Protein AF-0000000070924827 (afdb_homodimer)

InterPro domains:
  IPR000524 Transcription regulator HTH, GntR [PF00392] (10-70)
  IPR000524 Transcription regulator HTH, GntR [PR00035] (31-45)
  IPR000524 Transcription regulator HTH, GntR [PR00035] (45-61)
  IPR000524 Transcription regulator HTH, GntR [PS50949] (6-74)
  IPR000524 Transcription regulator HTH, GntR [SM00345] (12-71)
  IPR000524 Transcription regulator HTH, GntR [cd07377] (10-72)
  IPR011663 UbiC transcription regulator-associated [PF07702] (96-234)
  IPR011663 UbiC transcription regulator-associated [SM00866] (95-235)
  IPR028978 Chorismate pyruvate-lyase/UbiC transcription regulator-associated domain superfamily [G3DSA:3.40.1410.10] (79-240)
  IPR028978 Chorismate pyruvate-lyase/UbiC transcription regulator-associated domain superfamily [SSF64288] (61-239)
  IPR036388 Winged helix-like DNA-binding domain superfamily [G3DSA:1.10.10.10] (8-73)
  IPR036390 Winged helix DNA-binding domain superfamily [SSF46785] (6-79)
  IPR050679 Bacterial HTH-type transcriptional regulator [PTHR44846] (2-238)

Secondary structure (DSSP, 8-state):
-------HHHHHHHHHHHHHHHHTPPTTPBPPPHHHHHHHHT--HHHHHHHHHHHHHTTSEEEETTTEEEE-GGGG--SS-BTTS---HHHHHHHTT--PEEEEEEEEEEEPPHHHHHHHT--TT-EEEEEEEEEEETTEEEEEEEEEEEGGG---SSS----TTS-HHHHHHHTT--EEEEEEEEEEEPPPHHHHHHHT-TT--SEEEEEEEEEETTS-EEEEEEEEEETTT--EEEEE-/-------HHHHHHHHHHHHHHHHTPPTTPBPPPHHHHHHHHT--HHHHHHHHHHHHHTTSEEEETTTEEEE-GGGG--SS-BTTS---HHHHHHHTT--PEEEEEEEEEEEPPHHHHHHHT--TT-EEEEEEEEEEETTEEEEEEEEEEEGGG----SS----TTS-HHHHHHHTT----EEEEEEEEEPPPHHHHHHHT-TT--SEEEEEEEEE-TTS-EEEEEEEEEETTT--EEEEE-

Solvent-accessible surface area (backbone atoms only — not comparable to full-atom values): 25610 Å² total; per-residue (Å²): 132,79,69,78,75,67,50,74,44,56,52,49,34,51,51,50,51,50,48,51,60,71,64,68,67,48,43,61,34,73,53,78,50,70,69,57,49,24,62,74,66,70,48,55,64,71,56,48,48,53,24,50,49,50,36,36,75,61,33,27,30,44,79,41,89,96,75,46,44,23,34,27,55,30,61,70,49,79,71,91,59,40,64,43,50,58,68,50,69,67,57,51,43,42,74,73,72,44,76,65,46,59,43,67,76,46,69,48,78,39,61,26,51,66,70,54,9,60,67,40,70,45,59,76,54,38,58,22,30,40,40,31,36,38,32,23,40,97,85,40,75,41,34,46,36,40,39,36,29,51,38,80,74,63,67,62,85,64,92,63,75,78,71,76,59,54,58,65,55,60,55,28,43,78,68,76,49,30,62,60,31,25,36,34,37,40,32,12,34,64,69,57,64,70,56,18,63,75,70,70,42,75,81,58,56,30,14,31,33,39,42,33,38,25,21,20,77,81,40,49,44,53,37,37,35,39,36,35,32,22,14,94,77,42,69,35,33,46,48,23,74,131,80,70,77,75,67,51,74,44,55,52,48,34,52,50,50,51,51,48,50,60,71,65,68,68,49,44,61,33,74,52,79,50,71,68,59,48,24,63,72,70,71,49,55,63,70,56,49,48,54,23,50,48,51,36,37,75,59,34,28,32,44,78,41,90,95,77,46,43,22,36,26,56,29,59,70,50,77,72,90,56,40,64,42,51,58,67,50,68,69,56,50,43,42,74,74,72,43,75,64,47,58,44,67,76,46,72,48,76,39,61,25,51,65,70,53,10,61,65,40,70,44,57,77,54,37,60,22,30,39,39,32,36,38,31,24,42,96,84,40,75,40,33,44,35,39,38,36,30,51,37,81,74,64,67,62,80,68,91,64,75,78,71,76,59,53,60,65,55,60,56,28,43,79,68,76,50,32,62,60,32,25,35,33,35,38,30,13,33,65,68,56,66,70,56,17,63,75,69,69,40,76,79,58,56,29,15,30,33,40,42,32,40,25,22,21,74,80,39,49,45,53,36,38,35,41,37,34,31,21,14,95,79,45,70,33,31,45,49,23,74

Foldseek 3Di:
DPPPPPPPLNVLLVVVLVVVVVVVDDFFAADDALVVSCVVVVHDSVSNVSSVVVCVVLQQWDADVPPHIGGGPSSVVPQDAFPQDDDFPCVVCVSLPFDKFKDWPDKDWFQQDPVRCVLQVHDGGQIKMWTWMWIDGPPATFKTKIKIFRPVLQPPPDDDDDDPRDTPQVSSVVSLFHFDHKDKDWDKDDDDPVVCVVVVVVVLPIWIWIFMFTAGPVGGGGMTMIMTGRPVRDDGDGDDD/DPPPPPPPLNVLLVVVLVVVVVVVDDFFAADDALVVSCVVVVHDSVSNVSSVVVCVVLQQWDQDVPPHIGGGDSSVVPQPFAPQDDDFPCVVCVSLPFDKFKDWPDKDWFQQDPVRCVLQVHDGGQIKMWTWMWIDGPPATFKTKIKIFRPVLQPPPDDDDDDPRDTPQVSSVVSLFHFDHKDKDWDKDDDDPVVCVVVVVPVLPIWIWIFMFTAGPVGGGGMTMIMTGRPVRDDHDGDDD

Nearest PDB structures (foldseek):
  4zs8-assembly1_A  TM=5.712E-01  e=3.011E-17  Streptomyces coelicolor A3(2)
  4zsk-assembly1_B  TM=8.284E-01  e=3.895E-11  Streptomyces coelicolor A3(2)
  2ikk-assembly1_B  TM=7.827E-01  e=2.303E-09  Bacillus subtilis
  2ikk-assembly1_A  TM=8.302E-01  e=1.206E-08  Bacillus subtilis
  3hfi-assembly1_A-2  TM=8.350E-01  e=1.280E-08  Escherichia coli O6

pLDDT: mean 88.42, std 12.29, range [24.08, 98.75]

Structure (mmCIF, N/CA/C/O backbone):
data_AF-0000000070924827-model_v1
#
loop_
_entity.id
_entity.type
_entity.pdbx_description
1 polymer 'Transcriptional regulator, GntR family'
#
loop_
_atom_site.group_PDB
_atom_site.id
_atom_site.type_symbol
_atom_site.label_atom_id
_atom_site.label_alt_id
_atom_site.label_comp_id
_atom_site.label_asym_id
_atom_site.label_entity_id
_atom_site.label_seq_id
_atom_site.pdbx_PDB_ins_code
_atom_site.Cartn_x
_atom_site.Cartn_y
_atom_site.Cartn_z
_atom_site.occupancy
_atom_site.B_iso_or_equiv
_atom_site.auth_seq_id
_atom_site.auth_comp_id
_atom_site.auth_asym_id
_atom_site.auth_atom_id
_atom_site.pdbx_PDB_model_num
ATOM 1 N N . MET A 1 1 ? 0.654 30.641 -18.219 1 24.08 1 MET A N 1
ATOM 2 C CA . MET A 1 1 ? 0.94 30.125 -16.875 1 24.08 1 MET A CA 1
ATOM 3 C C . MET A 1 1 ? 1.917 28.953 -16.938 1 24.08 1 MET A C 1
ATOM 5 O O . MET A 1 1 ? 1.681 27.984 -17.656 1 24.08 1 MET A O 1
ATOM 9 N N . GLU A 1 2 ? 3.291 29.016 -16.703 1 28.52 2 GLU A N 1
ATOM 10 C CA . GLU A 1 2 ? 4.391 28.141 -17.062 1 28.52 2 GLU A CA 1
ATOM 11 C C . GLU A 1 2 ? 4.199 26.734 -16.469 1 28.52 2 GLU A C 1
ATOM 13 O O . GLU A 1 2 ? 3.686 26.594 -15.359 1 28.52 2 GLU A O 1
ATOM 18 N N . LYS A 1 3 ? 3.92 25.781 -17.219 1 36.97 3 LYS A N 1
ATOM 19 C CA . LYS A 1 3 ? 3.838 24.375 -16.797 1 36.97 3 LYS A CA 1
ATOM 20 C C . LYS A 1 3 ? 4.762 24.109 -15.609 1 36.97 3 LYS A C 1
ATOM 22 O O . LYS A 1 3 ? 5.934 24.484 -15.633 1 36.97 3 LYS A O 1
ATOM 27 N N . PRO A 1 4 ? 4.297 24.016 -14.453 1 41 4 PRO A N 1
ATOM 28 C CA . PRO A 1 4 ? 5.254 23.797 -13.367 1 41 4 PRO A CA 1
ATOM 29 C C . PRO A 1 4 ? 6.48 23.016 -13.805 1 41 4 PRO A C 1
ATOM 31 O O . PRO A 1 4 ? 6.371 22.094 -14.625 1 41 4 PRO A O 1
ATOM 34 N N . ARG A 1 5 ? 7.68 23.453 -13.922 1 43.12 5 ARG A N 1
ATOM 35 C CA . ARG A 1 5 ? 8.969 22.938 -14.352 1 43.12 5 ARG A CA 1
ATOM 36 C C . ARG A 1 5 ? 9.234 21.562 -13.742 1 43.12 5 ARG A C 1
ATOM 38 O O . ARG A 1 5 ? 9.383 21.438 -12.523 1 43.12 5 ARG A O 1
ATOM 45 N N . GLU A 1 6 ? 8.5 20.5 -14.094 1 52.28 6 GLU A N 1
ATOM 46 C CA . GLU A 1 6 ? 9.016 19.188 -13.688 1 52.28 6 GLU A CA 1
ATOM 47 C C . GLU A 1 6 ? 10.523 19.234 -13.477 1 52.28 6 GLU A C 1
ATOM 49 O O . GLU A 1 6 ? 11.258 19.75 -14.32 1 52.28 6 GLU A O 1
ATOM 54 N N . SER A 1 7 ? 10.883 19.094 -12.18 1 67.38 7 SER A N 1
ATOM 55 C CA . SER A 1 7 ? 12.312 19.141 -11.891 1 67.38 7 SER A CA 1
ATOM 56 C C . SER A 1 7 ? 13.109 18.297 -12.883 1 67.38 7 SER A C 1
ATOM 58 O O . SER A 1 7 ? 12.562 17.391 -13.516 1 67.38 7 SER A O 1
ATOM 60 N N . ASN A 1 8 ? 14.148 18.797 -13.391 1 81.19 8 ASN A N 1
ATOM 61 C CA . ASN A 1 8 ? 15.117 18.109 -14.234 1 81.19 8 ASN A CA 1
ATOM 62 C C . ASN A 1 8 ? 15.219 16.625 -13.859 1 81.19 8 ASN A C 1
ATOM 64 O O . ASN A 1 8 ? 15.32 15.766 -14.734 1 81.19 8 ASN A O 1
ATOM 68 N N . ILE A 1 9 ? 14.844 16.375 -12.641 1 86.88 9 ILE A N 1
ATOM 69 C CA . ILE A 1 9 ? 14.992 15.008 -12.141 1 86.88 9 ILE A CA 1
ATOM 70 C C . ILE A 1 9 ? 13.781 14.172 -12.555 1 86.88 9 ILE A C 1
ATOM 72 O O . ILE A 1 9 ? 13.93 13.023 -12.969 1 86.88 9 ILE A O 1
ATOM 76 N N . GLU A 1 10 ? 12.617 14.75 -12.508 1 83.81 10 GLU A N 1
ATOM 77 C CA . GLU A 1 10 ? 11.406 14.031 -12.883 1 83.81 10 GLU A CA 1
ATOM 78 C C . GLU A 1 10 ? 11.391 13.719 -14.375 1 83.81 10 GLU A C 1
ATOM 80 O O . GLU A 1 10 ? 10.945 12.648 -14.789 1 83.81 10 GLU A O 1
ATOM 85 N N . ARG A 1 11 ? 11.828 14.641 -15.047 1 86.44 11 ARG A N 1
ATOM 86 C CA . ARG A 1 11 ? 11.93 14.414 -16.484 1 86.44 11 ARG A CA 1
ATOM 87 C C . ARG A 1 11 ? 12.898 13.273 -16.781 1 86.44 11 ARG A C 1
ATOM 89 O O . ARG A 1 11 ? 12.617 12.422 -17.641 1 86.44 11 ARG A O 1
ATOM 96 N N . LEU A 1 12 ? 14.047 13.336 -16.125 1 91.19 12 LEU A N 1
ATOM 97 C CA . LEU A 1 12 ? 15.031 12.273 -16.328 1 91.19 12 LEU A CA 1
ATOM 98 C C . LEU A 1 12 ? 14.461 10.93 -15.883 1 91.19 12 LEU A C 1
ATOM 100 O O . LEU A 1 12 ? 14.695 9.914 -16.547 1 91.19 12 LEU A O 1
ATOM 104 N N . ARG A 1 13 ? 13.719 10.922 -14.797 1 88.75 13 ARG A N 1
ATOM 105 C CA . ARG A 1 13 ? 13.055 9.703 -14.344 1 88.75 13 ARG A CA 1
ATOM 106 C C . ARG A 1 13 ? 12.148 9.125 -15.422 1 88.75 13 ARG A C 1
ATOM 108 O O . ARG A 1 13 ? 12.188 7.926 -15.703 1 88.75 13 ARG A O 1
ATOM 115 N N . THR A 1 14 ? 11.398 9.969 -16.031 1 86.06 14 THR A N 1
ATOM 116 C CA . THR A 1 14 ? 10.484 9.539 -17.094 1 86.06 14 THR A CA 1
ATOM 117 C C . THR A 1 14 ? 11.266 8.992 -18.281 1 86.06 14 THR A C 1
ATOM 119 O O . THR A 1 14 ? 10.891 7.957 -18.859 1 86.06 14 THR A O 1
ATOM 122 N N . ALA A 1 15 ? 12.289 9.688 -18.594 1 89.88 15 ALA A N 1
ATOM 123 C CA . ALA A 1 15 ? 13.133 9.25 -19.703 1 89.88 15 ALA A CA 1
ATOM 124 C C . ALA A 1 15 ? 13.758 7.887 -19.422 1 89.88 15 ALA A C 1
ATOM 126 O O . ALA A 1 15 ? 13.852 7.039 -20.312 1 89.88 15 ALA A O 1
ATOM 127 N N . LEU A 1 16 ? 14.172 7.703 -18.25 1 91.5 16 LEU A N 1
ATOM 128 C CA . LEU A 1 16 ? 14.75 6.43 -17.844 1 91.5 16 LEU A CA 1
ATOM 129 C C . LEU A 1 16 ? 13.719 5.309 -17.938 1 91.5 16 LEU A C 1
ATOM 131 O O . LEU A 1 16 ? 14.039 4.207 -18.391 1 91.5 16 LEU A O 1
ATOM 135 N N . LEU A 1 17 ? 12.539 5.629 -17.547 1 87 17 LEU A N 1
ATOM 136 C CA . LEU A 1 17 ? 11.461 4.648 -17.656 1 87 17 LEU A CA 1
ATOM 137 C C . LEU A 1 17 ? 11.211 4.27 -19.109 1 87 17 LEU A C 1
ATOM 139 O O . LEU A 1 17 ? 10.984 3.098 -19.422 1 87 17 LEU A O 1
ATOM 143 N N . GLU A 1 18 ? 11.242 5.219 -19.938 1 87.38 18 GLU A N 1
ATOM 144 C CA . GLU A 1 18 ? 11.07 4.961 -21.359 1 87.38 18 GLU A CA 1
ATOM 145 C C . GLU A 1 18 ? 12.195 4.09 -21.906 1 87.38 18 GLU A C 1
ATOM 147 O O . GLU A 1 18 ? 11.953 3.174 -22.688 1 87.38 18 GLU A O 1
ATOM 152 N N . MET A 1 19 ? 13.344 4.395 -21.484 1 89.94 19 MET A N 1
ATOM 153 C CA . MET A 1 19 ? 14.484 3.578 -21.891 1 89.94 19 MET A CA 1
ATOM 154 C C . MET A 1 19 ? 14.297 2.127 -21.469 1 89.94 19 MET A C 1
ATOM 156 O O . MET A 1 19 ? 14.523 1.208 -22.25 1 89.94 19 MET A O 1
ATOM 160 N N . ILE A 1 20 ? 13.914 1.958 -20.266 1 87.56 20 ILE A N 1
ATOM 161 C CA . ILE A 1 20 ? 13.703 0.622 -19.719 1 87.56 20 ILE A CA 1
ATOM 162 C C . ILE A 1 20 ? 12.648 -0.116 -20.547 1 87.56 20 ILE A C 1
ATOM 164 O O . ILE A 1 20 ? 12.82 -1.296 -20.859 1 87.56 20 ILE A O 1
ATOM 168 N N . ARG A 1 21 ? 11.641 0.546 -20.906 1 83.12 21 ARG A N 1
ATOM 169 C CA . ARG A 1 21 ? 10.594 -0.055 -21.719 1 83.12 21 ARG A CA 1
ATOM 170 C C . ARG A 1 21 ? 11.125 -0.455 -23.094 1 83.12 21 ARG A C 1
ATOM 172 O O . ARG A 1 21 ? 10.781 -1.521 -23.609 1 83.12 21 ARG A O 1
ATOM 179 N N . GLU A 1 22 ? 11.969 0.406 -23.625 1 86.94 22 GLU A N 1
ATOM 180 C CA . GLU A 1 22 ? 12.539 0.171 -24.938 1 86.94 22 GLU A CA 1
ATOM 181 C C . GLU A 1 22 ? 13.5 -1.014 -24.922 1 86.94 22 GLU A C 1
ATOM 183 O O . GLU A 1 22 ? 13.625 -1.728 -25.922 1 86.94 22 GLU A O 1
ATOM 188 N N . LEU A 1 23 ? 14.141 -1.196 -23.828 1 89.06 23 LEU A N 1
ATOM 189 C CA . LEU A 1 23 ? 15.141 -2.248 -23.719 1 89.06 23 LEU A CA 1
ATOM 190 C C . LEU A 1 23 ? 14.484 -3.619 -23.609 1 89.06 23 LEU A C 1
ATOM 192 O O . LEU A 1 23 ? 15.148 -4.645 -23.766 1 89.06 23 LEU A O 1
ATOM 196 N N . ASN A 1 24 ? 13.164 -3.682 -23.375 1 82.56 24 ASN A N 1
ATOM 197 C CA . ASN A 1 24 ? 12.398 -4.922 -23.25 1 82.56 24 ASN A CA 1
ATOM 198 C C . ASN A 1 24 ? 13.055 -5.887 -22.266 1 82.56 24 ASN A C 1
ATOM 200 O O . ASN A 1 24 ? 13.273 -7.055 -22.578 1 82.56 24 ASN A O 1
ATOM 204 N N . LEU A 1 25 ? 13.438 -5.371 -21.125 1 84.56 25 LEU A N 1
ATOM 205 C CA . LEU A 1 25 ? 14.094 -6.152 -20.078 1 84.56 25 LEU A CA 1
ATOM 206 C C . LEU A 1 25 ? 13.078 -6.984 -19.312 1 84.56 25 LEU A C 1
ATOM 208 O O . LEU A 1 25 ? 11.914 -6.598 -19.188 1 84.56 25 LEU A O 1
ATOM 212 N N . SER A 1 26 ? 13.562 -8.109 -18.844 1 82.12 26 SER A N 1
ATOM 213 C CA . SER A 1 26 ? 12.773 -8.938 -17.922 1 82.12 26 SER A CA 1
ATOM 214 C C . SER A 1 26 ? 13.172 -8.688 -16.469 1 82.12 26 SER A C 1
ATOM 216 O O . SER A 1 26 ? 14.242 -8.141 -16.203 1 82.12 26 SER A O 1
ATOM 218 N N . LEU A 1 27 ? 12.219 -9.055 -15.656 1 83.62 27 LEU A N 1
ATOM 219 C CA . LEU A 1 27 ? 12.531 -8.945 -14.234 1 83.62 27 LEU A CA 1
ATOM 220 C C . LEU A 1 27 ? 13.883 -9.578 -13.922 1 83.62 27 LEU A C 1
ATOM 222 O O . LEU A 1 27 ? 14.172 -10.695 -14.367 1 83.62 27 LEU A O 1
ATOM 226 N N . GLY A 1 28 ? 14.688 -8.797 -13.266 1 84.81 28 GLY A N 1
ATOM 227 C CA . GLY A 1 28 ? 15.984 -9.32 -12.867 1 84.81 28 GLY A CA 1
ATOM 228 C C . GLY A 1 28 ? 17.094 -8.992 -13.852 1 84.81 28 GLY A C 1
ATOM 229 O O . GLY A 1 28 ? 18.266 -9.156 -13.547 1 84.81 28 GLY A O 1
ATOM 230 N N . ASP A 1 29 ? 16.734 -8.508 -14.984 1 88.5 29 ASP A N 1
ATOM 231 C CA . ASP A 1 29 ? 17.734 -8.148 -15.977 1 88.5 29 ASP A CA 1
ATOM 232 C C . ASP A 1 29 ? 18.531 -6.922 -15.531 1 88.5 29 ASP A C 1
ATOM 234 O O . ASP A 1 29 ? 17.984 -6.02 -14.891 1 88.5 29 ASP A O 1
ATOM 238 N N . ARG A 1 30 ? 19.766 -6.957 -15.945 1 93 30 ARG A N 1
ATOM 239 C CA . ARG A 1 30 ? 20.656 -5.852 -15.586 1 93 30 ARG A CA 1
ATOM 240 C C . ARG A 1 30 ? 20.406 -4.641 -16.484 1 93 30 ARG A C 1
ATOM 242 O O . ARG A 1 30 ? 20.219 -4.785 -17.688 1 93 30 ARG A O 1
ATOM 249 N N . LEU A 1 31 ? 20.422 -3.439 -15.875 1 93.75 31 LEU A N 1
ATOM 250 C CA . LEU A 1 31 ? 20.328 -2.184 -16.609 1 93.75 31 LEU A CA 1
ATOM 251 C C . LEU A 1 31 ? 21.719 -1.737 -17.094 1 93.75 31 LEU A C 1
ATOM 253 O O . LEU A 1 31 ? 22.734 -2.217 -16.609 1 93.75 31 LEU A O 1
ATOM 257 N N . PRO A 1 32 ? 21.688 -0.846 -18.078 1 93.81 32 PRO A N 1
ATOM 258 C CA . PRO A 1 32 ? 22.969 -0.231 -18.453 1 93.81 32 PRO A CA 1
ATOM 259 C C . PRO A 1 32 ? 23.656 0.434 -17.266 1 93.81 32 PRO A C 1
ATOM 261 O O . PRO A 1 32 ? 23.016 0.81 -16.297 1 93.81 32 PRO A O 1
ATOM 264 N N . THR A 1 33 ? 24.922 0.544 -17.359 1 93.25 33 THR A N 1
ATOM 265 C CA . THR A 1 33 ? 25.719 1.13 -16.281 1 93.25 33 THR A CA 1
ATOM 266 C C . THR A 1 33 ? 25.406 2.619 -16.141 1 93.25 33 THR A C 1
ATOM 268 O O . THR A 1 33 ? 24.828 3.23 -17.047 1 93.25 33 THR A O 1
ATOM 271 N N . GLU A 1 34 ? 25.766 3.113 -14.922 1 92.88 34 GLU A N 1
ATOM 272 C CA . GLU A 1 34 ? 25.594 4.543 -14.68 1 92.88 34 GLU A CA 1
ATOM 273 C C . GLU A 1 34 ? 26.328 5.371 -15.742 1 92.88 34 GLU A C 1
ATOM 275 O O . GLU A 1 34 ? 25.797 6.379 -16.219 1 92.88 34 GLU A O 1
ATOM 280 N N . LYS A 1 35 ? 27.547 4.938 -16.109 1 93.19 35 LYS A N 1
ATOM 281 C CA . LYS A 1 35 ? 28.312 5.637 -17.125 1 93.19 35 LYS A CA 1
ATOM 282 C C . LYS A 1 35 ? 27.578 5.664 -18.453 1 93.19 35 LYS A C 1
ATOM 284 O O . LYS A 1 35 ? 27.453 6.719 -19.078 1 93.19 35 LYS A O 1
ATOM 289 N N . GLU A 1 36 ? 27.094 4.566 -18.875 1 95.12 36 GLU A N 1
ATOM 290 C CA . GLU A 1 36 ? 26.391 4.453 -20.141 1 95.12 36 GLU A CA 1
ATOM 291 C C . GLU A 1 36 ? 25.125 5.32 -20.141 1 95.12 36 GLU A C 1
ATOM 293 O O . GLU A 1 36 ? 24.844 5.992 -21.141 1 95.12 36 GLU A O 1
ATOM 298 N N . MET A 1 37 ? 24.406 5.32 -19.062 1 95.12 37 MET A N 1
ATOM 299 C CA . MET A 1 37 ? 23.172 6.086 -18.984 1 95.12 37 MET A CA 1
ATOM 300 C C . MET A 1 37 ? 23.453 7.582 -18.953 1 95.12 37 MET A C 1
ATOM 302 O O . MET A 1 37 ? 22.75 8.367 -19.578 1 95.12 37 MET A O 1
ATOM 306 N N . ALA A 1 38 ? 24.469 7.945 -18.219 1 94.44 38 ALA A N 1
ATOM 307 C CA . ALA A 1 38 ? 24.844 9.359 -18.156 1 94.44 38 ALA A CA 1
ATOM 308 C C . ALA A 1 38 ? 25.203 9.883 -19.547 1 94.44 38 ALA A C 1
ATOM 310 O O . ALA A 1 38 ? 24.844 11 -19.906 1 94.44 38 ALA A O 1
ATOM 311 N N . GLU A 1 39 ? 25.922 9.117 -20.281 1 94.56 39 GLU A N 1
ATOM 312 C CA . GLU A 1 39 ? 26.312 9.492 -21.641 1 94.56 39 GLU A CA 1
ATOM 313 C C . GLU A 1 39 ? 25.094 9.578 -22.562 1 94.56 39 GLU A C 1
ATOM 315 O O . GLU A 1 39 ? 24.969 10.523 -23.328 1 94.56 39 GLU A O 1
ATOM 320 N N . ARG A 1 40 ? 24.234 8.68 -22.406 1 93.81 40 ARG A N 1
ATOM 321 C CA . ARG A 1 40 ? 23.047 8.617 -23.25 1 93.81 40 ARG A CA 1
ATOM 322 C C . ARG A 1 40 ? 22.156 9.836 -23.031 1 93.81 40 ARG A C 1
ATOM 324 O O . ARG A 1 40 ? 21.625 10.398 -23.984 1 93.81 40 ARG A O 1
ATOM 331 N N . PHE A 1 41 ? 22.016 10.195 -21.812 1 94.19 41 PHE A N 1
ATOM 332 C CA . PHE A 1 41 ? 21.047 11.25 -21.484 1 94.19 41 PHE A CA 1
ATOM 333 C C . PHE A 1 41 ? 21.75 12.594 -21.344 1 94.19 41 PHE A C 1
ATOM 335 O O . PHE A 1 41 ? 21.109 13.617 -21.109 1 94.19 41 PHE A O 1
ATOM 342 N N . GLN A 1 42 ? 23.047 12.594 -21.406 1 94.25 42 GLN A N 1
ATOM 343 C CA . GLN A 1 42 ? 23.844 13.805 -21.328 1 94.25 42 GLN A CA 1
ATOM 344 C C . GLN A 1 42 ? 23.562 14.562 -20.031 1 94.25 42 GLN A C 1
ATOM 346 O O . GLN A 1 42 ? 23.266 15.758 -20.062 1 94.25 42 GLN A O 1
ATOM 351 N N . VAL A 1 43 ? 23.641 13.828 -18.922 1 94 43 VAL A N 1
ATOM 352 C CA . VAL A 1 43 ? 23.438 14.414 -17.609 1 94 43 VAL A CA 1
ATOM 353 C C . VAL A 1 43 ? 24.594 14.016 -16.688 1 94 43 VAL A C 1
ATOM 355 O O . VAL A 1 43 ? 25.328 13.062 -16.984 1 94 43 VAL A O 1
ATOM 358 N N . SER A 1 44 ? 24.734 14.82 -15.609 1 92.31 44 SER A N 1
ATOM 359 C CA . SER A 1 44 ? 25.766 14.5 -14.625 1 92.31 44 SER A CA 1
ATOM 360 C C . SER A 1 44 ? 25.391 13.242 -13.836 1 92.31 44 SER A C 1
ATOM 362 O O . SER A 1 44 ? 24.219 12.875 -13.758 1 92.31 44 SER A O 1
ATOM 364 N N . ARG A 1 45 ? 26.406 12.562 -13.281 1 91 45 ARG A N 1
ATOM 365 C CA . ARG A 1 45 ? 26.188 11.344 -12.508 1 91 45 ARG A CA 1
ATOM 366 C C . ARG A 1 45 ? 25.344 11.625 -11.273 1 91 45 ARG A C 1
ATOM 368 O O . ARG A 1 45 ? 24.438 10.859 -10.945 1 91 45 ARG A O 1
ATOM 375 N N . PRO A 1 46 ? 25.609 12.742 -10.648 1 88.75 46 PRO A N 1
ATOM 376 C CA . PRO A 1 46 ? 24.766 13.023 -9.484 1 88.75 46 PRO A CA 1
ATOM 377 C C . PRO A 1 46 ? 23.281 13.195 -9.859 1 88.75 46 PRO A C 1
ATOM 379 O O . PRO A 1 46 ? 22.406 12.703 -9.148 1 88.75 46 PRO A O 1
ATOM 382 N N . THR A 1 47 ? 23.047 13.789 -10.922 1 90 47 THR A N 1
ATOM 383 C CA . THR A 1 47 ? 21.672 13.977 -11.398 1 90 47 THR A CA 1
ATOM 384 C C . THR A 1 47 ? 21.047 12.633 -11.766 1 90 47 THR A C 1
ATOM 386 O O . THR A 1 47 ? 19.906 12.359 -11.414 1 90 47 THR A O 1
ATOM 389 N N . LEU A 1 48 ? 21.812 11.852 -12.438 1 93.12 48 LEU A N 1
ATOM 390 C CA . LEU A 1 48 ? 21.344 10.523 -12.805 1 93.12 48 LEU A CA 1
ATOM 391 C C . LEU A 1 48 ? 21 9.703 -11.562 1 93.12 48 LEU A C 1
ATOM 393 O O . LEU A 1 48 ? 19.969 9.055 -11.516 1 93.12 48 LEU A O 1
ATOM 397 N N . ARG A 1 49 ? 21.844 9.797 -10.617 1 88.62 49 ARG A N 1
ATOM 398 C CA . ARG A 1 49 ? 21.672 9.008 -9.406 1 88.62 49 ARG A CA 1
ATOM 399 C C . ARG A 1 49 ? 20.391 9.414 -8.672 1 88.62 49 ARG A C 1
ATOM 401 O O . ARG A 1 49 ? 19.719 8.57 -8.094 1 88.62 49 ARG A O 1
ATOM 408 N N . GLU A 1 50 ? 20.094 10.617 -8.734 1 87.81 50 GLU A N 1
ATOM 409 C CA . GLU A 1 50 ? 18.859 11.078 -8.109 1 87.81 50 GLU A CA 1
ATOM 410 C C . GLU A 1 50 ? 17.641 10.484 -8.789 1 87.81 50 GLU A C 1
ATOM 412 O O . GLU A 1 50 ? 16.703 10.055 -8.125 1 87.81 50 GLU A O 1
ATOM 417 N N . ALA A 1 51 ? 17.703 10.477 -10.047 1 89.88 51 ALA A N 1
ATOM 418 C CA . ALA A 1 51 ? 16.594 9.898 -10.812 1 89.88 51 ALA A CA 1
ATOM 419 C C . ALA A 1 51 ? 16.5 8.391 -10.578 1 89.88 51 ALA A C 1
ATOM 421 O O . ALA A 1 51 ? 15.406 7.848 -10.438 1 89.88 51 ALA A O 1
ATOM 422 N N . LEU A 1 52 ? 17.688 7.805 -10.516 1 89.38 52 LEU A N 1
ATOM 423 C CA . LEU A 1 52 ? 17.734 6.363 -10.289 1 89.38 52 LEU A CA 1
ATOM 424 C C . LEU A 1 52 ? 17.219 6.02 -8.891 1 89.38 52 LEU A C 1
ATOM 426 O O . LEU A 1 52 ? 16.594 4.977 -8.695 1 89.38 52 LEU A O 1
ATOM 430 N N . LYS A 1 53 ? 17.469 6.859 -7.988 1 84.62 53 LYS A N 1
ATOM 431 C CA . LYS A 1 53 ? 16.984 6.656 -6.629 1 84.62 53 LYS A CA 1
ATOM 432 C C . LYS A 1 53 ? 15.461 6.68 -6.578 1 84.62 53 LYS A C 1
ATOM 434 O O . LYS A 1 53 ? 14.852 5.891 -5.855 1 84.62 53 LYS A O 1
ATOM 439 N N . LEU A 1 54 ? 14.875 7.52 -7.34 1 82.12 54 LEU A N 1
ATOM 440 C CA . LEU A 1 54 ? 13.422 7.566 -7.422 1 82.12 54 LEU A CA 1
ATOM 441 C C . LEU A 1 54 ? 12.867 6.25 -7.961 1 82.12 54 LEU A C 1
ATOM 443 O O . LEU A 1 54 ? 11.898 5.711 -7.418 1 82.12 54 LEU A O 1
ATOM 447 N N . LEU A 1 55 ? 13.523 5.758 -8.969 1 85.56 55 LEU A N 1
ATOM 448 C CA . LEU A 1 55 ? 13.086 4.504 -9.57 1 85.56 55 LEU A CA 1
ATOM 449 C C . LEU A 1 55 ? 13.25 3.348 -8.586 1 85.56 55 LEU A C 1
ATOM 451 O O . LEU A 1 55 ? 12.445 2.412 -8.578 1 85.56 55 LEU A O 1
ATOM 455 N N . GLU A 1 56 ? 14.281 3.443 -7.824 1 83.75 56 GLU A N 1
ATOM 456 C CA . GLU A 1 56 ? 14.484 2.43 -6.797 1 83.75 56 GLU A CA 1
ATOM 457 C C . GLU A 1 56 ? 13.391 2.49 -5.734 1 83.75 56 GLU A C 1
ATOM 459 O O . GLU A 1 56 ? 12.852 1.458 -5.332 1 83.75 56 GLU A O 1
ATOM 464 N N . GLN A 1 57 ? 13.062 3.689 -5.375 1 76.38 57 GLN A N 1
ATOM 465 C CA . GLN A 1 57 ? 12.016 3.896 -4.383 1 76.38 57 GLN A CA 1
ATOM 466 C C . GLN A 1 57 ? 10.672 3.389 -4.895 1 76.38 57 GLN A C 1
ATOM 468 O O . GLN A 1 57 ? 9.852 2.895 -4.113 1 76.38 57 GLN A O 1
ATOM 473 N N . GLU A 1 58 ? 10.539 3.463 -6.156 1 76.75 58 GLU A N 1
ATOM 474 C CA . GLU A 1 58 ? 9.312 3.012 -6.797 1 76.75 58 GLU A CA 1
ATOM 475 C C . GLU A 1 58 ? 9.359 1.515 -7.09 1 76.75 58 GLU A C 1
ATOM 477 O O . GLU A 1 58 ? 8.43 0.963 -7.68 1 76.75 58 GLU A O 1
ATOM 482 N N . ALA A 1 59 ? 10.477 0.896 -6.789 1 80.94 59 ALA A N 1
ATOM 483 C CA . ALA A 1 59 ? 10.703 -0.534 -6.98 1 80.94 59 ALA A CA 1
ATOM 484 C C . ALA A 1 59 ? 10.734 -0.889 -8.461 1 80.94 59 ALA A C 1
ATOM 486 O O . ALA A 1 59 ? 10.328 -1.983 -8.859 1 80.94 59 ALA A O 1
ATOM 487 N N . VAL A 1 60 ? 11.055 0.047 -9.18 1 84.94 60 VAL A N 1
ATOM 488 C CA . VAL A 1 60 ? 11.227 -0.203 -10.609 1 84.94 60 VAL A CA 1
ATOM 489 C C . VAL A 1 60 ? 12.562 -0.887 -10.859 1 84.94 60 VAL A C 1
ATOM 491 O O . VAL A 1 60 ? 12.68 -1.735 -11.75 1 84.94 60 VAL A O 1
ATOM 494 N N . ILE A 1 61 ? 13.539 -0.457 -10.031 1 87.69 61 ILE A N 1
ATOM 495 C CA . ILE A 1 61 ? 14.859 -1.075 -10.125 1 87.69 61 ILE A CA 1
ATOM 496 C C . ILE A 1 61 ? 15.359 -1.451 -8.734 1 87.69 61 ILE A C 1
ATOM 498 O O . ILE A 1 61 ? 14.875 -0.919 -7.73 1 87.69 61 ILE A O 1
ATOM 502 N N . ASP A 1 62 ? 16.219 -2.414 -8.719 1 85.69 62 ASP A N 1
ATOM 503 C CA . ASP A 1 62 ? 16.953 -2.803 -7.516 1 85.69 62 ASP A CA 1
ATOM 504 C C . ASP A 1 62 ? 18.453 -2.572 -7.684 1 85.69 62 ASP A C 1
ATOM 506 O O . ASP A 1 62 ? 19 -2.795 -8.758 1 85.69 62 ASP A O 1
ATOM 510 N N . VAL A 1 63 ? 19.047 -2.102 -6.582 1 83.5 63 VAL A N 1
ATOM 511 C CA . VAL A 1 63 ? 20.469 -1.846 -6.637 1 83.5 63 VAL A CA 1
ATOM 512 C C . VAL A 1 63 ? 21.219 -2.916 -5.84 1 83.5 63 VAL A C 1
ATOM 514 O O . VAL A 1 63 ? 20.891 -3.182 -4.684 1 83.5 63 VAL A O 1
ATOM 517 N N . HIS A 1 64 ? 22.141 -3.566 -6.465 1 75.88 64 HIS A N 1
ATOM 518 C CA . HIS A 1 64 ? 23.047 -4.508 -5.812 1 75.88 64 HIS A CA 1
ATOM 519 C C . HIS A 1 64 ? 24.469 -3.971 -5.785 1 75.88 64 HIS A C 1
ATOM 521 O O . HIS A 1 64 ? 25.094 -3.812 -6.836 1 75.88 64 HIS A O 1
ATOM 527 N N . GLN A 1 65 ? 24.922 -3.678 -4.582 1 70.69 65 GLN A N 1
ATOM 528 C CA . GLN A 1 65 ? 26.25 -3.084 -4.422 1 70.69 65 GLN A CA 1
ATOM 529 C C . GLN A 1 65 ? 27.312 -3.902 -5.145 1 70.69 65 GLN A C 1
ATOM 531 O O . GLN A 1 65 ? 27.406 -5.117 -4.949 1 70.69 65 GLN A O 1
ATOM 536 N N . GLY A 1 66 ? 27.984 -3.215 -5.891 1 72.94 66 GLY A N 1
ATOM 537 C CA . GLY A 1 66 ? 29.094 -3.834 -6.602 1 72.94 66 GLY A CA 1
ATOM 538 C C . GLY A 1 66 ? 28.656 -4.594 -7.84 1 72.94 66 GLY A C 1
ATOM 539 O O . GLY A 1 66 ? 29.484 -5.043 -8.625 1 72.94 66 GLY A O 1
ATOM 540 N N . LYS A 1 67 ? 27.375 -4.844 -8.055 1 79.75 67 LYS A N 1
ATOM 541 C CA . LYS A 1 67 ? 26.891 -5.629 -9.188 1 79.75 67 LYS A CA 1
ATOM 542 C C . LYS A 1 67 ? 26.156 -4.75 -10.195 1 79.75 67 LYS A C 1
ATOM 544 O O . LYS A 1 67 ? 26.328 -4.902 -11.406 1 79.75 67 LYS A O 1
ATOM 549 N N . GLY A 1 68 ? 25.406 -3.773 -9.664 1 89.12 68 GLY A N 1
ATOM 550 C CA . GLY A 1 68 ? 24.703 -2.883 -10.57 1 89.12 68 GLY A CA 1
ATOM 551 C C . GLY A 1 68 ? 23.234 -2.744 -10.25 1 89.12 68 GLY A C 1
ATOM 552 O O . GLY A 1 68 ? 22.828 -2.879 -9.086 1 89.12 68 GLY A O 1
ATOM 553 N N . ARG A 1 69 ? 22.516 -2.24 -11.273 1 91 69 ARG A N 1
ATOM 554 C CA . ARG A 1 69 ? 21.078 -2.025 -11.141 1 91 69 ARG A CA 1
ATOM 555 C C . ARG A 1 69 ? 20.297 -3.02 -11.992 1 91 69 ARG A C 1
ATOM 557 O O . ARG A 1 69 ? 20.688 -3.328 -13.125 1 91 69 ARG A O 1
ATOM 564 N N . PHE A 1 70 ? 19.219 -3.518 -11.461 1 90.25 70 PHE A N 1
ATOM 565 C CA . PHE A 1 70 ? 18.438 -4.562 -12.102 1 90.25 70 PHE A CA 1
ATOM 566 C C . PHE A 1 70 ? 16.953 -4.172 -12.164 1 90.25 70 PHE A C 1
ATOM 568 O O . PHE A 1 70 ? 16.469 -3.447 -11.297 1 90.25 70 PHE A O 1
ATOM 575 N N . LEU A 1 71 ? 16.297 -4.691 -13.234 1 89.19 71 LEU A N 1
ATOM 576 C CA . LEU A 1 71 ? 14.875 -4.418 -13.375 1 89.19 71 LEU A CA 1
ATOM 577 C C . LEU A 1 71 ? 14.078 -5.129 -12.281 1 89.19 71 LEU A C 1
ATOM 579 O O . LEU A 1 71 ? 14.312 -6.305 -12.008 1 89.19 71 LEU A O 1
ATOM 583 N N . ALA A 1 72 ? 13.234 -4.367 -11.688 1 85.31 72 ALA A N 1
ATOM 584 C CA . ALA A 1 72 ? 12.398 -4.898 -10.617 1 85.31 72 ALA A CA 1
ATOM 585 C C . ALA A 1 72 ? 10.922 -4.871 -11.008 1 85.31 72 ALA A C 1
ATOM 587 O O . ALA A 1 72 ? 10.57 -4.41 -12.094 1 85.31 72 ALA A O 1
ATOM 588 N N . ALA A 1 73 ? 10.117 -5.426 -10.188 1 80.94 73 ALA A N 1
ATOM 589 C CA . ALA A 1 73 ? 8.727 -5.719 -10.508 1 80.94 73 ALA A CA 1
ATOM 590 C C . ALA A 1 73 ? 7.938 -4.438 -10.758 1 80.94 73 ALA A C 1
ATOM 592 O O . ALA A 1 73 ? 6.969 -4.438 -11.523 1 80.94 73 ALA A O 1
ATOM 593 N N . GLY A 1 74 ? 8.305 -3.424 -10.156 1 81.38 74 GLY A N 1
ATOM 594 C CA . GLY A 1 74 ? 7.59 -2.166 -10.312 1 81.38 74 GLY A CA 1
ATOM 595 C C . GLY A 1 74 ? 7.559 -1.667 -11.742 1 81.38 74 GLY A C 1
ATOM 596 O O . GLY A 1 74 ? 6.715 -0.847 -12.102 1 81.38 74 GLY A O 1
ATOM 597 N N . ALA A 1 75 ? 8.461 -2.129 -12.484 1 77.94 75 ALA A N 1
ATOM 598 C CA . ALA A 1 75 ? 8.508 -1.733 -13.891 1 77.94 75 ALA A CA 1
ATOM 599 C C . ALA A 1 75 ? 7.273 -2.219 -14.633 1 77.94 75 ALA A C 1
ATOM 601 O O . ALA A 1 75 ? 6.93 -1.683 -15.695 1 77.94 75 ALA A O 1
ATOM 602 N N . SER A 1 76 ? 6.719 -3.189 -14.109 1 74.31 76 SER A N 1
ATOM 603 C CA . SER A 1 76 ? 5.543 -3.754 -14.758 1 74.31 76 SER A CA 1
ATOM 604 C C . SER A 1 76 ? 4.277 -3.004 -14.359 1 74.31 76 SER A C 1
ATOM 606 O O . SER A 1 76 ? 3.205 -3.236 -14.922 1 74.31 76 SER A O 1
ATOM 608 N N . LEU A 1 77 ? 4.41 -2.285 -13.305 1 65.94 77 LEU A N 1
ATOM 609 C CA . LEU A 1 77 ? 3.242 -1.517 -12.891 1 65.94 77 LEU A CA 1
ATOM 610 C C . LEU A 1 77 ? 2.953 -0.39 -13.875 1 65.94 77 LEU A C 1
ATOM 612 O O . LEU A 1 77 ? 3.879 0.246 -14.383 1 65.94 77 LEU A O 1
ATOM 616 N N . SER A 1 78 ? 1.921 -0.57 -14.773 1 52.19 78 SER A N 1
ATOM 617 C CA . SER A 1 78 ? 1.532 0.54 -15.633 1 52.19 78 SER A CA 1
ATOM 618 C C . SER A 1 78 ? 1.279 1.808 -14.828 1 52.19 78 SER A C 1
ATOM 620 O O . SER A 1 78 ? 1.35 2.916 -15.359 1 52.19 78 SER A O 1
ATOM 622 N N . ILE A 1 79 ? 0.642 1.607 -13.742 1 51.97 79 ILE A N 1
ATOM 623 C CA . ILE A 1 79 ? -0.078 2.75 -13.188 1 51.97 79 ILE A CA 1
ATOM 624 C C . ILE A 1 79 ? 0.89 3.648 -12.422 1 51.97 79 ILE A C 1
ATOM 626 O O . ILE A 1 79 ? 1.677 3.168 -11.602 1 51.97 79 ILE A O 1
ATOM 630 N N . ALA A 1 80 ? 0.982 4.914 -12.758 1 54.09 80 ALA A N 1
ATOM 631 C CA . ALA A 1 80 ? 1.662 6.184 -12.508 1 54.09 80 ALA A CA 1
ATOM 632 C C . ALA A 1 80 ? 1.688 6.508 -11.023 1 54.09 80 ALA A C 1
ATOM 634 O O . ALA A 1 80 ? 2.436 7.391 -10.586 1 54.09 80 ALA A O 1
ATOM 635 N N . ARG A 1 81 ? 0.95 5.816 -10.055 1 66.19 81 ARG A N 1
ATOM 636 C CA . ARG A 1 81 ? 1.128 6.449 -8.75 1 66.19 81 ARG A CA 1
ATOM 637 C C . ARG A 1 81 ? 0.886 5.453 -7.621 1 66.19 81 ARG A C 1
ATOM 639 O O . ARG A 1 81 ? -0.251 5.273 -7.18 1 66.19 81 ARG A O 1
ATOM 646 N N . PRO A 1 82 ? 1.878 4.859 -7.121 1 86.31 82 PRO A N 1
ATOM 647 C CA . PRO A 1 82 ? 1.848 3.879 -6.035 1 86.31 82 PRO A CA 1
ATOM 648 C C . PRO A 1 82 ? 1.281 4.453 -4.738 1 86.31 82 PRO A C 1
ATOM 650 O O . PRO A 1 82 ? 1.377 5.66 -4.496 1 86.31 82 PRO A O 1
ATOM 653 N N . ILE A 1 83 ? 0.605 3.623 -3.984 1 91.31 83 ILE A N 1
ATOM 654 C CA . ILE A 1 83 ? -0.002 3.998 -2.713 1 91.31 83 ILE A CA 1
ATOM 655 C C . ILE A 1 83 ? 1.063 4.57 -1.781 1 91.31 83 ILE A C 1
ATOM 657 O O . ILE A 1 83 ? 0.744 5.277 -0.823 1 91.31 83 ILE A O 1
ATOM 661 N N . THR A 1 84 ? 2.311 4.312 -2.062 1 88.88 84 THR A N 1
ATOM 662 C CA . THR A 1 84 ? 3.424 4.703 -1.203 1 88.88 84 THR A CA 1
ATOM 663 C C . THR A 1 84 ? 3.93 6.094 -1.569 1 88.88 84 THR A C 1
ATOM 665 O O . THR A 1 84 ? 4.852 6.613 -0.935 1 88.88 84 THR A O 1
ATOM 668 N N . LYS A 1 85 ? 3.35 6.703 -2.559 1 84.75 85 LYS A N 1
ATOM 669 C CA . LYS A 1 85 ? 3.703 8.07 -2.918 1 84.75 85 LYS A CA 1
ATOM 670 C C . LYS A 1 85 ? 2.932 9.078 -2.07 1 84.75 85 LYS A C 1
ATOM 672 O O . LYS A 1 85 ? 1.702 9.016 -1.986 1 84.75 85 LYS A O 1
ATOM 677 N N . PHE A 1 86 ? 3.719 9.961 -1.52 1 87.44 86 PHE A N 1
ATOM 678 C CA . PHE A 1 86 ? 3.051 11.039 -0.791 1 87.44 86 PHE A CA 1
ATOM 679 C C . PHE A 1 86 ? 2.549 12.109 -1.749 1 87.44 86 PHE A C 1
ATOM 681 O O . PHE A 1 86 ? 3.32 12.648 -2.547 1 87.44 86 PHE A O 1
ATOM 688 N N . GLU A 1 87 ? 1.331 12.344 -1.656 1 86.94 87 GLU A N 1
ATOM 689 C CA . GLU A 1 87 ? 0.715 13.438 -2.406 1 86.94 87 GLU A CA 1
ATOM 690 C C . GLU A 1 87 ? -0.532 13.961 -1.699 1 86.94 87 GLU A C 1
ATOM 692 O O . GLU A 1 87 ? -1.116 13.258 -0.866 1 86.94 87 GLU A O 1
ATOM 697 N N . SER A 1 88 ? -0.854 15.18 -1.995 1 90.38 88 SER A N 1
ATOM 698 C CA . SER A 1 88 ? -2.084 15.727 -1.43 1 90.38 88 SER A CA 1
ATOM 699 C C . SER A 1 88 ? -3.311 15 -1.979 1 90.38 88 SER A C 1
ATOM 701 O O . SER A 1 88 ? -3.252 14.391 -3.047 1 90.38 88 SER A O 1
ATOM 703 N N . VAL A 1 89 ? -4.398 15.086 -1.31 1 91.44 89 VAL A N 1
ATOM 704 C CA . VAL A 1 89 ? -5.645 14.492 -1.773 1 91.44 89 VAL A CA 1
ATOM 705 C C . VAL A 1 89 ? -6.043 15.109 -3.113 1 91.44 89 VAL A C 1
ATOM 707 O O . VAL A 1 89 ? -6.477 14.398 -4.023 1 91.44 89 VAL A O 1
ATOM 710 N N . SER A 1 90 ? -5.84 16.438 -3.174 1 89.62 90 SER A N 1
ATOM 711 C CA . SER A 1 90 ? -6.176 17.109 -4.422 1 89.62 90 SER A CA 1
ATOM 712 C C . SER A 1 90 ? -5.371 16.562 -5.59 1 89.62 90 SER A C 1
ATOM 714 O O . SER A 1 90 ? -5.922 16.297 -6.66 1 89.62 90 SER A O 1
ATOM 716 N N . GLN A 1 91 ? -4.098 16.391 -5.43 1 87.44 91 GLN A N 1
ATOM 717 C CA . GLN A 1 91 ? -3.234 15.828 -6.461 1 87.44 91 GLN A CA 1
ATOM 718 C C . GLN A 1 91 ? -3.639 14.391 -6.789 1 87.44 91 GLN A C 1
ATOM 720 O O . GLN A 1 91 ? -3.693 14.016 -7.961 1 87.44 91 GLN A O 1
ATOM 725 N N . MET A 1 92 ? -3.912 13.656 -5.781 1 89.56 92 MET A N 1
ATOM 726 C CA . MET A 1 92 ? -4.305 12.258 -5.945 1 89.56 92 MET A CA 1
ATOM 727 C C . MET A 1 92 ? -5.594 12.148 -6.75 1 89.56 92 MET A C 1
ATOM 729 O O . MET A 1 92 ? -5.68 11.352 -7.688 1 89.56 92 MET A O 1
ATOM 733 N N . VAL A 1 93 ? -6.602 12.961 -6.43 1 91.88 93 VAL A N 1
ATOM 734 C CA . VAL A 1 93 ? -7.887 12.961 -7.125 1 91.88 93 VAL A CA 1
ATOM 735 C C . VAL A 1 93 ? -7.68 13.328 -8.594 1 91.88 93 VAL A C 1
ATOM 737 O O . VAL A 1 93 ? -8.219 12.664 -9.484 1 91.88 93 VAL A O 1
ATOM 740 N N . ALA A 1 94 ? -6.875 14.336 -8.805 1 88.31 94 ALA A N 1
ATOM 741 C CA . ALA A 1 94 ? -6.578 14.773 -10.172 1 88.31 94 ALA A CA 1
ATOM 742 C C . ALA A 1 94 ? -5.871 13.664 -10.953 1 88.31 94 ALA A C 1
ATOM 744 O O . ALA A 1 94 ? -6.172 13.445 -12.125 1 88.31 94 ALA A O 1
ATOM 745 N N . SER A 1 95 ? -4.992 13 -10.305 1 85.31 95 SER A N 1
ATOM 746 C CA . SER A 1 95 ? -4.23 11.93 -10.953 1 85.31 95 SER A CA 1
ATOM 747 C C . SER A 1 95 ? -5.137 10.773 -11.344 1 85.31 95 SER A C 1
ATOM 749 O O . SER A 1 95 ? -4.812 10.008 -12.258 1 85.31 95 SER A O 1
ATOM 751 N N . HIS A 1 96 ? -6.242 10.641 -10.688 1 89.31 96 HIS A N 1
ATOM 752 C CA . HIS A 1 96 ? -7.215 9.602 -11.016 1 89.31 96 HIS A CA 1
ATOM 753 C C . HIS A 1 96 ? -8.195 10.086 -12.078 1 89.31 96 HIS A C 1
ATOM 755 O O . HIS A 1 96 ? -9.164 9.391 -12.391 1 89.31 96 HIS A O 1
ATOM 761 N N . GLY A 1 97 ? -7.996 11.352 -12.539 1 88.81 97 GLY A N 1
ATOM 762 C CA . GLY A 1 97 ? -8.75 11.852 -13.672 1 88.81 97 GLY A CA 1
ATOM 763 C C . GLY A 1 97 ? -9.984 12.641 -13.266 1 88.81 97 GLY A C 1
ATOM 764 O O . GLY A 1 97 ? -10.852 12.914 -14.102 1 88.81 97 GLY A O 1
ATOM 765 N N . TYR A 1 98 ? -10.055 12.977 -12.023 1 91.62 98 TYR A N 1
ATOM 766 C CA . TYR A 1 98 ? -11.234 13.695 -11.555 1 91.62 98 TYR A CA 1
ATOM 767 C C . TYR A 1 98 ? -10.938 15.172 -11.367 1 91.62 98 TYR A C 1
ATOM 769 O O . TYR A 1 98 ? -9.828 15.547 -10.984 1 91.62 98 TYR A O 1
ATOM 777 N N . LYS A 1 99 ? -11.914 16.016 -11.695 1 91.38 99 LYS A N 1
ATOM 778 C CA . LYS A 1 99 ? -11.977 17.406 -11.258 1 91.38 99 LYS A CA 1
ATOM 779 C C . LYS A 1 99 ? -12.961 17.562 -10.102 1 91.38 99 LYS A C 1
ATOM 781 O O . LYS A 1 99 ? -14.156 17.766 -10.32 1 91.38 99 LYS A O 1
ATOM 786 N N . ALA A 1 100 ? -12.422 17.531 -8.938 1 91.44 100 ALA A N 1
ATOM 787 C CA . ALA A 1 100 ? -13.312 17.422 -7.789 1 91.44 100 ALA A CA 1
ATOM 788 C C . ALA A 1 100 ? -13.602 18.812 -7.203 1 91.44 100 ALA A C 1
ATOM 790 O O . ALA A 1 100 ? -12.781 19.719 -7.309 1 91.44 100 ALA A O 1
ATOM 791 N N . GLN A 1 101 ? -14.766 18.922 -6.746 1 94.75 101 GLN A N 1
ATOM 792 C CA . GLN A 1 101 ? -15.18 20.047 -5.922 1 94.75 101 GLN A CA 1
ATOM 793 C C . GLN A 1 101 ? -15.148 19.688 -4.438 1 94.75 101 GLN A C 1
ATOM 795 O O . GLN A 1 101 ? -15.539 18.578 -4.059 1 94.75 101 GLN A O 1
ATOM 800 N N . THR A 1 102 ? -14.625 20.609 -3.68 1 95.94 102 THR A N 1
ATOM 801 C CA . THR A 1 102 ? -14.539 20.359 -2.246 1 95.94 102 THR A CA 1
ATOM 802 C C . THR A 1 102 ? -15.633 21.125 -1.497 1 95.94 102 THR A C 1
ATOM 804 O O . THR A 1 102 ? -15.812 22.328 -1.703 1 95.94 102 THR A O 1
ATOM 807 N N . ARG A 1 103 ? -16.375 20.5 -0.738 1 96.19 103 ARG A N 1
ATOM 808 C CA . ARG A 1 103 ? -17.297 21.094 0.228 1 96.19 103 ARG A CA 1
ATOM 809 C C . ARG A 1 103 ? -16.781 20.906 1.653 1 96.19 103 ARG A C 1
ATOM 811 O O . ARG A 1 103 ? -16.5 19.797 2.076 1 96.19 103 ARG A O 1
ATOM 818 N N . VAL A 1 104 ? -16.672 22 2.363 1 97.38 104 VAL A N 1
ATOM 819 C CA . VAL A 1 104 ? -16.328 21.938 3.781 1 97.38 104 VAL A CA 1
ATOM 820 C C . VAL A 1 104 ? -17.594 21.641 4.598 1 97.38 104 VAL A C 1
ATOM 822 O O . VAL A 1 104 ? -18.516 22.453 4.637 1 97.38 104 VAL A O 1
ATOM 825 N N . LEU A 1 105 ? -17.609 20.516 5.184 1 96.81 105 LEU A N 1
ATOM 826 C CA . LEU A 1 105 ? -18.766 20.109 5.957 1 96.81 105 LEU A CA 1
ATOM 827 C C . LEU A 1 105 ? -18.75 20.734 7.352 1 96.81 105 LEU A C 1
ATOM 829 O O . LEU A 1 105 ? -19.797 20.938 7.961 1 96.81 105 LEU A O 1
ATOM 833 N N . GLY A 1 106 ? -17.516 20.984 7.875 1 95 106 GLY A N 1
ATOM 834 C CA . GLY A 1 106 ? -17.344 21.641 9.156 1 95 106 GLY A CA 1
ATOM 835 C C . GLY A 1 106 ? -15.883 21.766 9.57 1 95 106 GLY A C 1
ATOM 836 O O . GLY A 1 106 ? -15.023 21.047 9.062 1 95 106 GLY A O 1
ATOM 837 N N . PHE A 1 107 ? -15.641 22.75 10.406 1 94.94 107 PHE A N 1
ATOM 838 C CA . PHE A 1 107 ? -14.328 22.891 11.023 1 94.94 107 PHE A CA 1
ATOM 839 C C . PHE A 1 107 ? -14.445 23.531 12.398 1 94.94 107 PHE A C 1
ATOM 841 O O . PHE A 1 107 ? -15.367 24.312 12.648 1 94.94 107 PHE A O 1
ATOM 848 N N . ALA A 1 108 ? -13.578 23.172 13.289 1 95.38 108 ALA A N 1
ATOM 849 C CA . ALA A 1 108 ? -13.57 23.734 14.641 1 95.38 108 ALA A CA 1
ATOM 850 C C . ALA A 1 108 ? -12.211 23.516 15.312 1 95.38 108 ALA A C 1
ATOM 852 O O . ALA A 1 108 ? -11.508 22.562 15.016 1 95.38 108 ALA A O 1
ATOM 853 N N . THR A 1 109 ? -11.875 24.453 16.141 1 95.19 109 THR A N 1
ATOM 854 C CA . THR A 1 109 ? -10.781 24.234 17.078 1 95.19 109 THR A CA 1
ATOM 855 C C . THR A 1 109 ? -11.297 23.656 18.391 1 95.19 109 THR A C 1
ATOM 857 O O . THR A 1 109 ? -12.203 24.234 19 1 95.19 109 THR A O 1
ATOM 860 N N . VAL A 1 110 ? -10.805 22.578 18.781 1 96.5 110 VAL A N 1
ATOM 861 C CA . VAL A 1 110 ? -11.281 21.922 19.984 1 96.5 110 VAL A CA 1
ATOM 862 C C . VAL A 1 110 ? -10.094 21.391 20.781 1 96.5 110 VAL A C 1
ATOM 864 O O . VAL A 1 110 ? -9 21.219 20.234 1 96.5 110 VAL A O 1
ATOM 867 N N . PRO A 1 111 ? -10.305 21.234 22.141 1 97.19 111 PRO A N 1
ATOM 868 C CA . PRO A 1 111 ? -9.281 20.469 22.859 1 97.19 111 PRO A CA 1
ATOM 869 C C . PRO A 1 111 ? -9.109 19.062 22.281 1 97.19 111 PRO A C 1
ATOM 871 O O . PRO A 1 111 ? -10.094 18.344 22.062 1 97.19 111 PRO A O 1
ATOM 874 N N . ALA A 1 112 ? -7.93 18.656 22.062 1 96.69 112 ALA A N 1
ATOM 875 C CA . ALA A 1 112 ? -7.664 17.359 21.438 1 96.69 112 ALA A CA 1
ATOM 876 C C . ALA A 1 112 ? -8.109 16.219 22.344 1 96.69 112 ALA A C 1
ATOM 878 O O . ALA A 1 112 ? -7.641 16.094 23.484 1 96.69 112 ALA A O 1
ATOM 879 N N . PRO A 1 113 ? -9.016 15.352 21.859 1 95.81 113 PRO A N 1
ATOM 880 C CA . PRO A 1 113 ? -9.273 14.109 22.594 1 95.81 113 PRO A CA 1
ATOM 881 C C . PRO A 1 113 ? -8.016 13.266 22.781 1 95.81 113 PRO A C 1
ATOM 883 O O . PRO A 1 113 ? -7.066 13.375 22 1 95.81 113 PRO A O 1
ATOM 886 N N . PRO A 1 114 ? -8.008 12.422 23.781 1 95.56 114 PRO A N 1
ATOM 887 C CA . PRO A 1 114 ? -6.801 11.656 24.094 1 95.56 114 PRO A CA 1
ATOM 888 C C . PRO A 1 114 ? -6.234 10.914 22.891 1 95.56 114 PRO A C 1
ATOM 890 O O . PRO A 1 114 ? -5.023 10.93 22.672 1 95.56 114 PRO A O 1
ATOM 893 N N . GLU A 1 115 ? -7.105 10.289 22.094 1 95.31 115 GLU A N 1
ATOM 894 C CA . GLU A 1 115 ? -6.637 9.523 20.938 1 95.31 115 GLU A CA 1
ATOM 895 C C . GLU A 1 115 ? -6 10.438 19.891 1 95.31 115 GLU A C 1
ATOM 897 O O . GLU A 1 115 ? -4.984 10.078 19.281 1 95.31 115 GLU A O 1
ATOM 902 N N . ILE A 1 116 ? -6.609 11.586 19.719 1 97.12 116 ILE A N 1
ATOM 903 C CA . ILE A 1 116 ? -6.098 12.539 18.734 1 97.12 116 ILE A CA 1
ATOM 904 C C . ILE A 1 116 ? -4.793 13.148 19.25 1 97.12 116 ILE A C 1
ATOM 906 O O . ILE A 1 116 ? -3.836 13.305 18.484 1 97.12 116 ILE A O 1
ATOM 910 N N . ALA A 1 117 ? -4.777 13.516 20.531 1 96.94 117 ALA A N 1
ATOM 911 C CA . ALA A 1 117 ? -3.559 14.039 21.141 1 96.94 117 ALA A CA 1
ATOM 912 C C . ALA A 1 117 ? -2.391 13.078 20.953 1 96.94 117 ALA A C 1
ATOM 914 O O . ALA A 1 117 ? -1.281 13.492 20.609 1 96.94 117 ALA A O 1
ATOM 915 N N . ALA A 1 118 ? -2.67 11.836 21.156 1 94.12 118 ALA A N 1
ATOM 916 C CA . ALA A 1 118 ? -1.645 10.812 20.984 1 94.12 118 ALA A CA 1
ATOM 917 C C . ALA A 1 118 ? -1.178 10.742 19.531 1 94.12 118 ALA A C 1
ATOM 919 O O . ALA A 1 118 ? 0.024 10.672 19.266 1 94.12 118 ALA A O 1
ATOM 920 N N . LYS A 1 119 ? -2.133 10.773 18.531 1 95.06 119 LYS A N 1
ATOM 921 C CA . LYS A 1 119 ? -1.814 10.672 17.109 1 95.06 119 LYS A CA 1
ATOM 922 C C . LYS A 1 119 ? -0.997 11.867 16.641 1 95.06 119 LYS A C 1
ATOM 924 O O . LYS A 1 119 ? -0.101 11.727 15.812 1 95.06 119 LYS A O 1
ATOM 929 N N . LEU A 1 120 ? -1.24 13.055 17.234 1 96.38 120 LEU A N 1
ATOM 930 C CA . LEU A 1 120 ? -0.584 14.281 16.797 1 96.38 120 LEU A CA 1
ATOM 931 C C . LEU A 1 120 ? 0.596 14.625 17.703 1 96.38 120 LEU A C 1
ATOM 933 O O . LEU A 1 120 ? 1.317 15.594 17.453 1 96.38 120 LEU A O 1
ATOM 937 N N . ASP A 1 121 ? 0.785 13.781 18.688 1 93.62 121 ASP A N 1
ATOM 938 C CA . ASP A 1 121 ? 1.831 14.016 19.688 1 93.62 121 ASP A CA 1
ATOM 939 C C . ASP A 1 121 ? 1.649 15.375 20.359 1 93.62 121 ASP A C 1
ATOM 941 O O . ASP A 1 121 ? 2.584 16.172 20.406 1 93.62 121 ASP A O 1
ATOM 945 N N . LEU A 1 122 ? 0.473 15.594 20.797 1 95.25 122 LEU A N 1
ATOM 946 C CA . LEU A 1 122 ? 0.115 16.797 21.547 1 95.25 122 LEU A CA 1
ATOM 947 C C . LEU A 1 122 ? -0.116 16.484 23.016 1 95.25 122 LEU A C 1
ATOM 949 O O . LEU A 1 122 ? -0.389 15.328 23.375 1 95.25 122 LEU A O 1
ATOM 953 N N . ALA A 1 123 ? 0.016 17.547 23.828 1 94.19 123 ALA A N 1
ATOM 954 C CA . ALA A 1 123 ? -0.453 17.406 25.203 1 94.19 123 ALA A CA 1
ATOM 955 C C . ALA A 1 123 ? -1.968 17.219 25.25 1 94.19 123 ALA A C 1
ATOM 957 O O . ALA A 1 123 ? -2.691 17.766 24.422 1 94.19 123 ALA A O 1
ATOM 958 N N . GLU A 1 124 ? -2.344 16.406 26.203 1 90.75 124 GLU A N 1
ATOM 959 C CA . GLU A 1 124 ? -3.787 16.266 26.375 1 90.75 124 GLU A CA 1
ATOM 960 C C . GLU A 1 124 ? -4.457 17.625 26.578 1 90.75 124 GLU A C 1
ATOM 962 O O . GLU A 1 124 ? -3.967 18.453 27.344 1 90.75 124 GLU A O 1
ATOM 967 N N . GLY A 1 125 ? -5.473 17.828 25.797 1 91.81 125 GLY A N 1
ATOM 968 C CA . GLY A 1 125 ? -6.238 19.047 25.938 1 91.81 125 GLY A CA 1
ATOM 969 C C . GLY A 1 125 ? -5.691 20.188 25.094 1 91.81 125 GLY A C 1
ATOM 970 O O . GLY A 1 125 ? -6.309 21.266 25.016 1 91.81 125 GLY A O 1
ATOM 971 N N . ALA A 1 126 ? -4.57 20.031 24.453 1 95.62 126 ALA A N 1
ATOM 972 C CA . ALA A 1 126 ? -4.035 21.047 23.578 1 95.62 126 ALA A CA 1
ATOM 973 C C . ALA A 1 126 ? -5.008 21.359 22.438 1 95.62 126 ALA A C 1
ATOM 975 O O . ALA A 1 126 ? -5.816 20.516 22.062 1 95.62 126 ALA A O 1
ATOM 976 N N . ALA A 1 127 ? -4.945 22.562 21.953 1 96.19 127 ALA A N 1
ATOM 977 C CA . ALA A 1 127 ? -5.867 22.984 20.906 1 96.19 127 ALA A CA 1
ATOM 978 C C . ALA A 1 127 ? -5.562 22.266 19.594 1 96.19 127 ALA A C 1
ATOM 980 O O . ALA A 1 127 ? -4.418 22.25 19.125 1 96.19 127 ALA A O 1
ATOM 981 N N . ALA A 1 128 ? -6.566 21.609 19.031 1 97.12 128 ALA A N 1
ATOM 982 C CA . ALA A 1 128 ? -6.48 20.953 17.734 1 97.12 128 ALA A CA 1
ATOM 983 C C . ALA A 1 128 ? -7.57 21.453 16.781 1 97.12 128 ALA A C 1
ATOM 985 O O . ALA A 1 128 ? -8.703 21.688 17.203 1 97.12 128 ALA A O 1
ATOM 986 N N . LEU A 1 129 ? -7.203 21.609 15.539 1 96.12 129 LEU A N 1
ATOM 987 C CA . LEU A 1 129 ? -8.141 21.953 14.484 1 96.12 129 LEU A CA 1
ATOM 988 C C . LEU A 1 129 ? -8.695 20.719 13.797 1 96.12 129 LEU A C 1
ATOM 990 O O . LEU A 1 129 ? -7.93 19.828 13.422 1 96.12 129 LEU A O 1
ATOM 994 N N . ARG A 1 130 ? -9.969 20.578 13.727 1 97.44 130 ARG A N 1
ATOM 995 C CA . ARG A 1 130 ? -10.641 19.516 13.008 1 97.44 130 ARG A CA 1
ATOM 996 C C . ARG A 1 130 ? -11.352 20.047 11.766 1 97.44 130 ARG A C 1
ATOM 998 O O . ARG A 1 130 ? -12.133 21 11.852 1 97.44 130 ARG A O 1
ATOM 1005 N N . ILE A 1 131 ? -11.07 19.5 10.625 1 96.88 131 ILE A N 1
ATOM 1006 C CA . ILE A 1 131 ? -11.703 19.891 9.367 1 96.88 131 ILE A CA 1
ATOM 1007 C C . ILE A 1 131 ? -12.367 18.672 8.727 1 96.88 131 ILE A C 1
ATOM 1009 O O . ILE A 1 131 ? -11.75 17.609 8.617 1 96.88 131 ILE A O 1
ATOM 1013 N N . GLU A 1 132 ? -13.57 18.766 8.438 1 97.62 132 GLU A N 1
ATOM 1014 C CA . GLU A 1 132 ? -14.352 17.734 7.754 1 97.62 132 GLU A CA 1
ATOM 1015 C C . GLU A 1 132 ? -14.758 18.188 6.352 1 97.62 132 GLU A C 1
ATOM 1017 O O . GLU A 1 132 ? -15.328 19.266 6.184 1 97.62 132 GLU A O 1
ATOM 1022 N N . ARG A 1 133 ? -14.445 17.375 5.34 1 97.75 133 ARG A N 1
ATOM 1023 C CA . ARG A 1 133 ? -14.664 17.781 3.957 1 97.75 133 ARG A CA 1
ATOM 1024 C C . ARG A 1 133 ? -15.211 16.625 3.121 1 97.75 133 ARG A C 1
ATOM 1026 O O . ARG A 1 133 ? -15 15.461 3.457 1 97.75 133 ARG A O 1
ATOM 1033 N N . LEU A 1 134 ? -15.922 16.969 2.094 1 97.69 134 LEU A N 1
ATOM 1034 C CA . LEU A 1 134 ? -16.391 16.047 1.069 1 97.69 134 LEU A CA 1
ATOM 1035 C C . LEU A 1 134 ? -15.969 16.5 -0.319 1 97.69 134 LEU A C 1
ATOM 1037 O O . LEU A 1 134 ? -16.203 17.656 -0.698 1 97.69 134 LEU A O 1
ATOM 1041 N N . ARG A 1 135 ? -15.234 15.711 -0.983 1 97.31 135 ARG A N 1
ATOM 1042 C CA . ARG A 1 135 ? -14.883 15.969 -2.377 1 97.31 135 ARG A CA 1
ATOM 1043 C C . ARG A 1 135 ? -15.797 15.203 -3.322 1 97.31 135 ARG A C 1
ATOM 1045 O O . ARG A 1 135 ? -16.078 14.023 -3.096 1 97.31 135 ARG A O 1
ATOM 1052 N N . SER A 1 136 ? -16.266 15.875 -4.316 1 97.12 136 SER A N 1
ATOM 1053 C CA . SER A 1 136 ? -17.172 15.273 -5.285 1 97.12 136 SER A CA 1
ATOM 1054 C C . SER A 1 136 ? -16.812 15.672 -6.711 1 97.12 136 SER A C 1
ATOM 1056 O O . SER A 1 136 ? -16.125 16.688 -6.918 1 97.12 136 SER A O 1
ATOM 1058 N N . SER A 1 137 ? -17.172 14.852 -7.605 1 95.94 137 SER A N 1
ATOM 1059 C CA . SER A 1 137 ? -17.047 15.141 -9.031 1 95.94 137 SER A CA 1
ATOM 1060 C C . SER A 1 137 ? -18.328 14.766 -9.781 1 95.94 137 SER A C 1
ATOM 1062 O O . SER A 1 137 ? -18.797 13.633 -9.664 1 95.94 137 SER A O 1
ATOM 1064 N N . GLY A 1 138 ? -18.938 15.719 -10.578 1 91.88 138 GLY A N 1
ATOM 1065 C CA . GLY A 1 138 ? -20.172 15.461 -11.297 1 91.88 138 GLY A CA 1
ATOM 1066 C C . GLY A 1 138 ? -21.297 14.992 -10.398 1 91.88 138 GLY A C 1
ATOM 1067 O O . GLY A 1 138 ? -22.047 14.078 -10.758 1 91.88 138 GLY A O 1
ATOM 1068 N N . GLY A 1 139 ? -21.234 15.453 -9.211 1 91.19 139 GLY A N 1
ATOM 1069 C CA . GLY A 1 139 ? -22.297 15.102 -8.266 1 91.19 139 GLY A CA 1
ATOM 1070 C C . GLY A 1 139 ? -22.016 13.805 -7.527 1 91.19 139 GLY A C 1
ATOM 1071 O O . GLY A 1 139 ? -22.719 13.461 -6.578 1 91.19 139 GLY A O 1
ATOM 1072 N N . GLN A 1 140 ? -21.062 13.109 -7.91 1 95.12 140 GLN A N 1
ATOM 1073 C CA . GLN A 1 140 ? -20.703 11.859 -7.242 1 95.12 140 GLN A CA 1
ATOM 1074 C C . GLN A 1 140 ? -19.734 12.094 -6.098 1 95.12 140 GLN A C 1
ATOM 1076 O O . GLN A 1 140 ? -18.641 12.633 -6.312 1 95.12 140 GLN A O 1
ATOM 1081 N N . PRO A 1 141 ? -20.156 11.734 -4.867 1 97.81 141 PRO A N 1
ATOM 1082 C CA . PRO A 1 141 ? -19.172 11.797 -3.779 1 97.81 141 PRO A CA 1
ATOM 1083 C C . PRO A 1 141 ? -17.984 10.875 -4 1 97.81 141 PRO A C 1
ATOM 1085 O O . PRO A 1 141 ? -18.172 9.711 -4.363 1 97.81 141 PRO A O 1
ATOM 1088 N N . LEU A 1 142 ? -16.781 11.398 -3.76 1 97.88 142 LEU A N 1
ATOM 1089 C CA . LEU A 1 142 ? -15.57 10.641 -4.051 1 97.88 142 LEU A CA 1
ATOM 1090 C C . LEU A 1 142 ? -14.789 10.344 -2.771 1 97.88 142 LEU A C 1
ATOM 1092 O O . LEU A 1 142 ? -14.336 9.219 -2.561 1 97.88 142 LEU A O 1
ATOM 1096 N N . ILE A 1 143 ? -14.625 11.352 -1.959 1 98.25 143 ILE A N 1
ATOM 1097 C CA . ILE A 1 143 ? -13.805 11.203 -0.762 1 98.25 143 ILE A CA 1
ATOM 1098 C C . ILE A 1 143 ? -14.445 11.961 0.398 1 98.25 143 ILE A C 1
ATOM 1100 O O . ILE A 1 143 ? -14.797 13.133 0.263 1 98.25 143 ILE A O 1
ATOM 1104 N N . TYR A 1 144 ? -14.688 11.336 1.478 1 98.19 144 TYR A N 1
ATOM 1105 C CA . TYR A 1 144 ? -15 11.961 2.76 1 98.19 144 TYR A CA 1
ATOM 1106 C C . TYR A 1 144 ? -13.781 11.992 3.664 1 98.19 144 TYR A C 1
ATOM 1108 O O . TYR A 1 144 ? -13.164 10.953 3.928 1 98.19 144 TYR A O 1
ATOM 1116 N N . SER A 1 145 ? -13.375 13.172 4.152 1 98.06 145 SER A N 1
ATOM 1117 C CA . SER A 1 145 ? -12.117 13.336 4.871 1 98.06 145 SER A CA 1
ATOM 1118 C C . SER A 1 145 ? -12.336 14.008 6.223 1 98.06 145 SER A C 1
ATOM 1120 O O . SER A 1 145 ? -13.141 14.93 6.34 1 98.06 145 SER A O 1
ATOM 1122 N N . ILE A 1 146 ? -11.648 13.516 7.16 1 97.94 146 ILE A N 1
ATOM 1123 C CA . ILE A 1 146 ? -11.453 14.203 8.438 1 97.94 146 ILE A CA 1
ATOM 1124 C C . ILE A 1 146 ? -9.969 14.461 8.664 1 97.94 146 ILE A C 1
ATOM 1126 O O . ILE A 1 146 ? -9.156 13.523 8.633 1 97.94 146 ILE A O 1
ATOM 1130 N N . ASP A 1 147 ? -9.625 15.703 8.883 1 97.81 147 ASP A N 1
ATOM 1131 C CA . ASP A 1 147 ? -8.242 16.078 9.156 1 97.81 147 ASP A CA 1
ATOM 1132 C C . ASP A 1 147 ? -8.117 16.75 10.516 1 97.81 147 ASP A C 1
ATOM 1134 O O . ASP A 1 147 ? -8.914 17.625 10.859 1 97.81 147 ASP A O 1
ATOM 1138 N N . TRP A 1 148 ? -7.168 16.344 11.211 1 97.75 148 TRP A N 1
ATOM 1139 C CA . TRP A 1 148 ? -6.773 16.984 12.469 1 97.75 148 TRP A CA 1
ATOM 1140 C C . TRP A 1 148 ? -5.391 17.609 12.352 1 97.75 148 TRP A C 1
ATOM 1142 O O . TRP A 1 148 ? -4.465 17 11.812 1 97.75 148 TRP A O 1
ATOM 1152 N N . LEU A 1 149 ? -5.266 18.812 12.828 1 97 149 LEU A N 1
ATOM 1153 C CA . LEU A 1 149 ? -3.994 19.531 12.875 1 97 149 LEU A CA 1
ATOM 1154 C C . LEU A 1 149 ? -3.773 20.172 14.234 1 97 149 LEU A C 1
ATOM 1156 O O . LEU A 1 149 ? -4.723 20.656 14.867 1 97 149 LEU A O 1
ATOM 1160 N N . PRO A 1 150 ? -2.48 20.25 14.641 1 96.25 150 PRO A N 1
ATOM 1161 C CA . PRO A 1 150 ? -2.238 21.172 15.758 1 96.25 150 PRO A CA 1
ATOM 1162 C C . PRO A 1 150 ? -2.637 22.609 15.438 1 96.25 150 PRO A C 1
ATOM 1164 O O . PRO A 1 150 ? -2.184 23.172 14.438 1 96.25 150 PRO A O 1
ATOM 1167 N N . ARG A 1 151 ? -3.418 23.125 16.281 1 93.5 151 ARG A N 1
ATOM 1168 C CA . ARG A 1 151 ? -3.912 24.484 16.016 1 93.5 151 ARG A CA 1
ATOM 1169 C C . ARG A 1 151 ? -2.758 25.469 15.859 1 93.5 151 ARG A C 1
ATOM 1171 O O . ARG A 1 151 ? -2.83 26.406 15.062 1 93.5 151 ARG A O 1
ATOM 1178 N N . ASP A 1 152 ? -1.731 25.281 16.578 1 89.56 152 ASP A N 1
ATOM 1179 C CA . ASP A 1 152 ? -0.613 26.219 16.641 1 89.56 152 ASP A CA 1
ATOM 1180 C C . ASP A 1 152 ? 0.155 26.25 15.328 1 89.56 152 ASP A C 1
ATOM 1182 O O . ASP A 1 152 ? 0.939 27.172 15.086 1 89.56 152 ASP A O 1
ATOM 1186 N N . LEU A 1 153 ? -0.044 25.25 14.523 1 88.69 153 LEU A N 1
ATOM 1187 C CA . LEU A 1 153 ? 0.636 25.234 13.234 1 88.69 153 LEU A CA 1
ATOM 1188 C C . LEU A 1 153 ? 0.041 26.266 12.289 1 88.69 153 LEU A C 1
ATOM 1190 O O . LEU A 1 153 ? 0.725 26.75 11.383 1 88.69 153 LEU A O 1
ATOM 1194 N N . ILE A 1 154 ? -1.189 26.438 12.492 1 84.19 154 ILE A N 1
ATOM 1195 C CA . ILE A 1 154 ? -1.886 27.359 11.594 1 84.19 154 ILE A CA 1
ATOM 1196 C C . ILE A 1 154 ? -1.848 28.781 12.172 1 84.19 154 ILE A C 1
ATOM 1198 O O . ILE A 1 154 ? -2.541 29.078 13.148 1 84.19 154 ILE A O 1
ATOM 1202 N N . VAL A 1 155 ? -0.584 29.5 11.906 1 71.94 155 VAL A N 1
ATOM 1203 C CA . VAL A 1 155 ? -0.465 30.859 12.391 1 71.94 155 VAL A CA 1
ATOM 1204 C C . VAL A 1 155 ? -1.165 31.828 11.43 1 71.94 155 VAL A C 1
ATOM 1206 O O . VAL A 1 155 ? -0.872 31.828 10.227 1 71.94 155 VAL A O 1
ATOM 1209 N N . THR A 1 156 ? -2.27 32 11.523 1 59.16 156 THR A N 1
ATOM 1210 C CA . THR A 1 156 ? -2.92 32.969 10.625 1 59.16 156 THR A CA 1
ATOM 1211 C C . THR A 1 156 ? -2.488 34.375 10.938 1 59.16 156 THR A C 1
ATOM 1213 O O . THR A 1 156 ? -2.449 34.781 12.102 1 59.16 156 THR A O 1
ATOM 1216 N N . ASP A 1 157 ? -1.337 34.656 10.18 1 50.44 157 ASP A N 1
ATOM 1217 C CA . ASP A 1 157 ? -1.06 36.094 10.156 1 50.44 157 ASP A CA 1
ATOM 1218 C C . ASP A 1 157 ? -2.305 36.875 9.766 1 50.44 157 ASP A C 1
ATOM 1220 O O . ASP A 1 157 ? -2.887 36.656 8.703 1 50.44 157 ASP A O 1
ATOM 1224 N N . GLY A 1 158 ? -3.094 37.469 10.586 1 53.25 158 GLY A N 1
ATOM 1225 C CA . GLY A 1 158 ? -4.242 38.344 10.484 1 53.25 158 GLY A CA 1
ATOM 1226 C C . GLY A 1 158 ? -5.566 37.625 10.453 1 53.25 158 GLY A C 1
ATOM 1227 O O . GLY A 1 158 ? -5.602 36.406 10.57 1 53.25 158 GLY A O 1
ATOM 1228 N N . GLU A 1 159 ? -6.766 38.375 10.336 1 54.19 159 GLU A N 1
ATOM 1229 C CA . GLU A 1 159 ? -8.203 38.188 10.477 1 54.19 159 GLU A CA 1
ATOM 1230 C C . GLU A 1 159 ? -8.703 37.094 9.508 1 54.19 159 GLU A C 1
ATOM 1232 O O . GLU A 1 159 ? -9.844 36.656 9.617 1 54.19 159 GLU A O 1
ATOM 1237 N N . THR A 1 160 ? -7.938 36.688 8.461 1 61.72 160 THR A N 1
ATOM 1238 C CA . THR A 1 160 ? -8.75 35.969 7.488 1 61.72 160 THR A CA 1
ATOM 1239 C C . THR A 1 160 ? -8.578 34.469 7.648 1 61.72 160 THR A C 1
ATOM 1241 O O . THR A 1 160 ? -7.449 33.969 7.672 1 61.72 160 THR A O 1
ATOM 1244 N N . ALA A 1 161 ? -9.562 33.906 8.133 1 70.62 161 ALA A N 1
ATOM 1245 C CA . ALA A 1 161 ? -9.688 32.469 8.242 1 70.62 161 ALA A CA 1
ATOM 1246 C C . ALA A 1 161 ? -9.25 31.766 6.953 1 70.62 161 ALA A C 1
ATOM 1248 O O . ALA A 1 161 ? -9.547 32.25 5.855 1 70.62 161 ALA A O 1
ATOM 1249 N N . PRO A 1 162 ? -8.359 30.812 7.027 1 81.12 162 PRO A N 1
ATOM 1250 C CA . PRO A 1 162 ? -7.961 30.078 5.82 1 81.12 162 PRO A CA 1
ATOM 1251 C C . PRO A 1 162 ? -9.148 29.484 5.07 1 81.12 162 PRO A C 1
ATOM 1253 O O . PRO A 1 162 ? -10.219 29.281 5.66 1 81.12 162 PRO A O 1
ATOM 1256 N N . ASP A 1 163 ? -8.992 29.438 3.748 1 85.88 163 ASP A N 1
ATOM 1257 C CA . ASP A 1 163 ? -9.953 28.688 2.943 1 85.88 163 ASP A CA 1
ATOM 1258 C C . ASP A 1 163 ? -9.758 27.188 3.115 1 85.88 163 ASP A C 1
ATOM 1260 O O . ASP A 1 163 ? -8.859 26.594 2.514 1 85.88 163 ASP A O 1
ATOM 1264 N N . TRP A 1 164 ? -10.625 26.594 3.848 1 90.12 164 TRP A N 1
ATOM 1265 C CA . TRP A 1 164 ? -10.484 25.188 4.191 1 90.12 164 TRP A CA 1
ATOM 1266 C C . TRP A 1 164 ? -10.938 24.297 3.033 1 90.12 164 TRP A C 1
ATOM 1268 O O . TRP A 1 164 ? -10.805 23.062 3.096 1 90.12 164 TRP A O 1
ATOM 1278 N N . SER A 1 165 ? -11.422 24.859 2 1 90.75 165 SER A N 1
ATOM 1279 C CA . SER A 1 165 ? -11.789 24.062 0.825 1 90.75 165 SER A CA 1
ATOM 1280 C C . SER A 1 165 ? -10.57 23.781 -0.043 1 90.75 165 SER A C 1
ATOM 1282 O O . SER A 1 165 ? -10.625 22.922 -0.929 1 90.75 165 SER A O 1
ATOM 1284 N N . GLY A 1 166 ? -9.508 24.453 0.23 1 89.62 166 GLY A N 1
ATOM 1285 C CA . GLY A 1 166 ? -8.281 24.234 -0.522 1 89.62 166 GLY A CA 1
ATOM 1286 C C . GLY A 1 166 ? -7.406 23.141 0.057 1 89.62 166 GLY A C 1
ATOM 1287 O O . GLY A 1 166 ? -7.82 22.422 0.968 1 89.62 166 GLY A O 1
ATOM 1288 N N . SER A 1 167 ? -6.246 23.016 -0.49 1 90.56 167 SER A N 1
ATOM 1289 C CA . SER A 1 167 ? -5.289 22 -0.071 1 90.56 167 SER A CA 1
ATOM 1290 C C . SER A 1 167 ? -4.664 22.344 1.275 1 90.56 167 SER A C 1
ATOM 1292 O O . SER A 1 167 ? -4 23.375 1.408 1 90.56 167 SER A O 1
ATOM 1294 N N . ILE A 1 168 ? -4.848 21.484 2.195 1 92.25 168 ILE A N 1
ATOM 1295 C CA . ILE A 1 168 ? -4.227 21.656 3.504 1 92.25 168 ILE A CA 1
ATOM 1296 C C . ILE A 1 168 ? -2.709 21.547 3.375 1 92.25 168 ILE A C 1
ATOM 1298 O O . ILE A 1 168 ? -1.969 22.312 4.008 1 92.25 168 ILE A O 1
ATOM 1302 N N . VAL A 1 169 ? -2.264 20.625 2.566 1 92.69 169 VAL A N 1
ATOM 1303 C CA . VAL A 1 169 ? -0.833 20.438 2.338 1 92.69 169 VAL A CA 1
ATOM 1304 C C . VAL A 1 169 ? -0.239 21.719 1.743 1 92.69 169 VAL A C 1
ATOM 1306 O O . VAL A 1 169 ? 0.833 22.172 2.158 1 92.69 169 VAL A O 1
ATOM 1309 N N . GLY A 1 170 ? -0.925 22.312 0.778 1 89.19 170 GLY A N 1
ATOM 1310 C CA . GLY A 1 170 ? -0.491 23.578 0.206 1 89.19 170 GLY A CA 1
ATOM 1311 C C . GLY A 1 170 ? -0.415 24.703 1.225 1 89.19 170 GLY A C 1
ATOM 1312 O O . GLY A 1 170 ? 0.514 25.5 1.195 1 89.19 170 GLY A O 1
ATOM 1313 N N . LEU A 1 171 ? -1.406 24.734 2.033 1 88.69 171 LEU A N 1
ATOM 1314 C CA . LEU A 1 171 ? -1.432 25.75 3.092 1 88.69 171 LEU A CA 1
ATOM 1315 C C . LEU A 1 171 ? -0.224 25.594 4.012 1 88.69 171 LEU A C 1
ATOM 1317 O O . LEU A 1 171 ? 0.44 26.578 4.336 1 88.69 171 LEU A O 1
ATOM 1321 N N . LEU A 1 172 ? 0.107 24.359 4.426 1 91.25 172 LEU A N 1
ATOM 1322 C CA . LEU A 1 172 ? 1.227 24.109 5.328 1 91.25 172 LEU A CA 1
ATOM 1323 C C . LEU A 1 172 ? 2.555 24.406 4.641 1 91.25 172 LEU A C 1
ATOM 1325 O O . LEU A 1 172 ? 3.516 24.828 5.289 1 91.25 172 LEU A O 1
ATOM 1329 N N . ALA A 1 173 ? 2.566 24.203 3.346 1 89.31 173 ALA A N 1
ATOM 1330 C CA . ALA A 1 173 ? 3.773 24.5 2.582 1 89.31 173 ALA A CA 1
ATOM 1331 C C . ALA A 1 173 ? 4.125 25.984 2.672 1 89.31 173 ALA A C 1
ATOM 1333 O O . ALA A 1 173 ? 5.297 26.344 2.793 1 89.31 173 ALA A O 1
ATOM 1334 N N . LYS A 1 174 ? 3.143 26.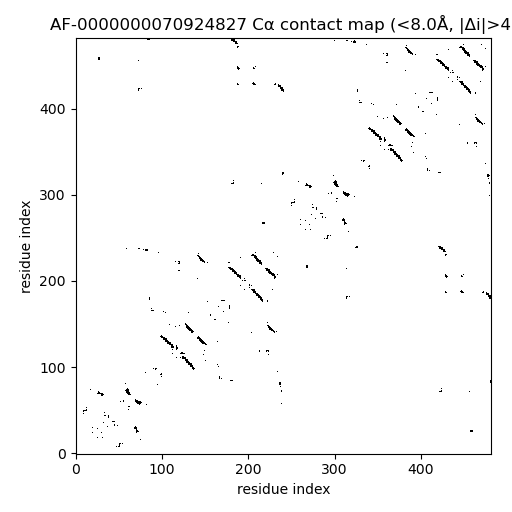812 2.631 1 87.06 174 LYS A N 1
ATOM 1335 C CA . LYS A 1 174 ? 3.354 28.25 2.742 1 87.06 174 LYS A CA 1
ATOM 1336 C C . LYS A 1 174 ? 3.939 28.609 4.102 1 87.06 174 LYS A C 1
ATOM 1338 O O . LYS A 1 174 ? 4.574 29.656 4.25 1 87.06 174 LYS A O 1
ATOM 1343 N N . LEU A 1 175 ? 3.725 27.734 5.047 1 86.19 175 LEU A N 1
ATOM 1344 C CA . LEU A 1 175 ? 4.207 27.984 6.402 1 86.19 175 LEU A CA 1
ATOM 1345 C C . LEU A 1 175 ? 5.484 27.188 6.672 1 86.19 175 LEU A C 1
ATOM 1347 O O . LEU A 1 175 ? 5.945 27.109 7.812 1 86.19 175 LEU A O 1
ATOM 1351 N N . ASP A 1 176 ? 6.066 26.531 5.688 1 87.69 176 ASP A N 1
ATOM 1352 C CA . ASP A 1 176 ? 7.27 25.719 5.77 1 87.69 176 ASP A CA 1
ATOM 1353 C C . ASP A 1 176 ? 7.082 24.562 6.758 1 87.69 176 ASP A C 1
ATOM 1355 O O . ASP A 1 176 ? 7.984 24.266 7.547 1 87.69 176 ASP A O 1
ATOM 1359 N N . ARG A 1 177 ? 5.906 24.062 6.758 1 88.31 177 ARG A N 1
ATOM 1360 C CA . ARG A 1 177 ? 5.555 22.938 7.621 1 88.31 177 ARG A CA 1
ATOM 1361 C C . ARG A 1 177 ? 4.906 21.812 6.824 1 88.31 177 ARG A C 1
ATOM 1363 O O . ARG A 1 177 ? 4.082 21.062 7.352 1 88.31 177 ARG A O 1
ATOM 1370 N N . ASN A 1 178 ? 5.207 21.766 5.566 1 90.5 178 ASN A N 1
ATOM 1371 C CA . ASN A 1 178 ? 4.59 20.766 4.699 1 90.5 178 ASN A CA 1
ATOM 1372 C C . ASN A 1 178 ? 5.031 19.344 5.074 1 90.5 178 ASN A C 1
ATOM 1374 O O . ASN A 1 178 ? 6.191 19.141 5.434 1 90.5 178 ASN A O 1
ATOM 1378 N N . PRO A 1 179 ? 4.055 18.469 5.031 1 92.94 179 PRO A N 1
ATOM 1379 C CA . PRO A 1 179 ? 4.449 17.078 5.262 1 92.94 179 PRO A CA 1
ATOM 1380 C C . PRO A 1 179 ? 5.387 16.547 4.184 1 92.94 179 PRO A C 1
ATOM 1382 O O . PRO A 1 179 ? 5.238 16.875 3.006 1 92.94 179 PRO A O 1
ATOM 1385 N N . VAL A 1 180 ? 6.328 15.688 4.586 1 84.19 180 VAL A N 1
ATOM 1386 C CA . VAL A 1 180 ? 7.281 15.102 3.645 1 84.19 180 VAL A CA 1
ATOM 1387 C C . VAL A 1 180 ? 7.137 13.586 3.633 1 84.19 180 VAL A C 1
ATOM 1389 O O . VAL A 1 180 ? 7.652 12.914 2.736 1 84.19 180 VAL A O 1
ATOM 1392 N N . ALA A 1 181 ? 6.504 13.055 4.598 1 87.62 181 ALA A N 1
ATOM 1393 C CA . ALA A 1 181 ? 6.27 11.625 4.719 1 87.62 181 ALA A CA 1
ATOM 1394 C C . ALA A 1 181 ? 5.02 11.336 5.551 1 87.62 181 ALA A C 1
ATOM 1396 O O . ALA A 1 181 ? 4.5 12.234 6.223 1 87.62 181 ALA A O 1
ATOM 1397 N N . SER A 1 182 ? 4.555 10.125 5.488 1 92.81 182 SER A N 1
ATOM 1398 C CA . SER A 1 182 ? 3.443 9.719 6.336 1 92.81 182 SER A CA 1
ATOM 1399 C C . SER A 1 182 ? 3.479 8.211 6.605 1 92.81 182 SER A C 1
ATOM 1401 O O . SER A 1 182 ? 4.141 7.465 5.883 1 92.81 182 SER A O 1
ATOM 1403 N N . THR A 1 183 ? 2.969 7.789 7.695 1 91.38 183 THR A N 1
ATOM 1404 C CA . THR A 1 183 ? 2.602 6.406 7.977 1 91.38 183 THR A CA 1
ATOM 1405 C C . THR A 1 183 ? 1.09 6.219 7.895 1 91.38 183 THR A C 1
ATOM 1407 O O . THR A 1 183 ? 0.328 7.066 8.367 1 91.38 183 THR A O 1
ATOM 1410 N N . ALA A 1 184 ? 0.762 5.137 7.27 1 93.94 184 ALA A N 1
ATOM 1411 C CA . ALA A 1 184 ? -0.667 4.988 7 1 93.94 184 ALA A CA 1
ATOM 1412 C C . ALA A 1 184 ? -1.108 3.537 7.164 1 93.94 184 ALA A C 1
ATOM 1414 O O . ALA A 1 184 ? -0.277 2.627 7.176 1 93.94 184 ALA A O 1
ATOM 1415 N N . ASN A 1 185 ? -2.379 3.426 7.441 1 93.94 185 ASN A N 1
ATOM 1416 C CA . ASN A 1 185 ? -3.104 2.16 7.406 1 93.94 185 ASN A CA 1
ATOM 1417 C C . ASN A 1 185 ? -4.266 2.205 6.418 1 93.94 185 ASN A C 1
ATOM 1419 O O . ASN A 1 185 ? -4.973 3.209 6.332 1 93.94 185 ASN A O 1
ATOM 1423 N N . VAL A 1 186 ? -4.402 1.072 5.691 1 95.94 186 VAL A N 1
ATOM 1424 C CA . VAL A 1 186 ? -5.492 1.016 4.727 1 95.94 186 VAL A CA 1
ATOM 1425 C C . VAL A 1 186 ? -6.414 -0.158 5.051 1 95.94 186 VAL A C 1
ATOM 1427 O O . VAL A 1 186 ? -5.945 -1.236 5.426 1 95.94 186 VAL A O 1
ATOM 1430 N N . MET A 1 187 ? -7.691 0.058 4.953 1 97.12 187 MET A N 1
ATOM 1431 C CA . MET A 1 187 ? -8.703 -0.971 5.168 1 97.12 187 MET A CA 1
ATOM 1432 C C . MET A 1 187 ? -9.961 -0.671 4.363 1 97.12 187 MET A C 1
ATOM 1434 O O . MET A 1 187 ? -10.141 0.446 3.875 1 97.12 187 MET A O 1
ATOM 1438 N N . ALA A 1 188 ? -10.758 -1.695 4.164 1 98.44 188 ALA A N 1
ATOM 1439 C CA . ALA A 1 188 ? -12.07 -1.51 3.551 1 98.44 188 ALA A CA 1
ATOM 1440 C C . ALA A 1 188 ? -13.148 -1.343 4.613 1 98.44 188 ALA A C 1
ATOM 1442 O O . ALA A 1 188 ? -13.195 -2.096 5.59 1 98.44 188 ALA A O 1
ATOM 1443 N N . THR A 1 189 ? -14.008 -0.366 4.461 1 98.19 189 THR A N 1
ATOM 1444 C CA . THR A 1 189 ? -15.07 -0.091 5.422 1 98.19 189 THR A CA 1
ATOM 1445 C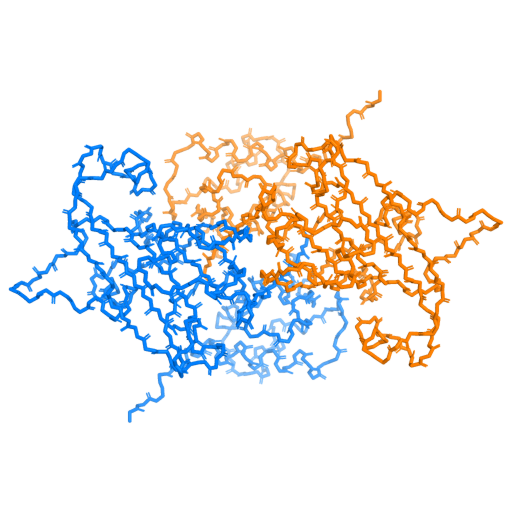 C . THR A 1 189 ? -16.234 0.644 4.754 1 98.19 189 THR A C 1
ATOM 1447 O O . THR A 1 189 ? -16.188 0.929 3.557 1 98.19 189 THR A O 1
ATOM 1450 N N . LEU A 1 190 ? -17.281 0.822 5.473 1 97.94 190 LEU A N 1
ATOM 1451 C CA . LEU A 1 190 ? -18.328 1.774 5.121 1 97.94 190 LEU A CA 1
ATOM 1452 C C . LEU A 1 190 ? -18.125 3.1 5.848 1 97.94 190 LEU A C 1
ATOM 1454 O O . LEU A 1 190 ? -17.375 3.172 6.82 1 97.94 190 LEU A O 1
ATOM 1458 N N . LEU A 1 191 ? -18.75 4.121 5.27 1 98 191 LEU A N 1
ATOM 1459 C CA . LEU A 1 191 ? -18.812 5.344 6.059 1 98 191 LEU A CA 1
ATOM 1460 C C . LEU A 1 191 ? -19.531 5.109 7.379 1 98 191 LEU A C 1
ATOM 1462 O O . LEU A 1 191 ? -20.469 4.309 7.445 1 98 191 LEU A O 1
ATOM 1466 N N . PRO A 1 192 ? -19.062 5.855 8.438 1 96 192 PRO A N 1
ATOM 1467 C CA . PRO A 1 192 ? -19.875 5.781 9.656 1 96 192 PRO A CA 1
ATOM 1468 C C . PRO A 1 192 ? -21.344 6.094 9.398 1 96 192 PRO A C 1
ATOM 1470 O O . PRO A 1 192 ? -21.656 7.051 8.68 1 96 192 PRO A O 1
ATOM 1473 N N . PRO A 1 193 ? -22.203 5.262 9.938 1 96.31 193 PRO A N 1
ATOM 1474 C CA . PRO A 1 193 ? -23.625 5.422 9.617 1 96.31 193 PRO A CA 1
ATOM 1475 C C . PRO A 1 193 ? -24.156 6.824 9.922 1 96.31 193 PRO A C 1
ATOM 1477 O O . PRO A 1 193 ? -24.953 7.367 9.164 1 96.31 193 PRO A O 1
ATOM 1480 N N . GLU A 1 194 ? -23.734 7.398 11.039 1 95.75 194 GLU A N 1
ATOM 1481 C CA . GLU A 1 194 ? -24.188 8.742 11.406 1 95.75 194 GLU A CA 1
ATOM 1482 C C . GLU A 1 194 ? -23.734 9.766 10.367 1 95.75 194 GLU A C 1
ATOM 1484 O O . GLU A 1 194 ? -24.484 10.695 10.047 1 95.75 194 GLU A O 1
ATOM 1489 N N . VAL A 1 195 ? -22.547 9.586 9.828 1 95.88 195 VAL A N 1
ATOM 1490 C CA . VAL A 1 195 ? -22 10.477 8.812 1 95.88 195 VAL A CA 1
ATOM 1491 C C . VAL A 1 195 ? -22.781 10.297 7.508 1 95.88 195 VAL A C 1
ATOM 1493 O O . VAL A 1 195 ? -23.172 11.281 6.875 1 95.88 195 VAL A O 1
ATOM 1496 N N . ALA A 1 196 ? -23 9.07 7.105 1 97.06 196 ALA A N 1
ATOM 1497 C CA . ALA A 1 196 ? -23.734 8.773 5.875 1 97.06 196 ALA A CA 1
ATOM 1498 C C . ALA A 1 196 ? -25.141 9.383 5.906 1 97.06 196 ALA A C 1
ATOM 1500 O O . ALA A 1 196 ? -25.578 9.984 4.926 1 97.06 196 ALA A O 1
ATOM 1501 N N . ALA A 1 197 ? -25.781 9.289 7.066 1 96.75 197 ALA A N 1
ATOM 1502 C CA . ALA A 1 197 ? -27.125 9.82 7.223 1 96.75 197 ALA A CA 1
ATOM 1503 C C . ALA A 1 197 ? -27.125 11.344 7.215 1 96.75 197 ALA A C 1
ATOM 1505 O O . ALA A 1 197 ? -27.922 11.977 6.523 1 96.75 197 ALA A O 1
ATOM 1506 N N . MET A 1 198 ? -26.203 11.938 7.938 1 95.88 198 MET A N 1
ATOM 1507 C CA . MET A 1 198 ? -26.141 13.383 8.125 1 95.88 198 MET A CA 1
ATOM 1508 C C . MET A 1 198 ? -25.859 14.086 6.801 1 95.88 198 MET A C 1
ATOM 1510 O O . MET A 1 198 ? -26.406 15.164 6.535 1 95.88 198 MET A O 1
ATOM 1514 N N . HIS A 1 199 ? -25.094 13.414 5.918 1 95.44 199 HIS A N 1
ATOM 1515 C CA . HIS A 1 199 ? -24.625 14.125 4.727 1 95.44 199 HIS A CA 1
ATOM 1516 C C . HIS A 1 199 ? -25.219 13.508 3.463 1 95.44 199 HIS A C 1
ATOM 1518 O O . HIS A 1 199 ? -24.828 13.859 2.35 1 95.44 199 HIS A O 1
ATOM 1524 N N . GLY A 1 200 ? -26.172 12.57 3.66 1 95 200 GLY A N 1
ATOM 1525 C CA . GLY A 1 200 ? -26.812 11.945 2.516 1 95 200 GLY A CA 1
ATOM 1526 C C . GLY A 1 200 ? -25.875 11.078 1.698 1 95 200 GLY A C 1
ATOM 1527 O O . GLY A 1 200 ? -25.875 11.141 0.467 1 95 200 GLY A O 1
ATOM 1528 N N . LEU A 1 201 ? -25.016 10.344 2.354 1 96.94 201 LEU A N 1
ATOM 1529 C CA . LEU A 1 201 ? -24 9.539 1.688 1 96.94 201 LEU A CA 1
ATOM 1530 C C . LEU A 1 201 ? -24.297 8.055 1.834 1 96.94 201 LEU A C 1
ATOM 1532 O O . LEU A 1 201 ? -23.391 7.227 1.855 1 96.94 201 LEU A O 1
ATOM 1536 N N . GLU A 1 202 ? -25.562 7.715 1.972 1 94.69 202 GLU A N 1
ATOM 1537 C CA . GLU A 1 202 ? -25.969 6.328 2.191 1 94.69 202 GLU A CA 1
ATOM 1538 C C . GLU A 1 202 ? -25.594 5.449 1 1 94.69 202 GLU A C 1
ATOM 1540 O O . GLU A 1 202 ? -25.328 4.254 1.158 1 94.69 202 GLU A O 1
ATOM 1545 N N . ALA A 1 203 ? -25.5 6.055 -0.115 1 94.88 203 ALA A N 1
ATOM 1546 C CA . ALA A 1 203 ? -25.203 5.305 -1.33 1 94.88 203 ALA A CA 1
ATOM 1547 C C . ALA A 1 203 ? -23.719 5.379 -1.66 1 94.88 203 ALA A C 1
ATOM 1549 O O . ALA A 1 203 ? -23.297 5.047 -2.773 1 94.88 203 ALA A O 1
ATOM 1550 N N . PHE A 1 204 ? -22.875 5.789 -0.794 1 97.38 204 PHE A N 1
ATOM 1551 C CA . PHE A 1 204 ? -21.438 5.938 -1.023 1 97.38 204 PHE A CA 1
ATOM 1552 C C . PHE A 1 204 ? -20.812 4.602 -1.396 1 97.38 204 PHE A C 1
ATOM 1554 O O . PHE A 1 204 ? -19.938 4.543 -2.264 1 97.38 204 PHE A O 1
ATOM 1561 N N . GLY A 1 205 ? -21.297 3.445 -0.747 1 97.06 205 GLY A N 1
ATOM 1562 C CA . GLY A 1 205 ? -20.734 2.121 -0.964 1 97.06 205 GLY A CA 1
ATOM 1563 C C . GLY A 1 205 ? -19.453 1.881 -0.181 1 97.06 205 GLY A C 1
ATOM 1564 O O . GLY A 1 205 ? -19.125 2.637 0.736 1 97.06 205 GLY A O 1
ATOM 1565 N N . PRO A 1 206 ? -18.734 0.743 -0.473 1 98.31 206 PRO A N 1
ATOM 1566 C CA . PRO A 1 206 ? -17.469 0.452 0.195 1 98.31 206 PRO A CA 1
ATOM 1567 C C . PRO A 1 206 ? -16.422 1.549 -0.015 1 98.31 206 PRO A C 1
ATOM 1569 O O . PRO A 1 206 ? -16.328 2.117 -1.106 1 98.31 206 PRO A O 1
ATOM 1572 N N . ALA A 1 207 ? -15.766 1.858 1.062 1 98.75 207 ALA A N 1
ATOM 1573 C CA . ALA A 1 207 ? -14.703 2.865 1.018 1 98.75 207 ALA A CA 1
ATOM 1574 C C . ALA A 1 207 ? -13.359 2.26 1.389 1 98.75 207 ALA A C 1
ATOM 1576 O O . ALA A 1 207 ? -13.273 1.392 2.26 1 98.75 207 ALA A O 1
ATOM 1577 N N . LEU A 1 208 ? -12.391 2.672 0.711 1 98.19 208 LEU A N 1
ATOM 1578 C CA . LEU A 1 208 ? -11.016 2.477 1.143 1 98.19 208 LEU A CA 1
ATOM 1579 C C . LEU A 1 208 ? -10.602 3.545 2.15 1 98.19 208 LEU A C 1
ATOM 1581 O O . LEU A 1 208 ? -10.391 4.703 1.782 1 98.19 208 LEU A O 1
ATOM 1585 N N . LEU A 1 209 ? -10.555 3.131 3.398 1 98.5 209 LEU A N 1
ATOM 1586 C CA . LEU A 1 209 ? -10.156 4.066 4.441 1 98.5 209 LEU A CA 1
ATOM 1587 C C . LEU A 1 209 ? -8.641 4.086 4.605 1 98.5 209 LEU A C 1
ATOM 1589 O O . LEU A 1 209 ? -8.023 3.047 4.867 1 98.5 209 LEU A O 1
ATOM 1593 N N . ILE A 1 210 ? -8.062 5.211 4.43 1 97.44 210 ILE A N 1
ATOM 1594 C CA . ILE A 1 210 ? -6.656 5.434 4.742 1 97.44 210 ILE A CA 1
ATOM 1595 C C . ILE A 1 210 ? -6.535 6.355 5.953 1 97.44 210 ILE A C 1
ATOM 1597 O O . ILE A 1 210 ? -6.918 7.527 5.891 1 97.44 210 ILE A O 1
ATOM 1601 N N . GLU A 1 211 ? -6.094 5.805 7.035 1 96.94 211 GLU A N 1
ATOM 1602 C CA . GLU A 1 211 ? -5.742 6.539 8.242 1 96.94 211 GLU A CA 1
ATOM 1603 C C . GLU A 1 211 ? -4.246 6.852 8.289 1 96.94 211 GLU A C 1
ATOM 1605 O O . GLU A 1 211 ? -3.418 5.938 8.281 1 96.94 211 GLU A O 1
ATOM 1610 N N . GLU A 1 212 ? -3.959 8.133 8.391 1 95.81 212 GLU A N 1
ATOM 1611 C CA . GLU A 1 212 ? -2.543 8.43 8.188 1 95.81 212 GLU A CA 1
ATOM 1612 C C . GLU A 1 212 ? -2.076 9.555 9.109 1 95.81 212 GLU A C 1
ATOM 1614 O O . GLU A 1 212 ? -2.855 10.445 9.453 1 95.81 212 GLU A O 1
ATOM 1619 N N . ILE A 1 213 ? -0.846 9.438 9.555 1 94.94 213 ILE A N 1
ATOM 1620 C CA . ILE A 1 213 ? -0.118 10.5 10.234 1 94.94 213 ILE A CA 1
ATOM 1621 C C . ILE A 1 213 ? 0.953 11.07 9.305 1 94.94 213 ILE A C 1
ATOM 1623 O O . ILE A 1 213 ? 1.774 10.328 8.766 1 94.94 213 ILE A O 1
ATOM 1627 N N . CYS A 1 214 ? 0.899 12.352 9.125 1 95 214 CYS A N 1
ATOM 1628 C CA . CYS A 1 214 ? 1.85 13.023 8.25 1 95 214 CYS A CA 1
ATOM 1629 C C . CYS A 1 214 ? 2.918 13.75 9.055 1 95 214 CYS A C 1
ATOM 1631 O O . CYS A 1 214 ? 2.617 14.367 10.078 1 95 214 CYS A O 1
ATOM 1633 N N . TYR A 1 215 ? 4.125 13.742 8.516 1 91 215 TYR A N 1
ATOM 1634 C CA . TYR A 1 215 ? 5.273 14.297 9.219 1 91 215 TYR A CA 1
ATOM 1635 C C . TYR A 1 215 ? 5.922 15.414 8.414 1 91 215 TYR A C 1
ATOM 1637 O O . TYR A 1 215 ? 6.105 15.281 7.199 1 91 215 TYR A O 1
ATOM 1645 N N . ALA A 1 216 ? 6.242 16.469 9.164 1 89.19 216 ALA A N 1
ATOM 1646 C CA . ALA A 1 216 ? 7.082 17.5 8.562 1 89.19 216 ALA A CA 1
ATOM 1647 C C . ALA A 1 216 ? 8.555 17.094 8.594 1 89.19 216 ALA A C 1
ATOM 1649 O O . ALA A 1 216 ? 8.906 16.047 9.148 1 89.19 216 ALA A O 1
ATOM 1650 N N . ALA A 1 217 ? 9.383 17.938 8 1 81.5 217 ALA A N 1
ATOM 1651 C CA . ALA A 1 217 ? 10.797 17.625 7.863 1 81.5 217 ALA A CA 1
ATOM 1652 C C . ALA A 1 217 ? 11.477 17.531 9.227 1 81.5 217 ALA A C 1
ATOM 1654 O O . ALA A 1 217 ? 12.422 16.766 9.406 1 81.5 217 ALA A O 1
ATOM 1655 N N . ASP A 1 218 ? 10.938 18.219 10.188 1 80.19 218 ASP A N 1
ATOM 1656 C CA . ASP A 1 218 ? 11.57 18.25 11.5 1 80.19 218 ASP A CA 1
ATOM 1657 C C . ASP A 1 218 ? 11.047 17.125 12.391 1 80.19 218 ASP A C 1
ATOM 1659 O O . ASP A 1 218 ? 11.391 17.047 13.57 1 80.19 218 ASP A O 1
ATOM 1663 N N . GLY A 1 219 ? 10.156 16.359 11.828 1 82.94 219 GLY A N 1
ATOM 1664 C CA . GLY A 1 219 ? 9.664 15.195 12.562 1 82.94 219 GLY A CA 1
ATOM 1665 C C . GLY A 1 219 ? 8.344 15.461 13.266 1 82.94 219 GLY A C 1
ATOM 1666 O O . GLY A 1 219 ? 7.715 14.531 13.781 1 82.94 219 GLY A O 1
ATOM 1667 N N . SER A 1 220 ? 7.953 16.688 13.297 1 89.12 220 SER A N 1
ATOM 1668 C CA . SER A 1 220 ? 6.672 16.984 13.93 1 89.12 220 SER A CA 1
ATOM 1669 C C . SER A 1 220 ? 5.516 16.359 13.156 1 89.12 220 SER A C 1
ATOM 1671 O O . SER A 1 220 ? 5.566 16.25 11.93 1 89.12 220 SER A O 1
ATOM 1673 N N . ARG A 1 221 ? 4.559 15.867 13.914 1 94 221 ARG A N 1
ATOM 1674 C CA . ARG A 1 221 ? 3.332 15.352 13.32 1 94 221 ARG A CA 1
ATOM 1675 C C . ARG A 1 221 ? 2.354 16.484 13.016 1 94 221 ARG A C 1
ATOM 1677 O O . ARG A 1 221 ? 1.806 17.094 13.93 1 94 221 ARG A O 1
ATOM 1684 N N . VAL A 1 222 ? 2.031 16.719 11.758 1 95.75 222 VAL A N 1
ATOM 1685 C CA . VAL A 1 222 ? 1.389 17.984 11.383 1 95.75 222 VAL A CA 1
ATOM 1686 C C . VAL A 1 222 ? -0.056 17.719 10.961 1 95.75 222 VAL A C 1
ATOM 1688 O O . VAL A 1 222 ? -0.888 18.625 10.977 1 95.75 222 VAL A O 1
ATOM 1691 N N . ILE A 1 223 ? -0.338 16.453 10.539 1 97.44 223 ILE A N 1
ATOM 1692 C CA . ILE A 1 223 ? -1.697 16.078 10.156 1 97.44 223 ILE A CA 1
ATOM 1693 C C . ILE A 1 223 ? -1.991 14.656 10.625 1 97.44 223 ILE A C 1
ATOM 1695 O O . ILE A 1 223 ? -1.145 13.773 10.5 1 97.44 223 ILE A O 1
ATOM 1699 N N . TYR A 1 224 ? -3.082 14.445 11.219 1 97.56 224 TYR A N 1
ATOM 1700 C CA . TYR A 1 224 ? -3.744 13.141 11.305 1 97.56 224 TYR A CA 1
ATOM 1701 C C . TYR A 1 224 ? -4.996 13.117 10.438 1 97.56 224 TYR A C 1
ATOM 1703 O O . TYR A 1 224 ? -5.93 13.883 10.656 1 97.56 224 TYR A O 1
ATOM 1711 N N . ALA A 1 225 ? -4.988 12.227 9.461 1 98.06 225 ALA A N 1
ATOM 1712 C CA . ALA A 1 225 ? -6.047 12.258 8.453 1 98.06 225 ALA A CA 1
ATOM 1713 C C . ALA A 1 225 ? -6.773 10.922 8.375 1 98.06 225 ALA A C 1
ATOM 1715 O O . ALA A 1 225 ? -6.145 9.859 8.469 1 98.06 225 ALA A O 1
ATOM 1716 N N . LEU A 1 226 ? -8.016 10.961 8.242 1 98.12 226 LEU A N 1
ATOM 1717 C CA . LEU A 1 226 ? -8.883 9.859 7.836 1 98.12 226 LEU A CA 1
ATOM 1718 C C . LEU A 1 226 ? -9.539 10.156 6.492 1 98.12 226 LEU A C 1
ATOM 1720 O O . LEU A 1 226 ? -10.359 11.07 6.383 1 98.12 226 LEU A O 1
ATOM 1724 N N . ASP A 1 227 ? -9.203 9.445 5.504 1 98.31 227 ASP A N 1
ATOM 1725 C CA . ASP A 1 227 ? -9.766 9.625 4.168 1 98.31 227 ASP A CA 1
ATOM 1726 C C . ASP A 1 227 ? -10.516 8.383 3.715 1 98.31 227 ASP A C 1
ATOM 1728 O O . ASP A 1 227 ? -9.93 7.309 3.561 1 98.31 227 ASP A O 1
ATOM 1732 N N . TYR A 1 228 ? -11.812 8.508 3.527 1 98.62 228 TYR A N 1
ATOM 1733 C CA . TYR A 1 228 ? -12.656 7.469 2.955 1 98.62 228 TYR A CA 1
ATOM 1734 C C . TYR A 1 228 ? -12.781 7.633 1.445 1 98.62 228 TYR A C 1
ATOM 1736 O O . TYR A 1 228 ? -13.57 8.453 0.968 1 98.62 228 TYR A O 1
ATOM 1744 N N . HIS A 1 229 ? -12.055 6.855 0.705 1 98.12 229 HIS A N 1
ATOM 1745 C CA . HIS A 1 229 ? -12.078 6.898 -0.752 1 98.12 229 HIS A CA 1
ATOM 1746 C C . HIS A 1 229 ? -13.156 5.98 -1.316 1 98.12 229 HIS A C 1
ATOM 1748 O O . HIS A 1 229 ? -13.203 4.797 -0.984 1 98.12 229 HIS A O 1
ATOM 1754 N N . ARG A 1 230 ? -13.953 6.543 -2.17 1 97.81 230 ARG A N 1
ATOM 1755 C CA . ARG A 1 230 ? -14.984 5.727 -2.797 1 97.81 230 ARG A CA 1
ATOM 1756 C C . ARG A 1 230 ? -14.375 4.543 -3.541 1 97.81 230 ARG A C 1
ATOM 1758 O O . ARG A 1 230 ? -13.602 4.727 -4.477 1 97.81 230 ARG A O 1
ATOM 1765 N N . GLY A 1 231 ? -14.75 3.395 -3.121 1 97 231 GLY A N 1
ATOM 1766 C CA . GLY A 1 231 ? -14.133 2.186 -3.652 1 97 231 GLY A CA 1
ATOM 1767 C C . GLY A 1 231 ? -14.305 2.039 -5.152 1 97 231 GLY A C 1
ATOM 1768 O O . GLY A 1 231 ? -13.406 1.554 -5.84 1 97 231 GLY A O 1
ATOM 1769 N N . SER A 1 232 ? -15.445 2.428 -5.672 1 95.31 232 SER A N 1
ATOM 1770 C CA . SER A 1 232 ? -15.742 2.281 -7.09 1 95.31 232 SER A CA 1
ATOM 1771 C C . SER A 1 232 ? -14.961 3.289 -7.926 1 95.31 232 SER A C 1
ATOM 1773 O O . SER A 1 232 ? -14.906 3.18 -9.156 1 95.31 232 SER A O 1
ATOM 1775 N N . ALA A 1 233 ? -14.281 4.238 -7.262 1 94.94 233 ALA A N 1
ATOM 1776 C CA . ALA A 1 233 ? -13.617 5.32 -7.984 1 94.94 233 ALA A CA 1
ATOM 1777 C C . ALA A 1 233 ? -12.102 5.246 -7.824 1 94.94 233 ALA A C 1
ATOM 1779 O O . ALA A 1 233 ? -11.352 5.695 -8.695 1 94.94 233 ALA A O 1
ATOM 1780 N N . PHE A 1 234 ? -11.688 4.664 -6.75 1 94.94 234 PHE A N 1
ATOM 1781 C CA . PHE A 1 234 ? -10.258 4.754 -6.469 1 94.94 234 PHE A CA 1
ATOM 1782 C C . PHE A 1 234 ? -9.656 3.369 -6.258 1 94.94 234 PHE A C 1
ATOM 1784 O O . PHE A 1 234 ? -10.266 2.518 -5.605 1 94.94 234 PHE A O 1
ATOM 1791 N N . SER A 1 235 ? -8.531 3.137 -6.781 1 94.62 235 SER A N 1
ATOM 1792 C CA . SER A 1 235 ? -7.605 2.043 -6.496 1 94.62 235 SER A CA 1
ATOM 1793 C C . SER A 1 235 ? -6.16 2.535 -6.453 1 94.62 235 SER A C 1
ATOM 1795 O O . SER A 1 235 ? -5.844 3.598 -6.988 1 94.62 235 SER A O 1
ATOM 1797 N N . PHE A 1 236 ? -5.375 1.817 -5.73 1 93.25 236 PHE A N 1
ATOM 1798 C CA . PHE A 1 236 ? -3.973 2.193 -5.617 1 93.25 236 PHE A CA 1
ATOM 1799 C C . PHE A 1 236 ? -3.066 1.018 -5.965 1 93.25 236 PHE A C 1
ATOM 1801 O O . PHE A 1 236 ? -3.346 -0.121 -5.586 1 93.25 236 PHE A O 1
ATOM 1808 N N . SER A 1 237 ? -1.982 1.339 -6.641 1 92 237 SER A N 1
ATOM 1809 C CA . SER A 1 237 ? -1.018 0.305 -7 1 92 237 SER A CA 1
ATOM 1810 C C . SER A 1 237 ? 0.123 0.237 -5.992 1 92 237 SER A C 1
ATOM 1812 O O . SER A 1 237 ? 0.39 1.211 -5.281 1 92 237 SER A O 1
ATOM 1814 N N . PHE A 1 238 ? 0.729 -0.975 -5.91 1 90.75 238 PHE A N 1
ATOM 1815 C CA . PHE A 1 238 ? 1.933 -1.131 -5.105 1 90.75 238 PHE A CA 1
ATOM 1816 C C . PHE A 1 238 ? 2.713 -2.369 -5.531 1 90.75 238 PHE A C 1
ATOM 1818 O O . PHE A 1 238 ? 2.209 -3.195 -6.293 1 90.75 238 PHE A O 1
ATOM 1825 N N . VAL A 1 239 ? 3.957 -2.396 -5.078 1 88.94 239 VAL A N 1
ATOM 1826 C CA . VAL A 1 239 ? 4.844 -3.523 -5.348 1 88.94 239 VAL A CA 1
ATOM 1827 C C . VAL A 1 239 ? 5.176 -4.246 -4.043 1 88.94 239 VAL A C 1
ATOM 1829 O O . VAL A 1 239 ? 5.41 -3.605 -3.016 1 88.94 239 VAL A O 1
ATOM 1832 N N . ARG A 1 240 ? 5.086 -5.559 -4.133 1 88.31 240 ARG A N 1
ATOM 1833 C CA . ARG A 1 240 ? 5.52 -6.363 -2.996 1 88.31 240 ARG A CA 1
ATOM 1834 C C . ARG A 1 240 ? 6.844 -7.059 -3.291 1 88.31 240 ARG A C 1
ATOM 1836 O O . ARG A 1 240 ? 7.07 -7.527 -4.41 1 88.31 240 ARG A O 1
ATOM 1843 N N . LYS A 1 241 ? 7.668 -7.066 -2.23 1 82 241 LYS A N 1
ATOM 1844 C CA . LYS A 1 241 ? 8.953 -7.758 -2.348 1 82 241 LYS A CA 1
ATOM 1845 C C . LYS A 1 241 ? 9.266 -8.547 -1.078 1 82 241 LYS A C 1
ATOM 1847 O O . LYS A 1 241 ? 8.789 -8.203 0.005 1 82 241 LYS A O 1
ATOM 1852 N N . MET B 1 1 ? 9.469 -29.156 17.203 1 24.56 1 MET B N 1
ATOM 1853 C CA . MET B 1 1 ? 9.562 -28.625 15.836 1 24.56 1 MET B CA 1
ATOM 1854 C C . MET B 1 1 ? 10.359 -27.328 15.805 1 24.56 1 MET B C 1
ATOM 1856 O O . MET B 1 1 ? 10.047 -26.391 16.531 1 24.56 1 MET B O 1
ATOM 1860 N N . GLU B 1 2 ? 11.68 -27.203 15.422 1 28.77 2 GLU B N 1
ATOM 1861 C CA . GLU B 1 2 ? 12.648 -26.125 15.633 1 28.77 2 GLU B CA 1
ATOM 1862 C C . GLU B 1 2 ? 12.156 -24.812 15.047 1 28.77 2 GLU B C 1
ATOM 1864 O O . GLU B 1 2 ? 11.5 -24.797 14 1 28.77 2 GLU B O 1
ATOM 1869 N N . LYS B 1 3 ? 11.836 -23.891 15.812 1 38.22 3 LYS B N 1
ATOM 1870 C CA . LYS B 1 3 ? 11.469 -22.547 15.383 1 38.22 3 LYS B CA 1
ATOM 1871 C C . LYS B 1 3 ? 12.172 -22.172 14.078 1 38.22 3 LYS B C 1
ATOM 1873 O O . LYS B 1 3 ? 13.391 -22.312 13.969 1 38.22 3 LYS B O 1
ATOM 1878 N N . PRO B 1 4 ? 11.57 -22.203 12.992 1 41.69 4 PRO B N 1
ATOM 1879 C CA . PRO B 1 4 ? 12.344 -21.891 11.781 1 41.69 4 PRO B CA 1
ATOM 1880 C C . PRO B 1 4 ? 13.453 -20.859 12.047 1 41.69 4 PRO B C 1
ATOM 1882 O O . PRO B 1 4 ? 13.281 -19.953 12.859 1 41.69 4 PRO B O 1
ATOM 1885 N N . ARG B 1 5 ? 14.703 -21.047 11.938 1 43.84 5 ARG B N 1
ATOM 1886 C CA . ARG B 1 5 ? 15.922 -20.281 12.156 1 43.84 5 ARG B CA 1
ATOM 1887 C C . ARG B 1 5 ? 15.82 -18.906 11.523 1 43.84 5 ARG B C 1
ATOM 1889 O O . ARG B 1 5 ? 15.75 -18.781 10.297 1 43.84 5 ARG B O 1
ATOM 1896 N N . GLU B 1 6 ? 14.992 -17.984 12.008 1 52.78 6 GLU B N 1
ATOM 1897 C CA . GLU B 1 6 ? 15.148 -16.609 11.523 1 52.78 6 GLU B CA 1
ATOM 1898 C C . GLU B 1 6 ? 16.578 -16.359 11.055 1 52.78 6 GLU B C 1
ATOM 1900 O O . GLU B 1 6 ? 17.531 -16.703 11.758 1 52.78 6 GLU B O 1
ATOM 1905 N N . SER B 1 7 ? 16.672 -16.156 9.719 1 67.62 7 SER B N 1
ATOM 1906 C CA . SER B 1 7 ? 18.016 -15.914 9.195 1 67.62 7 SER B CA 1
ATOM 1907 C C . SER B 1 7 ? 18.766 -14.898 10.047 1 67.62 7 SER B C 1
ATOM 1909 O O . SER B 1 7 ? 18.156 -14.109 10.773 1 67.62 7 SER B O 1
ATOM 1911 N N . ASN B 1 8 ? 19.969 -15.141 10.344 1 81.06 8 ASN B N 1
ATOM 1912 C CA . ASN B 1 8 ? 20.891 -14.234 11.016 1 81.06 8 ASN B CA 1
ATOM 1913 C C . ASN B 1 8 ? 20.609 -12.781 10.656 1 81.06 8 ASN B C 1
ATOM 1915 O O . ASN B 1 8 ? 20.672 -11.898 11.523 1 81.06 8 ASN B O 1
ATOM 1919 N N . ILE B 1 9 ? 20.016 -12.625 9.516 1 86.88 9 ILE B N 1
ATOM 1920 C CA . ILE B 1 9 ? 19.766 -11.273 9.031 1 86.88 9 ILE B CA 1
ATOM 1921 C C . ILE B 1 9 ? 18.484 -10.719 9.656 1 86.88 9 ILE B C 1
ATOM 1923 O O . ILE B 1 9 ? 18.453 -9.555 10.062 1 86.88 9 ILE B O 1
ATOM 1927 N N . GLU B 1 10 ? 17.5 -11.531 9.789 1 84.12 10 GLU B N 1
ATOM 1928 C CA . GLU B 1 10 ? 16.234 -11.094 10.375 1 84.12 10 GLU B CA 1
ATOM 1929 C C . GLU B 1 10 ? 16.406 -10.766 11.859 1 84.12 10 GLU B C 1
ATOM 1931 O O . GLU B 1 10 ? 15.805 -9.812 12.359 1 84.12 10 GLU B O 1
ATOM 1936 N N . ARG B 1 11 ? 17.141 -11.562 12.422 1 86.62 11 ARG B N 1
ATOM 1937 C CA . ARG B 1 11 ? 17.422 -11.289 13.828 1 86.62 11 ARG B CA 1
ATOM 1938 C C . ARG B 1 11 ? 18.156 -9.961 13.992 1 86.62 11 ARG B C 1
ATOM 1940 O O . ARG B 1 11 ? 17.844 -9.18 14.883 1 86.62 11 ARG B O 1
ATOM 1947 N N . LEU B 1 12 ? 19.172 -9.781 13.141 1 91.12 12 LEU B N 1
ATOM 1948 C CA . LEU B 1 12 ? 19.906 -8.523 13.188 1 91.12 12 LEU B CA 1
ATOM 1949 C C . LEU B 1 12 ? 18.984 -7.34 12.883 1 91.12 12 LEU B C 1
ATOM 1951 O O . LEU B 1 12 ? 19.094 -6.289 13.516 1 91.12 12 LEU B O 1
ATOM 1955 N N . ARG B 1 13 ? 18.078 -7.516 11.945 1 88.88 13 ARG B N 1
ATOM 1956 C CA . ARG B 1 13 ? 17.094 -6.484 11.625 1 88.88 13 ARG B CA 1
ATOM 1957 C C . ARG B 1 13 ? 16.281 -6.102 12.859 1 88.88 13 ARG B C 1
ATOM 1959 O O . ARG B 1 13 ? 16.109 -4.918 13.141 1 88.88 13 ARG B O 1
ATOM 1966 N N . THR B 1 14 ? 15.852 -7.082 13.57 1 86.12 14 THR B N 1
ATOM 1967 C CA . THR B 1 14 ? 15.062 -6.844 14.773 1 86.12 14 THR B CA 1
ATOM 1968 C C . THR B 1 14 ? 15.891 -6.117 15.828 1 86.12 14 THR B C 1
ATOM 1970 O O . THR B 1 14 ? 15.398 -5.18 16.469 1 86.12 14 THR B O 1
ATOM 1973 N N . ALA B 1 15 ? 17.078 -6.559 15.945 1 90 15 ALA B N 1
ATOM 1974 C CA . ALA B 1 15 ? 17.984 -5.926 16.906 1 90 15 ALA B CA 1
ATOM 1975 C C . ALA B 1 15 ? 18.219 -4.461 16.547 1 90 15 ALA B C 1
ATOM 1977 O O . ALA B 1 15 ? 18.281 -3.6 17.438 1 90 15 ALA B O 1
ATOM 1978 N N . LEU B 1 16 ? 18.391 -4.215 15.328 1 91.5 16 LEU B N 1
ATOM 1979 C CA . LEU B 1 16 ? 18.594 -2.85 14.859 1 91.5 16 LEU B CA 1
ATOM 1980 C C . LEU B 1 16 ? 17.375 -1.985 15.148 1 91.5 16 LEU B C 1
ATOM 1982 O O . LEU B 1 16 ? 17.516 -0.831 15.562 1 91.5 16 LEU B O 1
ATOM 1986 N N . LEU B 1 17 ? 16.25 -2.566 14.945 1 86.88 17 LEU B N 1
ATOM 1987 C CA . LEU B 1 17 ? 15.008 -1.848 15.242 1 86.88 17 LEU B CA 1
ATOM 1988 C C . LEU B 1 17 ? 14.922 -1.507 16.719 1 86.88 17 LEU B C 1
ATOM 1990 O O . LEU B 1 17 ? 14.5 -0.407 17.094 1 86.88 17 LEU B O 1
ATOM 1994 N N . GLU B 1 18 ? 15.297 -2.404 17.516 1 87.19 18 GLU B N 1
ATOM 1995 C CA . GLU B 1 18 ? 15.305 -2.168 18.953 1 87.19 18 GLU B CA 1
ATOM 1996 C C . GLU B 1 18 ? 16.297 -1.06 19.328 1 87.19 18 GLU B C 1
ATOM 1998 O O . GLU B 1 18 ? 15.984 -0.205 20.156 1 87.19 18 GLU B O 1
ATOM 2003 N N . MET B 1 19 ? 17.391 -1.112 18.719 1 89.81 19 MET B N 1
ATOM 2004 C CA . MET B 1 19 ? 18.375 -0.058 18.953 1 89.81 19 MET B CA 1
ATOM 2005 C C . MET B 1 19 ? 17.812 1.309 18.594 1 89.81 19 MET B C 1
ATOM 2007 O O . MET B 1 19 ? 17.953 2.268 19.344 1 89.81 19 MET B O 1
ATOM 2011 N N . ILE B 1 20 ? 17.203 1.366 17.469 1 87.44 20 ILE B N 1
ATOM 2012 C CA . ILE B 1 20 ? 16.625 2.613 16.984 1 87.44 20 ILE B CA 1
ATOM 2013 C C . ILE B 1 20 ? 15.578 3.115 17.984 1 87.44 20 ILE B C 1
ATOM 2015 O O . ILE B 1 20 ? 15.531 4.309 18.297 1 87.44 20 ILE B O 1
ATOM 2019 N N . ARG B 1 21 ? 14.828 2.248 18.5 1 82.75 21 ARG B N 1
ATOM 2020 C CA . ARG B 1 21 ? 13.812 2.617 19.484 1 82.75 21 ARG B CA 1
ATOM 2021 C C . ARG B 1 21 ? 14.461 3.152 20.766 1 82.75 21 ARG B C 1
ATOM 2023 O O . ARG B 1 21 ? 13.984 4.125 21.344 1 82.75 21 ARG B O 1
ATOM 2030 N N . GLU B 1 22 ? 15.547 2.514 21.125 1 86.62 22 GLU B N 1
ATOM 2031 C CA . GLU B 1 22 ? 16.266 2.893 22.344 1 86.62 22 GLU B CA 1
ATOM 2032 C C . GLU B 1 22 ? 16.922 4.258 22.188 1 86.62 22 GLU B C 1
ATOM 2034 O O . GLU B 1 22 ? 17.062 5 23.156 1 86.62 22 GLU B O 1
ATOM 2039 N N . LEU B 1 23 ? 17.312 4.562 21 1 88.75 23 LEU B N 1
ATOM 2040 C CA . LEU B 1 23 ? 18.031 5.809 20.75 1 88.75 23 LEU B CA 1
ATOM 2041 C C . LEU B 1 23 ? 17.078 7 20.781 1 88.75 23 LEU B C 1
ATOM 2043 O O . LEU B 1 23 ? 17.516 8.148 20.859 1 88.75 23 LEU B O 1
ATOM 2047 N N . ASN B 1 24 ? 15.758 6.773 20.781 1 82.38 24 ASN B N 1
ATOM 2048 C CA . ASN B 1 24 ? 14.734 7.812 20.812 1 82.38 24 ASN B CA 1
ATOM 2049 C C . ASN B 1 24 ? 14.984 8.883 19.766 1 82.38 24 ASN B C 1
ATOM 2051 O O . ASN B 1 24 ? 14.992 10.078 20.078 1 82.38 24 ASN B O 1
ATOM 2055 N N . LEU B 1 25 ? 15.266 8.445 18.562 1 84.06 25 LEU B N 1
ATOM 2056 C CA . LEU B 1 25 ? 15.555 9.344 17.453 1 84.06 25 LEU B CA 1
ATOM 2057 C C . LEU B 1 25 ? 14.266 9.914 16.875 1 84.06 25 LEU B C 1
ATOM 2059 O O . LEU B 1 25 ? 13.211 9.281 16.953 1 84.06 25 LEU B O 1
ATOM 2063 N N . SER B 1 26 ? 14.406 11.109 16.359 1 81.62 26 SER B N 1
ATOM 2064 C CA . SER B 1 26 ? 13.32 11.727 15.602 1 81.62 26 SER B CA 1
ATOM 2065 C C . SER B 1 26 ? 13.516 11.547 14.102 1 81.62 26 SER B C 1
ATOM 2067 O O . SER B 1 26 ? 14.617 11.227 13.648 1 81.62 26 SER B O 1
ATOM 2069 N N . LEU B 1 27 ? 12.375 11.672 13.461 1 83.12 27 LEU B N 1
ATOM 2070 C CA . LEU B 1 27 ? 12.461 11.609 12.008 1 83.12 27 LEU B CA 1
ATOM 2071 C C . LEU B 1 27 ? 13.578 12.516 11.484 1 83.12 27 LEU B C 1
ATOM 2073 O O . LEU B 1 27 ? 13.68 13.672 11.891 1 83.12 27 LEU B O 1
ATOM 2077 N N . GLY B 1 28 ? 14.414 11.922 10.688 1 84.38 28 GLY B N 1
ATOM 2078 C CA . GLY B 1 28 ? 15.477 12.711 10.094 1 84.38 28 GLY B CA 1
ATOM 2079 C C . GLY B 1 28 ? 16.781 12.656 10.875 1 84.38 28 GLY B C 1
ATOM 2080 O O . GLY B 1 28 ? 17.828 13.07 10.375 1 84.38 28 GLY B O 1
ATOM 2081 N N . ASP B 1 29 ? 16.719 12.117 12.039 1 88.19 29 ASP B N 1
ATOM 2082 C CA . ASP B 1 29 ? 17.938 12.008 12.844 1 88.19 29 ASP B CA 1
ATOM 2083 C C . ASP B 1 29 ? 18.891 10.977 12.242 1 88.19 29 ASP B C 1
ATOM 2085 O O . ASP B 1 29 ? 18.469 9.969 11.688 1 88.19 29 ASP B O 1
ATOM 2089 N N . ARG B 1 30 ? 20.156 11.305 12.445 1 92.75 30 ARG B N 1
ATOM 2090 C CA . ARG B 1 30 ? 21.188 10.414 11.93 1 92.75 30 ARG B CA 1
ATOM 2091 C C . ARG B 1 30 ? 21.359 9.195 12.82 1 92.75 30 ARG B C 1
ATOM 2093 O O . ARG B 1 30 ? 21.359 9.312 14.055 1 92.75 30 ARG B O 1
ATOM 2100 N N . LEU B 1 31 ? 21.547 8.016 12.188 1 93.62 31 LEU B N 1
ATOM 2101 C CA . LEU B 1 31 ? 21.859 6.781 12.906 1 93.62 31 LEU B CA 1
ATOM 2102 C C . LEU B 1 31 ? 23.359 6.656 13.141 1 93.62 31 LEU B C 1
ATOM 2104 O O . LEU B 1 31 ? 24.156 7.344 12.5 1 93.62 31 LEU B O 1
ATOM 2108 N N . PRO B 1 32 ? 23.703 5.793 14.094 1 93.69 32 PRO B N 1
ATOM 2109 C CA . PRO B 1 32 ? 25.125 5.48 14.234 1 93.69 32 PRO B CA 1
ATOM 2110 C C . PRO B 1 32 ? 25.734 4.969 12.938 1 93.69 32 PRO B C 1
ATOM 2112 O O . PRO B 1 32 ? 25.031 4.441 12.07 1 93.69 32 PRO B O 1
ATOM 2115 N N . THR B 1 33 ? 27 5.129 12.812 1 93.12 33 THR B N 1
ATOM 2116 C CA . THR B 1 33 ? 27.703 4.715 11.602 1 93.12 33 THR B CA 1
ATOM 2117 C C . THR B 1 33 ? 27.719 3.193 11.484 1 93.12 33 THR B C 1
ATOM 2119 O O . THR B 1 33 ? 27.453 2.484 12.453 1 93.12 33 THR B O 1
ATOM 2122 N N . GLU B 1 34 ? 27.953 2.762 10.211 1 92.75 34 GLU B N 1
ATOM 2123 C CA . GLU B 1 34 ? 28.078 1.325 9.977 1 92.75 34 GLU B CA 1
ATOM 2124 C C . GLU B 1 34 ? 29.125 0.702 10.883 1 92.75 34 GLU B C 1
ATOM 2126 O O . GLU B 1 34 ? 28.938 -0.39 11.422 1 92.75 34 GLU B O 1
ATOM 2131 N N . LYS B 1 35 ? 30.266 1.41 11.047 1 93.06 35 LYS B N 1
ATOM 2132 C CA . LYS B 1 35 ? 31.344 0.918 11.906 1 93.06 35 LYS B CA 1
ATOM 2133 C C . LYS B 1 35 ? 30.859 0.75 13.344 1 93.06 35 LYS B C 1
ATOM 2135 O O . LYS B 1 35 ? 31.078 -0.297 13.961 1 93.06 35 LYS B O 1
ATOM 2140 N N . GLU B 1 36 ? 30.234 1.724 13.852 1 95.06 36 GLU B N 1
ATOM 2141 C CA . GLU B 1 36 ? 29.734 1.698 15.227 1 95.06 36 GLU B CA 1
ATOM 2142 C C . GLU B 1 36 ? 28.719 0.575 15.422 1 95.06 36 GLU B C 1
ATOM 2144 O O . GLU B 1 36 ? 28.75 -0.124 16.438 1 95.06 36 GLU B O 1
ATOM 2149 N N . MET B 1 37 ? 27.844 0.396 14.484 1 95 37 MET B N 1
ATOM 2150 C CA . MET B 1 37 ? 26.812 -0.625 14.594 1 95 37 MET B CA 1
ATOM 2151 C C . MET B 1 37 ? 27.406 -2.023 14.484 1 95 37 MET B C 1
ATOM 2153 O O . MET B 1 37 ? 27 -2.934 15.211 1 95 37 MET B O 1
ATOM 2157 N N . ALA B 1 38 ? 28.344 -2.158 13.578 1 94.31 38 ALA B N 1
ATOM 2158 C CA . ALA B 1 38 ? 29 -3.451 13.43 1 94.31 38 ALA B CA 1
ATOM 2159 C C . ALA B 1 38 ? 29.703 -3.861 14.727 1 94.31 38 ALA B C 1
ATOM 2161 O O . ALA B 1 38 ? 29.656 -5.027 15.125 1 94.31 38 ALA B O 1
ATOM 2162 N N . GLU B 1 39 ? 30.344 -2.936 15.352 1 94.44 39 GLU B N 1
ATOM 2163 C CA . GLU B 1 39 ? 31.031 -3.188 16.625 1 94.44 39 GLU B CA 1
ATOM 2164 C C . GLU B 1 39 ? 30.031 -3.527 17.719 1 94.44 39 GLU B C 1
ATOM 2166 O O . GLU B 1 39 ? 30.234 -4.469 18.484 1 94.44 39 GLU B O 1
ATOM 2171 N N . ARG B 1 40 ? 28.984 -2.852 17.734 1 93.75 40 ARG B N 1
ATOM 2172 C CA . ARG B 1 40 ? 27.953 -3.039 18.75 1 93.75 40 ARG B CA 1
ATOM 2173 C C . ARG B 1 40 ? 27.344 -4.43 18.672 1 93.75 40 ARG B C 1
ATOM 2175 O O . ARG B 1 40 ? 27.109 -5.078 19.688 1 93.75 40 ARG B O 1
ATOM 2182 N N . PHE B 1 41 ? 27.078 -4.836 17.469 1 94.12 41 PHE B N 1
ATOM 2183 C CA . PHE B 1 41 ? 26.328 -6.078 17.297 1 94.12 41 PHE B CA 1
ATOM 2184 C C . PHE B 1 41 ? 27.281 -7.234 17 1 94.12 41 PHE B C 1
ATOM 2186 O O . PHE B 1 41 ? 26.844 -8.383 16.875 1 94.12 41 PHE B O 1
ATOM 2193 N N . GLN B 1 42 ? 28.516 -6.957 16.859 1 94.19 42 GLN B N 1
ATOM 2194 C CA . GLN B 1 42 ? 29.547 -7.965 16.625 1 94.19 42 GLN B CA 1
ATOM 2195 C C . GLN B 1 42 ? 29.219 -8.789 15.375 1 94.19 42 GLN B C 1
ATOM 2197 O O . GLN B 1 42 ? 29.203 -10.016 15.422 1 94.19 42 GLN B O 1
ATOM 2202 N N . VAL B 1 43 ? 28.953 -8.078 14.289 1 94 43 VAL B N 1
ATOM 2203 C CA . VAL B 1 43 ? 28.672 -8.711 13.008 1 94 43 VAL B CA 1
ATOM 2204 C C . VAL B 1 43 ? 29.531 -8.086 11.922 1 94 43 VAL B C 1
ATOM 2206 O O . VAL B 1 43 ? 30.078 -6.988 12.102 1 94 43 VAL B O 1
ATOM 2209 N N . SER B 1 44 ? 29.672 -8.859 10.812 1 92.25 44 SER B N 1
ATOM 2210 C CA . SER B 1 44 ? 30.422 -8.328 9.68 1 92.25 44 SER B CA 1
ATOM 2211 C C . SER B 1 44 ? 29.656 -7.207 8.984 1 92.25 44 SER B C 1
ATOM 2213 O O . SER B 1 44 ? 28.438 -7.102 9.117 1 92.25 44 SER B O 1
ATOM 2215 N N . ARG B 1 45 ? 30.391 -6.324 8.297 1 91 45 ARG B N 1
ATOM 2216 C CA . ARG B 1 45 ? 29.781 -5.199 7.594 1 91 45 ARG B CA 1
ATOM 2217 C C . ARG B 1 45 ? 28.828 -5.684 6.512 1 91 45 ARG B C 1
ATOM 2219 O O . ARG B 1 45 ? 27.719 -5.148 6.363 1 91 45 ARG B O 1
ATOM 2226 N N . PRO B 1 46 ? 29.219 -6.73 5.82 1 88.81 46 PRO B N 1
ATOM 2227 C CA . PRO B 1 46 ? 28.266 -7.211 4.812 1 88.81 46 PRO B CA 1
ATOM 2228 C C . PRO B 1 46 ? 26.953 -7.695 5.418 1 88.81 46 PRO B C 1
ATOM 2230 O O . PRO B 1 46 ? 25.875 -7.422 4.875 1 88.81 46 PRO B O 1
ATOM 2233 N N . THR B 1 47 ? 27.016 -8.312 6.488 1 89.94 47 THR B N 1
ATOM 2234 C CA . THR B 1 47 ? 25.828 -8.781 7.191 1 89.94 47 THR B CA 1
ATOM 2235 C C . THR B 1 47 ? 25 -7.605 7.688 1 89.94 47 THR B C 1
ATOM 2237 O O . THR B 1 47 ? 23.781 -7.598 7.535 1 89.94 47 THR B O 1
ATOM 2240 N N . LEU B 1 48 ? 25.672 -6.66 8.234 1 93.12 48 LEU B N 1
ATOM 2241 C CA . LEU B 1 48 ? 25 -5.457 8.703 1 93.12 48 LEU B CA 1
ATOM 2242 C C . LEU B 1 48 ? 24.281 -4.754 7.555 1 93.12 48 LEU B C 1
ATOM 2244 O O . LEU B 1 48 ? 23.125 -4.348 7.695 1 93.12 48 LEU B O 1
ATOM 2248 N N . ARG B 1 49 ? 24.953 -4.688 6.484 1 88.62 49 ARG B N 1
ATOM 2249 C CA . ARG B 1 49 ? 24.391 -3.975 5.336 1 88.62 49 ARG B CA 1
ATOM 2250 C C . ARG B 1 49 ? 23.141 -4.664 4.816 1 88.62 49 ARG B C 1
ATOM 2252 O O . ARG B 1 49 ? 22.203 -3.998 4.375 1 88.62 49 ARG B O 1
ATOM 2259 N N . GLU B 1 50 ? 23.141 -5.902 4.902 1 87.81 50 GLU B N 1
ATOM 2260 C CA . GLU B 1 50 ? 21.953 -6.641 4.48 1 87.81 50 GLU B CA 1
ATOM 2261 C C . GLU B 1 50 ? 20.75 -6.316 5.375 1 87.81 50 GLU B C 1
ATOM 2263 O O . GLU B 1 50 ? 19.641 -6.117 4.883 1 87.81 50 GLU B O 1
ATOM 2268 N N . ALA B 1 51 ? 21.031 -6.27 6.605 1 89.75 51 ALA B N 1
ATOM 2269 C CA . ALA B 1 51 ? 19.969 -5.934 7.555 1 89.75 51 ALA B CA 1
ATOM 2270 C C . ALA B 1 51 ? 19.516 -4.488 7.375 1 89.75 51 ALA B C 1
ATOM 2272 O O . ALA B 1 51 ? 18.312 -4.199 7.43 1 89.75 51 ALA B O 1
ATOM 2273 N N . LEU B 1 52 ? 20.5 -3.652 7.129 1 89.38 52 LEU B N 1
ATOM 2274 C CA . LEU B 1 52 ? 20.172 -2.242 6.926 1 89.38 52 LEU B CA 1
ATOM 2275 C C . LEU B 1 52 ? 19.375 -2.041 5.645 1 89.38 52 LEU B C 1
ATOM 2277 O O . LEU B 1 52 ? 18.516 -1.168 5.578 1 89.38 52 LEU B O 1
ATOM 2281 N N . LYS B 1 53 ? 19.656 -2.818 4.691 1 84.81 53 LYS B N 1
ATOM 2282 C CA . LYS B 1 53 ? 18.922 -2.75 3.432 1 84.81 53 LYS B CA 1
ATOM 2283 C C . LYS B 1 53 ? 17.453 -3.111 3.639 1 84.81 53 LYS B C 1
ATOM 2285 O O . LYS B 1 53 ? 16.562 -2.494 3.045 1 84.81 53 LYS B O 1
ATOM 2290 N N . LEU B 1 54 ? 17.203 -4.051 4.48 1 82.25 54 LEU B N 1
ATOM 2291 C CA . LEU B 1 54 ? 15.828 -4.414 4.805 1 82.25 54 LEU B CA 1
ATOM 2292 C C . LEU B 1 54 ? 15.094 -3.248 5.457 1 82.25 54 LEU B C 1
ATOM 2294 O O . LEU B 1 54 ? 13.953 -2.947 5.098 1 82.25 54 LEU B O 1
ATOM 2298 N N . LEU B 1 55 ? 15.789 -2.613 6.352 1 85.56 55 LEU B N 1
ATOM 2299 C CA . LEU B 1 55 ? 15.188 -1.477 7.039 1 85.56 55 LEU B CA 1
ATOM 2300 C C . LEU B 1 55 ? 14.922 -0.33 6.066 1 85.56 55 LEU B C 1
ATOM 2302 O O . LEU B 1 55 ? 13.945 0.405 6.215 1 85.56 55 LEU B O 1
ATOM 2306 N N . GLU B 1 56 ? 15.812 -0.2 5.137 1 83.75 56 GLU B N 1
ATOM 2307 C CA . GLU B 1 56 ? 15.609 0.817 4.109 1 83.75 56 GLU B CA 1
ATOM 2308 C C . GLU B 1 56 ? 14.391 0.498 3.246 1 83.75 56 GLU B C 1
ATOM 2310 O O . GLU B 1 56 ? 13.578 1.379 2.963 1 83.75 56 GLU B O 1
ATOM 2315 N N . GLN B 1 57 ? 14.289 -0.749 2.928 1 76.31 57 GLN B N 1
ATOM 2316 C CA . GLN B 1 57 ? 13.156 -1.196 2.117 1 76.31 57 GLN B CA 1
ATOM 2317 C C . GLN B 1 57 ? 11.836 -0.993 2.854 1 76.31 57 GLN B C 1
ATOM 2319 O O . GLN B 1 57 ? 10.812 -0.711 2.232 1 76.31 57 GLN B O 1
ATOM 2324 N N . GLU B 1 58 ? 11.945 -1.077 4.121 1 76.62 58 GLU B N 1
ATOM 2325 C CA . GLU B 1 58 ? 10.766 -0.899 4.965 1 76.62 58 GLU B CA 1
ATOM 2326 C C . GLU B 1 58 ? 10.531 0.576 5.277 1 76.62 58 GLU B C 1
ATOM 2328 O O . GLU B 1 58 ? 9.609 0.917 6.027 1 76.62 58 GLU B O 1
ATOM 2333 N N . ALA B 1 59 ? 11.414 1.426 4.801 1 80.5 59 ALA B N 1
ATOM 2334 C CA . ALA B 1 59 ? 11.352 2.873 4.984 1 80.5 59 ALA B CA 1
ATOM 2335 C C . ALA B 1 59 ? 11.555 3.25 6.449 1 80.5 59 ALA B C 1
ATOM 2337 O O . ALA B 1 59 ? 10.984 4.234 6.93 1 80.5 59 ALA B O 1
ATOM 2338 N N . VAL B 1 60 ? 12.188 2.42 7.09 1 84.62 60 VAL B N 1
ATOM 2339 C CA . VAL B 1 60 ? 12.531 2.725 8.477 1 84.62 60 VAL B CA 1
ATOM 2340 C C . VAL B 1 60 ? 13.711 3.695 8.508 1 84.62 60 VAL B C 1
ATOM 2342 O O . VAL B 1 60 ? 13.781 4.562 9.383 1 84.62 60 VAL B O 1
ATOM 2345 N N . ILE B 1 61 ? 14.609 3.486 7.512 1 87.69 61 ILE B N 1
ATOM 2346 C CA . ILE B 1 61 ? 15.75 4.383 7.398 1 87.69 61 ILE B CA 1
ATOM 2347 C C . ILE B 1 61 ? 15.914 4.832 5.949 1 87.69 61 ILE B C 1
ATOM 2349 O O . ILE B 1 61 ? 15.406 4.188 5.031 1 87.69 61 ILE B O 1
ATOM 2353 N N . ASP B 1 62 ? 16.531 5.965 5.809 1 85.56 62 ASP B N 1
ATOM 2354 C CA . ASP B 1 62 ? 16.953 6.477 4.508 1 85.56 62 ASP B CA 1
ATOM 2355 C C . ASP B 1 62 ? 18.469 6.582 4.418 1 85.56 62 ASP B C 1
ATOM 2357 O O . ASP B 1 62 ? 19.125 6.945 5.391 1 85.56 62 ASP B O 1
ATOM 2361 N N . VAL B 1 63 ? 18.953 6.23 3.23 1 83.69 63 VAL B N 1
ATOM 2362 C CA . VAL B 1 63 ? 20.406 6.297 3.037 1 83.69 63 VAL B CA 1
ATOM 2363 C C . VAL B 1 63 ? 20.75 7.484 2.143 1 83.69 63 VAL B C 1
ATOM 2365 O O . VAL B 1 63 ? 20.188 7.641 1.061 1 83.69 63 VAL B O 1
ATOM 2368 N N . HIS B 1 64 ? 21.594 8.328 2.617 1 75.62 64 HIS B N 1
ATOM 2369 C CA . HIS B 1 64 ? 22.156 9.43 1.833 1 75.62 64 HIS B CA 1
ATOM 2370 C C . HIS B 1 64 ? 23.641 9.227 1.558 1 75.62 64 HIS B C 1
ATOM 2372 O O . HIS B 1 64 ? 24.453 9.234 2.484 1 75.62 64 HIS B O 1
ATOM 2378 N N . GLN B 1 65 ? 23.938 9.008 0.296 1 70.56 65 GLN B N 1
ATOM 2379 C CA . GLN B 1 65 ? 25.312 8.719 -0.095 1 70.56 65 GLN B CA 1
ATOM 2380 C C . GLN B 1 65 ? 26.266 9.766 0.459 1 70.56 65 GLN B C 1
ATOM 2382 O O . GLN B 1 65 ? 26.062 10.969 0.277 1 70.56 65 GLN B O 1
ATOM 2387 N N . GLY B 1 66 ? 27.203 9.273 1.061 1 72.44 66 GLY B N 1
ATOM 2388 C CA . GLY B 1 66 ? 28.25 10.133 1.594 1 72.44 66 GLY B CA 1
ATOM 2389 C C . GLY B 1 66 ? 27.859 10.805 2.898 1 72.44 66 GLY B C 1
ATOM 2390 O O . GLY B 1 66 ? 28.688 11.438 3.547 1 72.44 66 GLY B O 1
ATOM 2391 N N . LYS B 1 67 ? 26.594 10.781 3.322 1 79.62 67 LYS B N 1
ATOM 2392 C CA . LYS B 1 67 ? 26.141 11.469 4.531 1 79.62 67 LYS B CA 1
ATOM 2393 C C . LYS B 1 67 ? 25.797 10.469 5.633 1 79.62 67 LYS B C 1
ATOM 2395 O O . LYS B 1 67 ? 26.141 10.688 6.801 1 79.62 67 LYS B O 1
ATOM 2400 N N . GLY B 1 68 ? 25.219 9.344 5.223 1 88.94 68 GLY B N 1
ATOM 2401 C CA . GLY B 1 68 ? 24.891 8.336 6.223 1 88.94 68 GLY B CA 1
ATOM 2402 C C . GLY B 1 68 ? 23.453 7.867 6.148 1 88.94 68 GLY B C 1
ATOM 2403 O O . GLY B 1 68 ? 22.844 7.895 5.078 1 88.94 68 GLY B O 1
ATOM 2404 N N . ARG B 1 69 ? 23.047 7.23 7.277 1 91 69 ARG B N 1
ATOM 2405 C CA . ARG B 1 69 ? 21.688 6.699 7.387 1 91 69 ARG B CA 1
ATOM 2406 C C . ARG B 1 69 ? 20.859 7.512 8.375 1 91 69 ARG B C 1
ATOM 2408 O O . ARG B 1 69 ? 21.359 7.922 9.422 1 91 69 ARG B O 1
ATOM 2415 N N . PHE B 1 70 ? 19.625 7.746 8.039 1 90.06 70 PHE B N 1
ATOM 2416 C 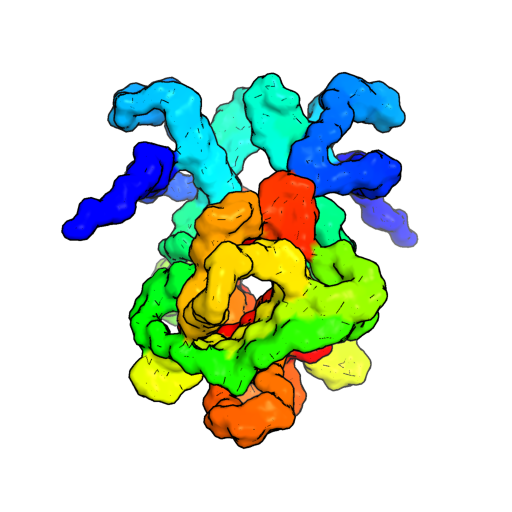CA . PHE B 1 70 ? 18.75 8.602 8.828 1 90.06 70 PHE B CA 1
ATOM 2417 C C . PHE B 1 70 ? 17.422 7.898 9.125 1 90.06 70 PHE B C 1
ATOM 2419 O O . PHE B 1 70 ? 16.969 7.07 8.336 1 90.06 70 PHE B O 1
ATOM 2426 N N . LEU B 1 71 ? 16.859 8.266 10.297 1 88.94 71 LEU B N 1
ATOM 2427 C CA . LEU B 1 71 ? 15.57 7.691 10.672 1 88.94 71 LEU B CA 1
ATOM 2428 C C . LEU B 1 71 ? 14.469 8.188 9.742 1 88.94 71 LEU B C 1
ATOM 2430 O O . LEU B 1 71 ? 14.383 9.383 9.445 1 88.94 71 LEU B O 1
ATOM 2434 N N . ALA B 1 72 ? 13.719 7.254 9.289 1 85 72 ALA B N 1
ATOM 2435 C CA . ALA B 1 72 ? 12.617 7.57 8.375 1 85 72 ALA B CA 1
ATOM 2436 C C . ALA B 1 72 ? 11.273 7.223 9 1 85 72 ALA B C 1
ATOM 2438 O O . ALA B 1 72 ? 11.219 6.707 10.117 1 85 72 ALA B O 1
ATOM 2439 N N . ALA B 1 73 ? 10.234 7.566 8.336 1 80.19 73 ALA B N 1
ATOM 2440 C CA . ALA B 1 73 ? 8.891 7.551 8.891 1 80.19 73 ALA B CA 1
ATOM 2441 C C . ALA B 1 73 ? 8.453 6.129 9.242 1 80.19 73 ALA B C 1
ATOM 2443 O O . ALA B 1 73 ? 7.652 5.93 10.156 1 80.19 73 ALA B O 1
ATOM 2444 N N . GLY B 1 74 ? 8.93 5.215 8.578 1 80.19 74 GLY B N 1
ATOM 2445 C CA . GLY B 1 74 ? 8.547 3.832 8.82 1 80.19 74 GLY B CA 1
ATOM 2446 C C . GLY B 1 74 ? 8.875 3.363 10.227 1 80.19 74 GLY B C 1
ATOM 2447 O O . GLY B 1 74 ? 8.305 2.381 10.703 1 80.19 74 GLY B O 1
ATOM 2448 N N . ALA B 1 75 ? 9.773 4.027 10.812 1 77.5 75 ALA B N 1
ATOM 2449 C CA . ALA B 1 75 ? 10.141 3.674 12.18 1 77.5 75 ALA B CA 1
ATOM 2450 C C . ALA B 1 75 ? 8.969 3.885 13.133 1 77.5 75 ALA B C 1
ATOM 2452 O O . ALA B 1 75 ? 8.938 3.299 14.219 1 77.5 75 ALA B O 1
ATOM 2453 N N . SER B 1 76 ? 8.125 4.707 12.742 1 73.38 76 SER B N 1
ATOM 2454 C CA . SER B 1 76 ? 6.98 5.008 13.586 1 73.38 76 SER B CA 1
ATOM 2455 C C . SER B 1 76 ? 5.863 3.992 13.391 1 73.38 76 SER B C 1
ATOM 2457 O O . SER B 1 76 ? 4.879 3.99 14.133 1 73.38 76 SER B O 1
ATOM 2459 N N . LEU B 1 77 ? 5.969 3.312 12.297 1 64.44 77 LEU B N 1
ATOM 2460 C CA . LEU B 1 77 ? 4.945 2.301 12.062 1 64.44 77 LEU B CA 1
ATOM 2461 C C . LEU B 1 77 ? 5.066 1.156 13.062 1 64.44 77 LEU B C 1
ATOM 2463 O O . LEU B 1 77 ? 6.176 0.739 13.406 1 64.44 77 LEU B O 1
ATOM 2467 N N . SER B 1 78 ? 4.191 1.183 14.164 1 51.03 78 SER B N 1
ATOM 2468 C CA . SER B 1 78 ? 4.199 0.025 15.055 1 51.03 78 SER B CA 1
ATOM 2469 C C . SER B 1 78 ? 4.113 -1.277 14.266 1 51.03 78 SER B C 1
ATOM 2471 O O . SER B 1 78 ? 4.555 -2.326 14.734 1 51.03 78 SER B O 1
ATOM 2473 N N . ILE B 1 79 ? 3.072 -1.336 13.469 1 51.38 79 ILE B N 1
ATOM 2474 C CA . ILE B 1 79 ? 2.576 -2.641 13.047 1 51.38 79 ILE B CA 1
ATOM 2475 C C . ILE B 1 79 ? 3.488 -3.209 11.961 1 51.38 79 ILE B C 1
ATOM 2477 O O . ILE B 1 79 ? 3.814 -2.52 10.992 1 51.38 79 ILE B O 1
ATOM 2481 N N . ALA B 1 80 ? 4.188 -4.32 12.133 1 53.69 80 ALA B N 1
ATOM 2482 C CA . ALA B 1 80 ? 5.184 -5.254 11.617 1 53.69 80 ALA B CA 1
ATOM 2483 C C . ALA B 1 80 ? 4.883 -5.637 10.172 1 53.69 80 ALA B C 1
ATOM 2485 O O . ALA B 1 80 ? 5.582 -6.465 9.586 1 53.69 80 ALA B O 1
ATOM 2486 N N . ARG B 1 81 ? 3.77 -5.176 9.422 1 66.06 81 ARG B N 1
ATOM 2487 C CA . ARG B 1 81 ? 3.809 -5.859 8.133 1 66.06 81 ARG B CA 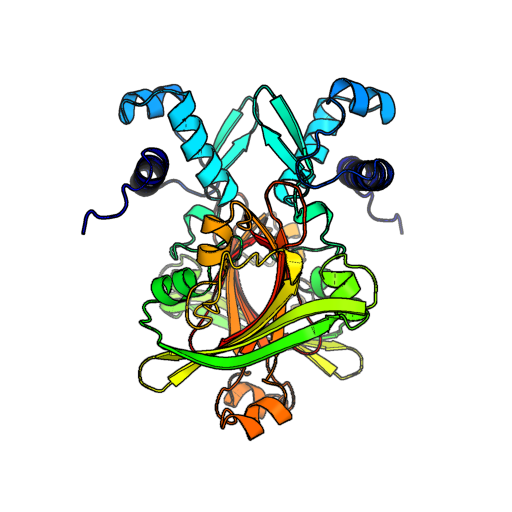1
ATOM 2488 C C . ARG B 1 81 ? 3.229 -4.98 7.027 1 66.06 81 ARG B C 1
ATOM 2490 O O . ARG B 1 81 ? 2.029 -5.031 6.754 1 66.06 81 ARG B O 1
ATOM 2497 N N . PRO B 1 82 ? 4.016 -4.25 6.445 1 85.5 82 PRO B N 1
ATOM 2498 C CA . PRO B 1 82 ? 3.658 -3.338 5.355 1 85.5 82 PRO B CA 1
ATOM 2499 C C . PRO B 1 82 ? 3.027 -4.062 4.168 1 85.5 82 PRO B C 1
ATOM 2501 O O . PRO B 1 82 ? 3.363 -5.215 3.893 1 85.5 82 PRO B O 1
ATOM 2504 N N . ILE B 1 83 ? 2.049 -3.422 3.578 1 91.25 83 ILE B N 1
ATOM 2505 C CA . ILE B 1 83 ? 1.337 -3.957 2.424 1 91.25 83 ILE B CA 1
ATOM 2506 C C . ILE B 1 83 ? 2.334 -4.309 1.321 1 91.25 83 ILE B C 1
ATOM 2508 O O . ILE B 1 83 ? 2.021 -5.094 0.422 1 91.25 83 ILE B O 1
ATOM 2512 N N . THR B 1 84 ? 3.525 -3.785 1.398 1 88.94 84 THR B N 1
ATOM 2513 C CA . THR B 1 84 ? 4.539 -3.943 0.363 1 88.94 84 THR B CA 1
ATOM 2514 C C . THR B 1 84 ? 5.387 -5.188 0.623 1 88.94 84 THR B C 1
ATOM 2516 O O . THR B 1 84 ? 6.273 -5.516 -0.167 1 88.94 84 THR B O 1
ATOM 2519 N N . LYS B 1 85 ? 5.133 -5.879 1.684 1 84.69 85 LYS B N 1
ATOM 2520 C CA . LYS B 1 85 ? 5.832 -7.133 1.959 1 84.69 85 LYS B CA 1
ATOM 2521 C C . LYS B 1 85 ? 5.168 -8.297 1.236 1 84.69 85 LYS B C 1
ATOM 2523 O O . LYS B 1 85 ? 3.959 -8.508 1.362 1 84.69 85 LYS B O 1
ATOM 2528 N N . PHE B 1 86 ? 6.023 -9.008 0.544 1 87.44 86 PHE B N 1
ATOM 2529 C CA . PHE B 1 86 ? 5.492 -10.211 -0.083 1 87.44 86 PHE B CA 1
ATOM 2530 C C . PHE B 1 86 ? 5.406 -11.352 0.924 1 87.44 86 PHE B C 1
ATOM 2532 O O . PHE B 1 86 ? 6.398 -11.695 1.572 1 87.44 86 PHE B O 1
ATOM 2539 N N . GLU B 1 87 ? 4.273 -11.852 1.036 1 87.12 87 GLU B N 1
ATOM 2540 C CA . GLU B 1 87 ? 4.043 -13.039 1.855 1 87.12 87 GLU B CA 1
ATOM 2541 C C . GLU B 1 87 ? 2.84 -13.828 1.357 1 87.12 87 GLU B C 1
ATOM 2543 O O . GLU B 1 87 ? 1.985 -13.289 0.649 1 87.12 87 GLU B O 1
ATOM 2548 N N . SER B 1 88 ? 2.844 -15.102 1.676 1 90.69 88 SER B N 1
ATOM 2549 C CA . SER B 1 88 ? 1.685 -15.906 1.312 1 90.69 88 SER B CA 1
ATOM 2550 C C . SER B 1 88 ? 0.44 -15.461 2.07 1 90.69 88 SER B C 1
ATOM 2552 O O . SER B 1 88 ? 0.542 -14.828 3.125 1 90.69 88 SER B O 1
ATOM 2554 N N . VAL B 1 89 ? -0.695 -15.797 1.577 1 91.62 89 VAL B N 1
ATOM 2555 C CA . VAL B 1 89 ? -1.948 -15.477 2.254 1 91.62 89 VAL B CA 1
ATOM 2556 C C . VAL B 1 89 ? -1.978 -16.141 3.627 1 91.62 89 VAL B C 1
ATOM 2558 O O . VAL B 1 89 ? -2.398 -15.531 4.613 1 91.62 89 VAL B O 1
ATOM 2561 N N . SER B 1 90 ? -1.495 -17.406 3.631 1 89.94 90 SER B N 1
ATOM 2562 C CA . SER B 1 90 ? -1.464 -18.125 4.898 1 89.94 90 SER B CA 1
ATOM 2563 C C . SER B 1 90 ? -0.616 -17.391 5.934 1 89.94 90 SER B C 1
ATOM 2565 O O . SER B 1 90 ? -1.026 -17.234 7.086 1 89.94 90 SER B O 1
ATOM 2567 N N . GLN B 1 91 ? 0.543 -16.953 5.566 1 87.5 91 GLN B N 1
ATOM 2568 C CA . GLN B 1 91 ? 1.423 -16.203 6.453 1 87.5 91 GLN B CA 1
ATOM 2569 C C . GLN B 1 91 ? 0.779 -14.883 6.879 1 87.5 91 GLN B C 1
ATOM 2571 O O . GLN B 1 91 ? 0.839 -14.508 8.055 1 87.5 91 GLN B O 1
ATOM 2576 N N . MET B 1 92 ? 0.198 -14.234 5.949 1 89.62 92 MET B N 1
ATOM 2577 C CA . MET B 1 92 ? -0.453 -12.953 6.207 1 89.62 92 MET B CA 1
ATOM 2578 C C . MET B 1 92 ? -1.585 -13.109 7.215 1 89.62 92 MET B C 1
ATOM 2580 O O . MET B 1 92 ? -1.679 -12.344 8.172 1 89.62 92 MET B O 1
ATOM 2584 N N . VAL B 1 93 ? -2.426 -14.125 7.051 1 91.75 93 VAL B N 1
ATOM 2585 C CA . VAL B 1 93 ? -3.547 -14.391 7.945 1 91.75 93 VAL B CA 1
ATOM 2586 C C . VAL B 1 93 ? -3.029 -14.688 9.352 1 91.75 93 VAL B C 1
ATOM 2588 O O . VAL B 1 93 ? -3.537 -14.141 10.336 1 91.75 93 VAL B O 1
ATOM 2591 N N . ALA B 1 94 ? -2.008 -15.5 9.406 1 88.19 94 ALA B N 1
ATOM 2592 C CA . ALA B 1 94 ? -1.404 -15.836 10.695 1 88.19 94 ALA B CA 1
ATOM 2593 C C . ALA B 1 94 ? -0.836 -14.602 11.375 1 88.19 94 ALA B C 1
ATOM 2595 O O . ALA B 1 94 ? -0.979 -14.43 12.594 1 88.19 94 ALA B O 1
ATOM 2596 N N . SER B 1 95 ? -0.248 -13.781 10.617 1 84.94 95 SER B N 1
ATOM 2597 C CA . SER B 1 95 ? 0.359 -12.562 11.148 1 84.94 95 SER B CA 1
ATOM 2598 C C . SER B 1 95 ? -0.697 -11.617 11.711 1 84.94 95 SER B C 1
ATOM 2600 O O . SER B 1 95 ? -0.398 -10.789 12.57 1 84.94 95 SER B O 1
ATOM 2602 N N . HIS B 1 96 ? -1.89 -11.719 11.227 1 88.88 96 HIS B N 1
ATOM 2603 C CA . HIS B 1 96 ? -2.992 -10.914 11.742 1 88.88 96 HIS B CA 1
ATOM 2604 C C . HIS B 1 96 ? -3.654 -11.578 12.938 1 88.88 96 HIS B C 1
ATOM 2606 O O . HIS B 1 96 ? -4.684 -11.109 13.43 1 88.88 96 HIS B O 1
ATOM 2612 N N . GLY B 1 97 ? -3.102 -12.766 13.344 1 88.19 97 GLY B N 1
ATOM 2613 C CA . GLY B 1 97 ? -3.529 -13.398 14.578 1 88.19 97 GLY B CA 1
ATOM 2614 C C . GLY B 1 97 ? -4.613 -14.438 14.367 1 88.19 97 GLY B C 1
ATOM 2615 O O . GLY B 1 97 ? -5.242 -14.891 15.328 1 88.19 97 GLY B O 1
ATOM 2616 N N . TYR B 1 98 ? -4.824 -14.805 13.148 1 91.5 98 TYR B N 1
ATOM 2617 C CA . TYR B 1 98 ? -5.883 -15.766 12.859 1 91.5 98 TYR B CA 1
ATOM 2618 C C . TYR B 1 98 ? -5.305 -17.156 12.602 1 91.5 98 TYR B C 1
ATOM 2620 O O . TYR B 1 98 ? -4.215 -17.281 12.031 1 91.5 98 TYR B O 1
ATOM 2628 N N . LYS B 1 99 ? -6 -18.172 13.062 1 91.19 99 LYS B N 1
ATOM 2629 C CA . LYS B 1 99 ? -5.828 -19.547 12.609 1 91.19 99 LYS B CA 1
ATOM 2630 C C . LYS B 1 99 ? -6.926 -19.953 11.633 1 91.19 99 LYS B C 1
ATOM 2632 O O . LYS B 1 99 ? -7.984 -20.438 12.039 1 91.19 99 LYS B O 1
ATOM 2637 N N . ALA B 1 100 ? -6.621 -19.797 10.414 1 91.5 100 ALA B N 1
ATOM 2638 C CA . ALA B 1 100 ? -7.688 -19.922 9.422 1 91.5 100 ALA B CA 1
ATOM 2639 C C . ALA B 1 100 ? -7.762 -21.328 8.867 1 91.5 100 ALA B C 1
ATOM 2641 O O . ALA B 1 100 ? -6.754 -22.047 8.82 1 91.5 100 ALA B O 1
ATOM 2642 N N . GLN B 1 101 ? -8.922 -21.703 8.609 1 94.81 101 GLN B N 1
ATOM 2643 C CA . GLN B 1 101 ? -9.203 -22.922 7.84 1 94.81 101 GLN B CA 1
ATOM 2644 C C . GLN B 1 101 ? -9.508 -22.578 6.379 1 94.81 101 GLN B C 1
ATOM 2646 O O . GLN B 1 101 ? -10.195 -21.609 6.09 1 94.81 101 GLN B O 1
ATOM 2651 N N . THR B 1 102 ? -8.93 -23.375 5.531 1 96.06 102 THR B N 1
ATOM 2652 C CA . THR B 1 102 ? -9.133 -23.141 4.105 1 96.06 102 THR B CA 1
ATOM 2653 C C . THR B 1 102 ? -10.141 -24.141 3.535 1 96.06 102 THR B C 1
ATOM 2655 O O . THR B 1 102 ? -10.016 -25.344 3.744 1 96.06 102 THR B O 1
ATOM 2658 N N . ARG B 1 103 ? -11.125 -23.703 2.926 1 96.25 103 ARG B N 1
ATOM 2659 C CA . ARG B 1 103 ? -12.039 -24.5 2.115 1 96.25 103 ARG B CA 1
ATOM 2660 C C . ARG B 1 103 ? -11.828 -24.25 0.629 1 96.25 103 ARG B C 1
ATOM 2662 O O . ARG B 1 103 ? -11.867 -23.094 0.183 1 96.25 103 ARG B O 1
ATOM 2669 N N . VAL B 1 104 ? -11.594 -25.297 -0.116 1 97.44 104 VAL B N 1
ATOM 2670 C CA . VAL B 1 104 ? -11.523 -25.188 -1.569 1 97.44 104 VAL B CA 1
ATOM 2671 C C . VAL B 1 104 ? -12.93 -25.203 -2.162 1 97.44 104 VAL B C 1
ATOM 2673 O O . VAL B 1 104 ? -13.641 -26.203 -2.068 1 97.44 104 VAL B O 1
ATOM 2676 N N . LEU B 1 105 ? -13.289 -24.109 -2.717 1 96.81 105 LEU B N 1
ATOM 2677 C CA . LEU B 1 105 ? -14.625 -23.984 -3.279 1 96.81 105 LEU B CA 1
ATOM 2678 C C . LEU B 1 105 ? -14.703 -24.609 -4.668 1 96.81 105 LEU B C 1
ATOM 2680 O O . LEU B 1 105 ? -15.766 -25.062 -5.094 1 96.81 105 LEU B O 1
ATOM 2684 N N . GLY B 1 106 ? -13.555 -24.594 -5.387 1 95 106 GLY B N 1
ATOM 2685 C CA . GLY B 1 106 ? -13.445 -25.219 -6.691 1 95 106 GLY B CA 1
ATOM 2686 C C . GLY B 1 106 ? -12.094 -25.031 -7.344 1 95 106 GLY B C 1
ATOM 2687 O O . GLY B 1 106 ? -11.336 -24.125 -6.969 1 95 106 GLY B O 1
ATOM 2688 N N . PHE B 1 107 ? -11.773 -25.969 -8.219 1 95 107 PHE B N 1
ATOM 2689 C CA . PHE B 1 107 ? -10.586 -25.828 -9.055 1 95 107 PHE B CA 1
ATOM 2690 C C . PHE B 1 107 ? -10.781 -26.5 -10.398 1 95 107 PHE B C 1
ATOM 2692 O O . PHE B 1 107 ? -11.531 -27.469 -10.508 1 95 107 PHE B O 1
ATOM 2699 N N . ALA B 1 108 ? -10.188 -25.984 -11.422 1 95.38 108 ALA B N 1
ATOM 2700 C CA . ALA B 1 108 ? -10.273 -26.547 -12.758 1 95.38 108 ALA B CA 1
ATOM 2701 C C . ALA B 1 108 ? -9.125 -26.062 -13.641 1 95.38 108 ALA B C 1
ATOM 2703 O O . ALA B 1 108 ? -8.625 -24.953 -13.453 1 95.38 108 ALA B O 1
ATOM 2704 N N . THR B 1 109 ? -8.727 -26.906 -14.523 1 95.25 109 THR B N 1
ATOM 2705 C CA . THR B 1 109 ? -7.879 -26.469 -15.625 1 95.25 109 THR B CA 1
ATOM 2706 C C . THR B 1 109 ? -8.727 -26.062 -16.828 1 95.25 109 THR B C 1
ATOM 2708 O O . THR B 1 109 ? -9.57 -26.828 -17.297 1 95.25 109 THR B O 1
ATOM 2711 N N . VAL B 1 110 ? -8.562 -24.906 -17.266 1 96.5 110 VAL B N 1
ATOM 2712 C CA . VAL B 1 110 ? -9.367 -24.391 -18.359 1 96.5 110 VAL B CA 1
ATOM 2713 C C . VAL B 1 110 ? -8.477 -23.625 -19.344 1 96.5 110 VAL B C 1
ATOM 2715 O O . VAL B 1 110 ? -7.375 -23.188 -18.969 1 96.5 110 VAL B O 1
ATOM 2718 N N . PRO B 1 111 ? -8.938 -23.547 -20.641 1 97.25 111 PRO B N 1
ATOM 2719 C CA . PRO B 1 111 ? -8.242 -22.578 -21.5 1 97.25 111 PRO B CA 1
ATOM 2720 C C . PRO B 1 111 ? -8.289 -21.156 -20.938 1 97.25 111 PRO B C 1
ATOM 2722 O O . PRO B 1 111 ? -9.359 -20.688 -20.547 1 97.25 111 PRO B O 1
ATOM 2725 N N . ALA B 1 112 ? -7.195 -20.516 -20.906 1 96.75 112 ALA B N 1
ATOM 2726 C CA . ALA B 1 112 ? -7.121 -19.172 -20.312 1 96.75 112 ALA B CA 1
ATOM 2727 C C . ALA B 1 112 ? -7.953 -18.172 -21.109 1 96.75 112 ALA B C 1
ATOM 2729 O O . ALA B 1 112 ? -7.711 -17.969 -22.297 1 96.75 112 ALA B O 1
ATOM 2730 N N . PRO B 1 113 ? -8.93 -17.516 -20.469 1 95.88 113 PRO B N 1
ATOM 2731 C CA . PRO B 1 113 ? -9.57 -16.375 -21.141 1 95.88 113 PRO B CA 1
ATOM 2732 C C . PRO B 1 113 ? -8.578 -15.281 -21.516 1 95.88 113 PRO B C 1
ATOM 2734 O O . PRO B 1 113 ? -7.516 -15.164 -20.906 1 95.88 113 PRO B O 1
ATOM 2737 N N . PRO B 1 114 ? -8.93 -14.469 -22.5 1 95.75 114 PRO B N 1
ATOM 2738 C CA . PRO B 1 114 ? -7.984 -13.469 -23 1 95.75 114 PRO B CA 1
ATOM 2739 C C . PRO B 1 114 ? -7.402 -12.594 -21.891 1 95.75 114 PRO B C 1
ATOM 2741 O O . PRO B 1 114 ? -6.195 -12.336 -21.859 1 95.75 114 PRO B O 1
ATOM 2744 N N . GLU B 1 115 ? -8.25 -12.164 -20.938 1 95.56 115 GLU B N 1
ATOM 2745 C CA . GLU B 1 115 ? -7.77 -11.289 -19.875 1 95.56 115 GLU B CA 1
ATOM 2746 C C . GLU B 1 115 ? -6.789 -12.023 -18.969 1 95.56 115 GLU B C 1
ATOM 2748 O O . GLU B 1 115 ? -5.789 -11.445 -18.531 1 95.56 115 GLU B O 1
ATOM 2753 N N . ILE B 1 116 ? -7.094 -13.273 -18.703 1 97.19 116 ILE B N 1
ATOM 2754 C CA . ILE B 1 116 ? -6.234 -14.07 -17.844 1 97.19 116 ILE B CA 1
ATOM 2755 C C . ILE B 1 116 ? -4.93 -14.391 -18.562 1 97.19 116 ILE B C 1
ATOM 2757 O O . ILE B 1 116 ? -3.85 -14.32 -17.969 1 97.19 116 ILE B O 1
ATOM 2761 N N . ALA B 1 117 ? -5.051 -14.766 -19.844 1 97.12 117 ALA B N 1
ATOM 2762 C CA . ALA B 1 117 ? -3.861 -15.031 -20.656 1 97.12 117 ALA B CA 1
ATOM 2763 C C . ALA B 1 117 ? -2.918 -13.828 -20.641 1 97.12 117 ALA B C 1
ATOM 2765 O O . ALA B 1 117 ? -1.703 -13.992 -20.5 1 97.12 117 ALA B O 1
ATOM 2766 N N . ALA B 1 118 ? -3.49 -12.68 -20.781 1 94.56 118 ALA B N 1
ATOM 2767 C CA . ALA B 1 118 ? -2.697 -11.453 -20.75 1 94.56 118 ALA B CA 1
ATOM 2768 C C . ALA B 1 118 ? -2.025 -11.258 -19.406 1 94.56 118 ALA B C 1
ATOM 2770 O O . ALA B 1 118 ? -0.841 -10.922 -19.328 1 94.56 118 ALA B O 1
ATOM 2771 N N . LYS B 1 119 ? -2.775 -11.477 -18.266 1 95.38 119 LYS B N 1
ATOM 2772 C CA . LYS B 1 119 ? -2.256 -11.281 -16.906 1 95.38 119 LYS B CA 1
ATOM 2773 C C . LYS B 1 119 ? -1.127 -12.258 -16.609 1 95.38 119 LYS B C 1
ATOM 2775 O O . LYS B 1 119 ? -0.159 -11.914 -15.93 1 95.38 119 LYS B O 1
ATOM 2780 N N . LEU B 1 120 ? -1.206 -13.492 -17.172 1 96.44 120 LEU B N 1
ATOM 2781 C CA . LEU B 1 120 ? -0.231 -14.531 -16.875 1 96.44 120 LEU B CA 1
ATOM 2782 C C . LEU B 1 120 ? 0.825 -14.617 -17.969 1 96.44 120 LEU B C 1
ATOM 2784 O O . LEU B 1 120 ? 1.773 -15.398 -17.859 1 96.44 120 LEU B O 1
ATOM 2788 N N . ASP B 1 121 ? 0.668 -13.773 -18.953 1 93.81 121 ASP B N 1
ATOM 2789 C CA . ASP B 1 121 ? 1.558 -13.797 -20.109 1 93.81 121 ASP B CA 1
ATOM 2790 C C . ASP B 1 121 ? 1.568 -15.172 -20.766 1 93.81 121 ASP B C 1
ATOM 2792 O O . ASP B 1 121 ? 2.633 -15.75 -21 1 93.81 121 ASP B O 1
ATOM 2796 N N . LEU B 1 122 ? 0.41 -15.656 -21 1 95.38 122 LEU B N 1
ATOM 2797 C CA . LEU B 1 122 ? 0.207 -16.922 -21.703 1 95.38 122 LEU B CA 1
ATOM 2798 C C . LEU B 1 122 ? -0.332 -16.688 -23.109 1 95.38 122 LEU B C 1
ATOM 2800 O O . LEU B 1 122 ? -0.907 -15.633 -23.391 1 95.38 122 LEU B O 1
ATOM 2804 N N . ALA B 1 123 ? -0.108 -17.703 -23.969 1 94.31 123 ALA B N 1
ATOM 2805 C CA . ALA B 1 123 ? -0.818 -17.703 -25.234 1 94.31 123 ALA B CA 1
ATOM 2806 C C . ALA B 1 123 ? -2.322 -17.859 -25.031 1 94.31 123 ALA B C 1
ATOM 2808 O O . ALA B 1 123 ? -2.758 -18.531 -24.094 1 94.31 123 ALA B O 1
ATOM 2809 N N . GLU B 1 124 ? -3.016 -17.172 -25.891 1 90.94 124 GLU B N 1
ATOM 2810 C CA . GLU B 1 124 ? -4.461 -17.344 -25.812 1 90.94 124 GLU B CA 1
ATOM 2811 C C . GLU B 1 124 ? -4.84 -18.812 -25.922 1 90.94 124 GLU B C 1
ATOM 2813 O O . GLU B 1 124 ? -4.316 -19.531 -26.781 1 90.94 124 GLU B O 1
ATOM 2818 N N . GLY B 1 125 ? -5.641 -19.234 -25 1 91.75 125 GLY B N 1
ATOM 2819 C CA . GLY B 1 125 ? -6.129 -20.609 -25.031 1 91.75 125 GLY B CA 1
ATOM 2820 C C . GLY B 1 125 ? -5.211 -21.578 -24.312 1 91.75 125 GLY B C 1
ATOM 2821 O O . GLY B 1 125 ? -5.555 -22.75 -24.156 1 91.75 125 GLY B O 1
ATOM 2822 N N . ALA B 1 126 ? -4.074 -21.156 -23.859 1 95.69 126 ALA B N 1
ATOM 2823 C CA . ALA B 1 126 ? -3.184 -22.016 -23.094 1 95.69 126 ALA B CA 1
ATOM 2824 C C . ALA B 1 126 ? -3.867 -22.516 -21.828 1 95.69 126 ALA B C 1
ATOM 2826 O O . ALA B 1 126 ? -4.766 -21.859 -21.297 1 95.69 126 ALA B O 1
ATOM 2827 N N . ALA B 1 127 ? -3.457 -23.672 -21.359 1 96.25 127 ALA B N 1
ATOM 2828 C CA . ALA B 1 127 ? -4.078 -24.25 -20.188 1 96.25 127 ALA B CA 1
ATOM 2829 C C . ALA B 1 127 ? -3.727 -23.469 -18.922 1 96.25 127 ALA B C 1
ATOM 2831 O O . ALA B 1 127 ? -2.553 -23.188 -18.672 1 96.25 127 ALA B O 1
ATOM 2832 N N . ALA B 1 128 ? -4.734 -23.031 -18.203 1 97.19 128 ALA B N 1
ATOM 2833 C CA . ALA B 1 128 ? -4.582 -22.344 -16.922 1 97.19 128 ALA B CA 1
ATOM 2834 C C . ALA B 1 128 ? -5.363 -23.047 -15.82 1 97.19 128 ALA B C 1
ATOM 2836 O O . ALA B 1 128 ? -6.465 -23.547 -16.062 1 97.19 128 ALA B O 1
ATOM 2837 N N . LEU B 1 129 ? -4.773 -23.094 -14.656 1 96.19 129 LEU B N 1
ATOM 2838 C CA . LEU B 1 129 ? -5.426 -23.641 -13.461 1 96.19 129 LEU B CA 1
ATOM 2839 C C . LEU B 1 129 ? -6.113 -22.516 -12.672 1 96.19 129 LEU B C 1
ATOM 2841 O O . LEU B 1 129 ? -5.512 -21.484 -12.406 1 96.19 129 LEU B O 1
ATOM 2845 N N . ARG B 1 130 ? -7.352 -22.672 -12.398 1 97.44 130 ARG B N 1
ATOM 2846 C CA . ARG B 1 130 ? -8.109 -21.766 -11.555 1 97.44 130 ARG B CA 1
ATOM 2847 C C . ARG B 1 130 ? -8.469 -22.406 -10.227 1 97.44 130 ARG B C 1
ATOM 2849 O O . ARG B 1 130 ? -9.023 -23.516 -10.195 1 97.44 130 ARG B O 1
ATOM 2856 N N . ILE B 1 131 ? -8.148 -21.797 -9.133 1 96.94 131 ILE B N 1
ATOM 2857 C CA . ILE B 1 131 ? -8.461 -22.281 -7.793 1 96.94 131 ILE B CA 1
ATOM 2858 C C . ILE B 1 131 ? -9.258 -21.234 -7.027 1 96.94 131 ILE B C 1
ATOM 2860 O O . ILE B 1 131 ? -8.883 -20.062 -7.004 1 96.94 131 ILE B O 1
ATOM 2864 N N . GLU B 1 132 ? -10.344 -21.578 -6.555 1 97.69 132 GLU B N 1
ATOM 2865 C CA . GLU B 1 132 ? -11.203 -20.734 -5.73 1 97.69 132 GLU B CA 1
ATOM 2866 C C . GLU B 1 132 ? -11.258 -21.25 -4.293 1 97.69 132 GLU B C 1
ATOM 2868 O O . GLU B 1 132 ? -11.547 -22.422 -4.047 1 97.69 132 GLU B O 1
ATOM 2873 N N . ARG B 1 133 ? -10.977 -20.359 -3.328 1 97.81 133 ARG B N 1
ATOM 2874 C CA . ARG B 1 133 ? -10.859 -20.781 -1.937 1 97.81 133 ARG B CA 1
ATOM 2875 C C . ARG B 1 133 ? -11.5 -19.766 -1 1 97.81 133 ARG B C 1
ATOM 2877 O O . ARG B 1 133 ? -11.617 -18.578 -1.343 1 97.81 133 ARG B O 1
ATOM 2884 N N . LEU B 1 134 ? -11.93 -20.234 0.116 1 97.75 134 LEU B N 1
ATOM 2885 C CA . LEU B 1 134 ? -12.422 -19.422 1.224 1 97.75 134 LEU B CA 1
ATOM 2886 C C . LEU B 1 134 ? -11.68 -19.75 2.512 1 97.75 134 LEU B C 1
ATOM 2888 O O . LEU B 1 134 ? -11.594 -20.906 2.902 1 97.75 134 LEU B O 1
ATOM 2892 N N . ARG B 1 135 ? -11.047 -18.797 3.062 1 97.38 135 ARG B N 1
ATOM 2893 C CA . ARG B 1 135 ? -10.422 -18.953 4.371 1 97.38 135 ARG B CA 1
ATOM 2894 C C . ARG B 1 135 ? -11.305 -18.375 5.473 1 97.38 135 ARG B C 1
ATOM 2896 O O . ARG B 1 135 ? -11.867 -17.281 5.324 1 97.38 135 ARG B O 1
ATOM 2903 N N . SER B 1 136 ? -11.445 -19.125 6.504 1 97.12 136 SER B N 1
ATOM 2904 C CA . SER B 1 136 ? -12.289 -18.719 7.625 1 97.12 136 SER B CA 1
ATOM 2905 C C . SER B 1 136 ? -11.609 -19 8.961 1 97.12 136 SER B C 1
ATOM 2907 O O . SER B 1 136 ? -10.695 -19.828 9.031 1 97.12 136 SER B O 1
ATOM 2909 N N . SER B 1 137 ? -11.992 -18.25 9.93 1 95.81 137 SER B N 1
ATOM 2910 C CA . SER B 1 137 ? -11.57 -18.484 11.305 1 95.81 137 SER B CA 1
ATOM 2911 C C . SER B 1 137 ? -12.742 -18.375 12.266 1 95.81 137 SER B C 1
ATOM 2913 O O . SER B 1 137 ? -13.477 -17.375 12.258 1 95.81 137 SER B O 1
ATOM 2915 N N . GLY B 1 138 ? -12.992 -19.422 13.141 1 91.56 138 GLY B N 1
ATOM 2916 C CA . GLY B 1 138 ? -14.117 -19.422 14.062 1 91.56 138 GLY B CA 1
ATOM 2917 C C . GLY B 1 138 ? -15.453 -19.219 13.375 1 91.56 138 GLY B C 1
ATOM 2918 O O . GLY B 1 138 ? -16.312 -18.484 13.867 1 91.56 138 GLY B O 1
ATOM 2919 N N . GLY B 1 139 ? -15.5 -19.703 12.18 1 91 139 GLY B N 1
ATOM 2920 C CA . GLY B 1 139 ? -16.75 -19.594 11.438 1 91 139 GLY B CA 1
ATOM 2921 C C . GLY B 1 139 ? -16.891 -18.297 10.68 1 91 139 GLY B C 1
ATOM 2922 O O . GLY B 1 139 ? -17.812 -18.125 9.875 1 91 139 GLY B O 1
ATOM 2923 N N . GLN B 1 140 ? -16.047 -17.406 10.914 1 94.94 140 GLN B N 1
ATOM 2924 C CA . GLN B 1 140 ? -16.109 -16.109 10.219 1 94.94 140 GLN B CA 1
ATOM 2925 C C . GLN B 1 140 ? -15.297 -16.156 8.922 1 94.94 140 GLN B C 1
ATOM 2927 O O . GLN B 1 140 ? -14.102 -16.438 8.938 1 94.94 140 GLN B O 1
ATOM 2932 N N . PRO B 1 141 ? -16 -15.914 7.785 1 97.81 141 PRO B N 1
ATOM 2933 C CA . PRO B 1 141 ? -15.227 -15.781 6.551 1 97.81 141 PRO B CA 1
ATOM 2934 C C . PRO B 1 141 ? -14.242 -14.617 6.59 1 97.81 141 PRO B C 1
ATOM 2936 O O . PRO B 1 141 ? -14.609 -13.508 7 1 97.81 141 PRO B O 1
ATOM 2939 N N . LEU B 1 142 ? -13.008 -14.859 6.145 1 97.88 142 LEU B N 1
ATOM 2940 C CA . LEU B 1 142 ? -11.961 -13.852 6.246 1 97.88 142 LEU B CA 1
ATOM 2941 C C . LEU B 1 142 ? -11.492 -13.422 4.859 1 97.88 142 LEU B C 1
ATOM 2943 O O . LEU B 1 142 ? -11.336 -12.227 4.598 1 97.88 142 LEU B O 1
ATOM 2947 N N . ILE B 1 143 ? -11.258 -14.383 4.012 1 98.25 143 ILE B N 1
ATOM 2948 C CA . ILE B 1 143 ? -10.695 -14.086 2.699 1 98.25 143 ILE B CA 1
ATOM 2949 C C . ILE B 1 143 ? -11.336 -14.984 1.646 1 98.25 143 ILE B C 1
ATOM 2951 O O . ILE B 1 143 ? -11.391 -16.203 1.814 1 98.25 143 ILE B O 1
ATOM 2955 N N . TYR B 1 144 ? -11.883 -14.445 0.632 1 98.19 144 TYR B N 1
ATOM 2956 C CA . TYR B 1 144 ? -12.266 -15.141 -0.591 1 98.19 144 TYR B CA 1
ATOM 2957 C C . TYR B 1 144 ? -11.227 -14.922 -1.688 1 98.19 144 TYR B C 1
ATOM 2959 O O . TYR B 1 144 ? -10.906 -13.781 -2.027 1 98.19 144 TYR B O 1
ATOM 2967 N N . SER B 1 145 ? -10.664 -16 -2.262 1 98.12 145 SER B N 1
ATOM 2968 C CA . SER B 1 145 ? -9.539 -15.891 -3.182 1 98.12 145 SER B CA 1
ATOM 2969 C C . SER B 1 145 ? -9.82 -16.625 -4.492 1 98.12 145 SER B C 1
ATOM 2971 O O . SER B 1 145 ? -10.414 -17.703 -4.488 1 98.12 145 SER B O 1
ATOM 2973 N N . ILE B 1 146 ? -9.43 -16.016 -5.52 1 97.94 146 ILE B N 1
ATOM 2974 C CA . ILE B 1 146 ? -9.305 -16.656 -6.82 1 97.94 146 ILE B CA 1
ATOM 2975 C C . ILE B 1 146 ? -7.855 -16.594 -7.293 1 97.94 146 ILE B C 1
ATOM 2977 O O . ILE B 1 146 ? -7.277 -15.508 -7.383 1 97.94 146 ILE B O 1
ATOM 2981 N N . ASP B 1 147 ? -7.285 -17.75 -7.59 1 97.81 147 ASP B N 1
ATOM 2982 C CA . ASP B 1 147 ? -5.918 -17.812 -8.094 1 97.81 147 ASP B CA 1
ATOM 2983 C C . ASP B 1 147 ? -5.875 -18.469 -9.477 1 97.81 147 ASP B C 1
ATOM 2985 O O . ASP B 1 147 ? -6.508 -19.5 -9.695 1 97.81 147 ASP B O 1
ATOM 2989 N N . TRP B 1 148 ? -5.176 -17.875 -10.312 1 97.81 148 TRP B N 1
ATOM 2990 C CA . TRP B 1 148 ? -4.867 -18.422 -11.625 1 97.81 148 TRP B CA 1
ATOM 2991 C C . TRP B 1 148 ? -3.379 -18.734 -11.75 1 97.81 148 TRP B C 1
ATOM 2993 O O . TRP B 1 148 ? -2.535 -17.922 -11.359 1 97.81 148 TRP B O 1
ATOM 3003 N N . LEU B 1 149 ? -3.068 -19.906 -12.25 1 97.06 149 LEU B N 1
ATOM 3004 C CA . LEU B 1 149 ? -1.696 -20.312 -12.516 1 97.06 149 LEU B CA 1
ATOM 3005 C C . LEU B 1 149 ? -1.571 -20.922 -13.914 1 97.06 149 LEU B C 1
ATOM 3007 O O . LEU B 1 149 ? -2.484 -21.609 -14.383 1 97.06 149 LEU B O 1
ATOM 3011 N N . PRO B 1 150 ? -0.371 -20.719 -14.531 1 96.31 150 PRO B N 1
ATOM 3012 C CA . PRO B 1 150 ? -0.124 -21.578 -15.695 1 96.31 150 PRO B CA 1
ATOM 3013 C C . PRO B 1 150 ? -0.136 -23.078 -15.336 1 96.31 150 PRO B C 1
ATOM 3015 O O . PRO B 1 150 ? 0.586 -23.5 -14.438 1 96.31 150 PRO B O 1
ATOM 3018 N N . ARG B 1 151 ? -0.919 -23.766 -16.047 1 93.56 151 ARG B N 1
ATOM 3019 C CA . ARG B 1 151 ? -1.056 -25.172 -15.727 1 93.56 151 ARG B CA 1
ATOM 3020 C C . ARG B 1 151 ? 0.294 -25.891 -15.781 1 93.56 151 ARG B C 1
ATOM 3022 O O . ARG B 1 151 ? 0.559 -26.797 -14.992 1 93.56 151 ARG B O 1
ATOM 3029 N N . ASP B 1 152 ? 1.121 -25.484 -16.641 1 89.69 152 ASP B N 1
ATOM 3030 C CA . ASP B 1 152 ? 2.391 -26.156 -16.906 1 89.69 152 ASP B CA 1
ATOM 3031 C C . ASP B 1 152 ? 3.352 -26 -15.734 1 89.69 152 ASP B C 1
ATOM 3033 O O . ASP B 1 152 ? 4.348 -26.719 -15.641 1 89.69 152 ASP B O 1
ATOM 3037 N N . LEU B 1 153 ? 3.07 -25.062 -14.898 1 88.81 153 LEU B N 1
ATOM 3038 C CA . LEU B 1 153 ? 3.93 -24.859 -13.742 1 88.81 153 LEU B CA 1
ATOM 3039 C C . LEU B 1 153 ? 3.738 -25.969 -12.719 1 88.81 153 LEU B C 1
ATOM 3041 O O . LEU B 1 153 ? 4.645 -26.266 -11.945 1 88.81 153 LEU B O 1
ATOM 3045 N N . ILE B 1 154 ? 2.562 -26.406 -12.727 1 84.25 154 ILE B N 1
ATOM 3046 C CA . ILE B 1 154 ? 2.236 -27.438 -11.742 1 84.25 154 ILE B CA 1
ATOM 3047 C C . ILE B 1 154 ? 2.484 -28.828 -12.344 1 84.25 154 ILE B C 1
ATOM 3049 O O . ILE B 1 154 ? 1.721 -29.281 -13.195 1 84.25 154 ILE B O 1
ATOM 3053 N N . VAL B 1 155 ? 3.867 -29.234 -12.289 1 71.81 155 VAL B N 1
ATOM 3054 C CA . VAL B 1 155 ? 4.199 -30.562 -12.812 1 71.81 155 VAL B CA 1
ATOM 3055 C C . VAL B 1 155 ? 3.926 -31.625 -11.742 1 71.81 155 VAL B C 1
ATOM 3057 O O . VAL B 1 155 ? 4.418 -31.516 -10.617 1 71.81 155 VAL B O 1
ATOM 3060 N N . THR B 1 156 ? 2.859 -32.062 -11.664 1 59.59 156 THR B N 1
ATOM 3061 C CA . THR B 1 156 ? 2.604 -33.094 -10.664 1 59.59 156 THR B CA 1
ATOM 3062 C C . THR B 1 156 ? 3.279 -34.406 -11.062 1 59.59 156 THR B C 1
ATOM 3064 O O . THR B 1 156 ? 3.221 -34.812 -12.219 1 59.59 156 THR B O 1
ATOM 3067 N N . ASP B 1 157 ? 4.578 -34.375 -10.438 1 50.56 157 ASP B N 1
ATOM 3068 C CA . ASP B 1 157 ? 5.125 -35.719 -10.531 1 50.56 157 ASP B CA 1
ATOM 3069 C C . ASP B 1 157 ? 4.113 -36.75 -10.031 1 50.56 157 ASP B C 1
ATOM 3071 O O . ASP B 1 157 ? 3.617 -36.656 -8.906 1 50.56 157 ASP B O 1
ATOM 3075 N N . GLY B 1 158 ? 3.59 -37.656 -10.828 1 54 158 GLY B N 1
ATOM 3076 C CA . GLY B 1 158 ? 2.686 -38.781 -10.57 1 54 158 GLY B CA 1
ATOM 3077 C C . GLY B 1 158 ? 1.265 -38.312 -10.273 1 54 158 GLY B C 1
ATOM 3078 O O . GLY B 1 158 ? 0.959 -37.125 -10.336 1 54 158 GLY B O 1
ATOM 3079 N N . GLU B 1 159 ? 0.29 -39.281 -9.891 1 54.66 159 GLU B N 1
ATOM 3080 C CA . GLU B 1 159 ? -1.16 -39.406 -9.781 1 54.66 159 GLU B CA 1
ATOM 3081 C C . GLU B 1 159 ? -1.718 -38.469 -8.734 1 54.66 159 GLU B C 1
ATOM 3083 O O . GLU B 1 159 ? -2.934 -38.281 -8.633 1 54.66 159 GLU B O 1
ATOM 3088 N N . THR B 1 160 ? -0.934 -37.844 -7.805 1 61.97 160 THR B N 1
ATOM 3089 C CA . THR B 1 160 ? -1.732 -37.312 -6.711 1 61.97 160 THR B CA 1
ATOM 3090 C C . THR B 1 160 ? -1.923 -35.781 -6.871 1 61.97 160 THR B C 1
ATOM 3092 O O . THR B 1 160 ? -0.953 -35.062 -7.062 1 61.97 160 THR B O 1
ATOM 3095 N N . ALA B 1 161 ? -3.074 -35.469 -7.191 1 71.12 161 ALA B N 1
ATOM 3096 C CA . ALA B 1 161 ? -3.531 -34.094 -7.258 1 71.12 161 ALA B CA 1
ATOM 3097 C C . ALA B 1 161 ? -3.055 -33.281 -6.043 1 71.12 161 ALA B C 1
ATOM 3099 O O . ALA B 1 161 ? -3.061 -33.812 -4.922 1 71.12 161 ALA B O 1
ATOM 3100 N N . PRO B 1 162 ? -2.432 -32.156 -6.254 1 81.31 162 PRO B N 1
ATOM 3101 C CA . PRO B 1 162 ? -2.014 -31.328 -5.121 1 81.31 162 PRO B CA 1
ATOM 3102 C C . PRO B 1 162 ? -3.166 -31 -4.172 1 81.31 162 PRO B C 1
ATOM 3104 O O . PRO B 1 162 ? -4.332 -31.047 -4.574 1 81.31 162 PRO B O 1
ATOM 3107 N N . ASP B 1 163 ? -2.807 -30.891 -2.887 1 86.12 163 ASP B N 1
ATOM 3108 C CA . ASP B 1 163 ? -3.762 -30.359 -1.92 1 86.12 163 ASP B CA 1
ATOM 3109 C C . ASP B 1 163 ? -3.938 -28.844 -2.096 1 86.12 163 ASP B C 1
ATOM 3111 O O . ASP B 1 163 ? -3.096 -28.062 -1.649 1 86.12 163 ASP B O 1
ATOM 3115 N N . TRP B 1 164 ? -5.02 -28.469 -2.668 1 90.31 164 TRP B N 1
ATOM 3116 C CA . TRP B 1 164 ? -5.25 -27.062 -3.002 1 90.31 164 TRP B CA 1
ATOM 3117 C C . TRP B 1 164 ? -5.688 -26.281 -1.772 1 90.31 164 TRP B C 1
ATOM 3119 O O . TRP B 1 164 ? -5.844 -25.062 -1.834 1 90.31 164 TRP B O 1
ATOM 3129 N N . SER B 1 165 ? -5.867 -26.922 -0.675 1 91.12 165 SER B N 1
ATOM 3130 C CA . SER B 1 165 ? -6.195 -26.203 0.557 1 91.12 165 SER B CA 1
ATOM 3131 C C . SER B 1 165 ? -4.945 -25.641 1.215 1 91.12 165 SER B C 1
ATOM 3133 O O . SER B 1 165 ? -5.035 -24.797 2.113 1 91.12 165 SER B O 1
ATOM 3135 N N . GLY B 1 166 ? -3.816 -26.062 0.756 1 90 166 GLY B N 1
ATOM 3136 C CA . GLY B 1 166 ? -2.557 -25.562 1.295 1 90 166 GLY B CA 1
ATOM 3137 C C . GLY B 1 166 ? -2.055 -24.312 0.596 1 90 166 GLY B C 1
ATOM 3138 O O . GLY B 1 166 ? -2.76 -23.734 -0.231 1 90 166 GLY B O 1
ATOM 3139 N N . SER B 1 167 ? -0.881 -23.922 0.961 1 90.88 167 SER B N 1
ATOM 3140 C CA . SER B 1 167 ? -0.256 -22.734 0.405 1 90.88 167 SER B CA 1
ATOM 3141 C C . SER B 1 167 ? 0.195 -22.969 -1.034 1 90.88 167 SER B C 1
ATOM 3143 O O . SER B 1 167 ? 1.035 -23.828 -1.295 1 90.88 167 SER B O 1
ATOM 3145 N N . ILE B 1 168 ? -0.33 -22.188 -1.904 1 92.5 168 ILE B N 1
ATOM 3146 C CA . ILE B 1 168 ? 0.088 -22.25 -3.301 1 92.5 168 ILE B CA 1
ATOM 3147 C C . ILE B 1 168 ? 1.543 -21.797 -3.426 1 92.5 168 ILE B C 1
ATOM 3149 O O . ILE B 1 168 ? 2.316 -22.391 -4.184 1 92.5 168 ILE B O 1
ATOM 3153 N N . VAL B 1 169 ? 1.911 -20.781 -2.68 1 92.88 169 VAL B N 1
ATOM 3154 C CA . VAL B 1 169 ? 3.285 -20.297 -2.689 1 92.88 169 VAL B CA 1
ATOM 3155 C C . VAL B 1 169 ? 4.23 -21.391 -2.219 1 92.88 169 VAL B C 1
ATOM 3157 O O . VAL B 1 169 ? 5.293 -21.609 -2.812 1 92.88 169 VAL B O 1
ATOM 3160 N N . GLY B 1 170 ? 3.861 -22.094 -1.165 1 89.38 170 GLY B N 1
ATOM 3161 C CA . GLY B 1 170 ? 4.648 -23.219 -0.691 1 89.38 170 GLY B CA 1
ATOM 3162 C C . GLY B 1 170 ? 4.801 -24.312 -1.725 1 89.38 170 GLY B C 1
ATOM 3163 O O . GLY B 1 170 ? 5.875 -24.906 -1.86 1 89.38 170 GLY B O 1
ATOM 3164 N N . LEU B 1 171 ? 3.717 -24.594 -2.361 1 88.94 171 LEU B N 1
ATOM 3165 C CA . LEU B 1 171 ? 3.738 -25.609 -3.416 1 88.94 171 LEU B CA 1
ATOM 3166 C C . LEU B 1 171 ? 4.715 -25.219 -4.52 1 88.94 171 LEU B C 1
ATOM 3168 O O . LEU B 1 171 ? 5.52 -26.047 -4.961 1 88.94 171 LEU B O 1
ATOM 3172 N N . LEU B 1 172 ? 4.691 -23.953 -4.973 1 91.44 172 LEU B N 1
ATOM 3173 C CA . LEU B 1 172 ? 5.566 -23.484 -6.043 1 91.44 172 LEU B CA 1
ATOM 3174 C C . LEU B 1 172 ? 7.02 -23.469 -5.582 1 91.44 172 LEU B C 1
ATOM 3176 O 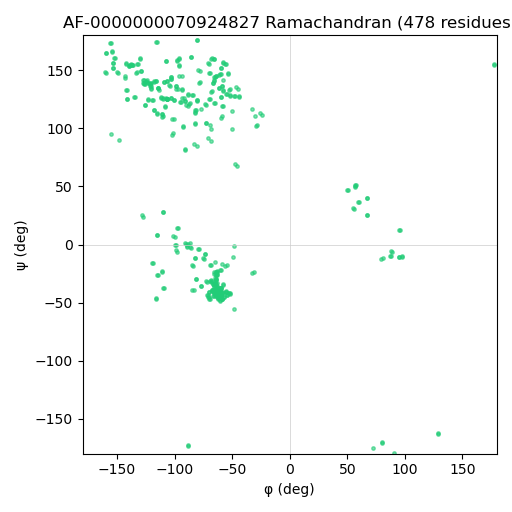O . LEU B 1 172 ? 7.93 -23.672 -6.387 1 91.44 172 LEU B O 1
ATOM 3180 N N . ALA B 1 173 ? 7.199 -23.234 -4.309 1 89.38 173 ALA B N 1
ATOM 3181 C CA . ALA B 1 173 ? 8.555 -23.25 -3.756 1 89.38 173 ALA B CA 1
ATOM 3182 C C . ALA B 1 173 ? 9.203 -24.609 -3.924 1 89.38 173 ALA B C 1
ATOM 3184 O O . ALA B 1 173 ? 10.391 -24.719 -4.242 1 89.38 173 ALA B O 1
ATOM 3185 N N . LYS B 1 174 ? 8.453 -25.625 -3.732 1 87.44 174 LYS B N 1
ATOM 3186 C CA . LYS B 1 174 ? 8.953 -27 -3.896 1 87.44 174 LYS B CA 1
ATOM 3187 C C . LYS B 1 174 ? 9.367 -27.25 -5.34 1 87.44 174 LYS B C 1
ATOM 3189 O O . LYS B 1 174 ? 10.188 -28.141 -5.605 1 87.44 174 LYS B O 1
ATOM 3194 N N . LEU B 1 175 ? 8.812 -26.484 -6.23 1 86.25 175 LEU B N 1
ATOM 3195 C CA . LEU B 1 175 ? 9.102 -26.641 -7.652 1 86.25 175 LEU B CA 1
ATOM 3196 C C . LEU B 1 175 ? 10.117 -25.609 -8.117 1 86.25 175 LEU B C 1
ATOM 3198 O O . LEU B 1 175 ? 10.352 -25.453 -9.32 1 86.25 175 LEU B O 1
ATOM 3202 N N . ASP B 1 176 ? 10.695 -24.812 -7.227 1 87.81 176 ASP B N 1
ATOM 3203 C CA . ASP B 1 176 ? 11.656 -23.75 -7.5 1 87.81 176 ASP B CA 1
ATOM 3204 C C . ASP B 1 176 ? 11.062 -22.688 -8.43 1 87.81 176 ASP B C 1
ATOM 3206 O O . ASP B 1 176 ? 11.727 -22.234 -9.359 1 87.81 176 ASP B O 1
ATOM 3210 N N . ARG B 1 177 ? 9.82 -22.453 -8.227 1 88.56 177 ARG B N 1
ATOM 3211 C CA . ARG B 1 177 ? 9.086 -21.469 -9 1 88.56 177 ARG B CA 1
ATOM 3212 C C . ARG B 1 177 ? 8.359 -20.484 -8.086 1 88.56 177 ARG B C 1
ATOM 3214 O O . ARG B 1 177 ? 7.316 -19.938 -8.461 1 88.56 177 ARG B O 1
ATOM 3221 N N . ASN B 1 178 ? 8.844 -20.344 -6.898 1 90.75 178 ASN B N 1
ATOM 3222 C CA . ASN B 1 178 ? 8.18 -19.484 -5.926 1 90.75 178 ASN B CA 1
ATOM 3223 C C . ASN B 1 178 ? 8.234 -18.016 -6.348 1 90.75 178 ASN B C 1
ATOM 3225 O O . ASN B 1 178 ? 9.234 -17.562 -6.895 1 90.75 178 ASN B O 1
ATOM 3229 N N . PRO B 1 179 ? 7.102 -17.359 -6.125 1 93.19 179 PRO B N 1
ATOM 3230 C CA . PRO B 1 179 ? 7.141 -15.93 -6.395 1 93.19 179 PRO B CA 1
ATOM 3231 C C . PRO B 1 179 ? 8.109 -15.18 -5.477 1 93.19 179 PRO B C 1
ATOM 3233 O O . PRO B 1 179 ? 8.234 -15.523 -4.301 1 93.19 179 PRO B O 1
ATOM 3236 N N . VAL B 1 180 ? 8.758 -14.156 -6.012 1 84.88 180 VAL B N 1
ATOM 3237 C CA . VAL B 1 180 ? 9.703 -13.359 -5.234 1 84.88 180 VAL B CA 1
ATOM 3238 C C . VAL B 1 180 ? 9.234 -11.914 -5.168 1 84.88 180 VAL B C 1
ATOM 3240 O O . VAL B 1 180 ? 9.727 -11.125 -4.355 1 84.88 180 VAL B O 1
ATOM 3243 N N . ALA B 1 181 ? 8.352 -11.547 -6 1 88.19 181 ALA B N 1
ATOM 3244 C CA . ALA B 1 181 ? 7.789 -10.195 -6.055 1 88.19 181 ALA B CA 1
ATOM 3245 C C . ALA B 1 181 ? 6.391 -10.211 -6.664 1 88.19 181 ALA B C 1
ATOM 3247 O O . ALA B 1 181 ? 5.969 -11.211 -7.25 1 88.19 181 ALA B O 1
ATOM 3248 N N . SER B 1 182 ? 5.688 -9.125 -6.508 1 93.12 182 SER B N 1
ATOM 3249 C CA . SER B 1 182 ? 4.383 -8.984 -7.152 1 93.12 182 SER B CA 1
ATOM 3250 C C . SER B 1 182 ? 4.047 -7.52 -7.395 1 93.12 182 SER B C 1
ATOM 3252 O O . SER B 1 182 ? 4.641 -6.629 -6.781 1 93.12 182 SER B O 1
ATOM 3254 N N . THR B 1 183 ? 3.281 -7.238 -8.367 1 91.75 183 THR B N 1
ATOM 3255 C CA . THR B 1 183 ? 2.58 -5.973 -8.562 1 91.75 183 THR B CA 1
ATOM 3256 C C . THR B 1 183 ? 1.099 -6.121 -8.227 1 91.75 183 THR B C 1
ATOM 3258 O O . THR B 1 183 ? 0.476 -7.129 -8.578 1 91.75 183 THR B O 1
ATOM 3261 N N . ALA B 1 184 ? 0.642 -5.129 -7.543 1 94.06 184 ALA B N 1
ATOM 3262 C CA . ALA B 1 184 ? -0.72 -5.293 -7.043 1 94.06 184 ALA B CA 1
ATOM 3263 C C . ALA B 1 184 ? -1.488 -3.977 -7.102 1 94.06 184 ALA B C 1
ATOM 3265 O O . ALA B 1 184 ? -0.89 -2.906 -7.238 1 94.06 184 ALA B O 1
ATOM 3266 N N . ASN B 1 185 ? -2.783 -4.148 -7.152 1 94.12 185 ASN B N 1
ATOM 3267 C CA . ASN B 1 185 ? -3.748 -3.068 -6.973 1 94.12 185 ASN B CA 1
ATOM 3268 C C . ASN B 1 185 ? -4.691 -3.346 -5.805 1 94.12 185 ASN B C 1
ATOM 3270 O O . ASN B 1 185 ? -5.137 -4.48 -5.617 1 94.12 185 ASN B O 1
ATOM 3274 N N . VAL B 1 186 ? -4.949 -2.26 -5.051 1 96.06 186 VAL B N 1
ATOM 3275 C CA . VAL B 1 186 ? -5.848 -2.426 -3.914 1 96.06 186 VAL B CA 1
ATOM 3276 C C . VAL B 1 186 ? -7.047 -1.49 -4.059 1 96.06 186 VAL B C 1
ATOM 3278 O O . VAL B 1 186 ? -6.898 -0.342 -4.484 1 96.06 186 VAL B O 1
ATOM 3281 N N . MET B 1 187 ? -8.203 -1.976 -3.754 1 97.25 187 MET B N 1
ATOM 3282 C CA . MET B 1 187 ? -9.438 -1.195 -3.775 1 97.25 187 MET B CA 1
ATOM 3283 C C . MET B 1 187 ? -10.453 -1.749 -2.779 1 97.25 187 MET B C 1
ATOM 3285 O O . MET B 1 187 ? -10.297 -2.869 -2.289 1 97.25 187 MET B O 1
ATOM 3289 N N . ALA B 1 188 ? -11.406 -0.921 -2.428 1 98.5 188 ALA B N 1
ATOM 3290 C CA . ALA B 1 188 ? -12.523 -1.378 -1.609 1 98.5 188 ALA B CA 1
ATOM 3291 C C . ALA B 1 188 ? -13.703 -1.799 -2.48 1 98.5 188 ALA B C 1
ATOM 3293 O O . ALA B 1 188 ? -14.062 -1.095 -3.428 1 98.5 188 ALA B O 1
ATOM 3294 N N . THR B 1 189 ? -14.289 -2.93 -2.203 1 98.25 189 THR B N 1
ATOM 3295 C CA . THR B 1 189 ? -15.414 -3.447 -2.982 1 98.25 189 THR B CA 1
ATOM 3296 C C . THR B 1 189 ? -16.25 -4.406 -2.146 1 98.25 189 THR B C 1
ATOM 3298 O O . THR B 1 189 ? -15.945 -4.656 -0.979 1 98.25 189 THR B O 1
ATOM 3301 N N . LEU B 1 190 ? -17.344 -4.824 -2.684 1 97.94 190 LEU B N 1
ATOM 3302 C CA . LEU B 1 190 ? -18.078 -5.977 -2.178 1 97.94 190 LEU B CA 1
ATOM 3303 C C . LEU B 1 190 ? -17.719 -7.238 -2.953 1 97.94 190 LEU B C 1
ATOM 3305 O O . LEU B 1 190 ? -17.141 -7.164 -4.039 1 97.94 190 LEU B O 1
ATOM 3309 N N . LEU B 1 191 ? -18.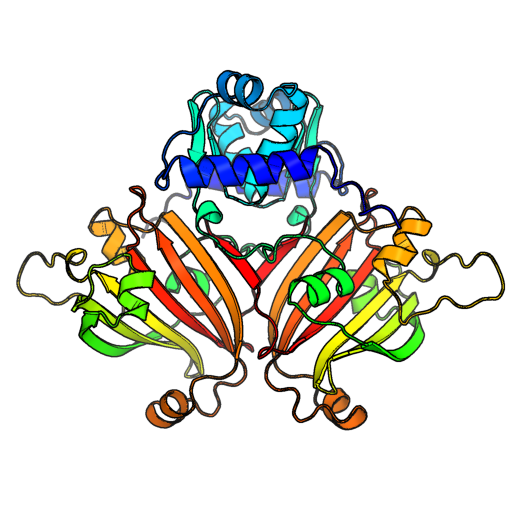016 -8.375 -2.301 1 98.06 191 LEU B N 1
ATOM 3310 C CA . LEU B 1 191 ? -17.922 -9.594 -3.092 1 98.06 191 LEU B CA 1
ATOM 3311 C C . LEU B 1 191 ? -18.891 -9.555 -4.266 1 98.06 191 LEU B C 1
ATOM 3313 O O . LEU B 1 191 ? -19.984 -8.977 -4.16 1 98.06 191 LEU B O 1
ATOM 3317 N N . PRO B 1 192 ? -18.453 -10.18 -5.406 1 96.06 192 PRO B N 1
ATOM 3318 C CA . PRO B 1 192 ? -19.453 -10.312 -6.469 1 96.06 192 PRO B CA 1
ATOM 3319 C C . PRO B 1 192 ? -20.75 -10.938 -5.977 1 96.06 192 PRO B C 1
ATOM 3321 O O . PRO B 1 192 ? -20.734 -11.93 -5.238 1 96.06 192 PRO B O 1
ATOM 3324 N N . PRO B 1 193 ? -21.859 -10.336 -6.348 1 96.38 193 PRO B N 1
ATOM 3325 C CA . PRO B 1 193 ? -23.141 -10.805 -5.797 1 96.38 193 PRO B CA 1
ATOM 3326 C C . PRO B 1 193 ? -23.375 -12.289 -6.039 1 96.38 193 PRO B C 1
ATOM 3328 O O . PRO B 1 193 ? -23.906 -12.984 -5.168 1 96.38 193 PRO B O 1
ATOM 3331 N N . GLU B 1 194 ? -23.031 -12.773 -7.219 1 95.81 194 GLU B N 1
ATOM 3332 C CA . GLU B 1 194 ? -23.234 -14.188 -7.531 1 95.81 194 GLU B CA 1
ATOM 3333 C C . GLU B 1 194 ? -22.406 -15.078 -6.605 1 95.81 194 GLU B C 1
ATOM 3335 O O . GLU B 1 194 ? -22.859 -16.141 -6.188 1 95.81 194 GLU B O 1
ATOM 3340 N N . VAL B 1 195 ? -21.203 -14.617 -6.27 1 95.94 195 VAL B N 1
ATOM 3341 C CA . VAL B 1 195 ? -20.312 -15.352 -5.367 1 95.94 195 VAL B CA 1
ATOM 3342 C C . VAL B 1 195 ? -20.891 -15.328 -3.951 1 95.94 195 VAL B C 1
ATOM 3344 O O . VAL B 1 195 ? -20.953 -16.359 -3.283 1 95.94 195 VAL B O 1
ATOM 3347 N N . ALA B 1 196 ? -21.312 -14.164 -3.498 1 97.06 196 ALA B N 1
ATOM 3348 C CA . ALA B 1 196 ? -21.875 -14.023 -2.158 1 97.06 196 ALA B CA 1
ATOM 3349 C C . ALA B 1 196 ? -23.078 -14.922 -1.971 1 97.06 196 ALA B C 1
ATOM 3351 O O . ALA B 1 196 ? -23.219 -15.586 -0.941 1 97.06 196 ALA B O 1
ATOM 3352 N N . ALA B 1 197 ? -23.922 -14.984 -3.002 1 96.75 197 ALA B N 1
ATOM 3353 C CA . ALA B 1 197 ? -25.125 -15.797 -2.943 1 96.75 197 ALA B CA 1
ATOM 3354 C C . ALA B 1 197 ? -24.781 -17.281 -2.961 1 96.75 197 ALA B C 1
ATOM 3356 O O . ALA B 1 197 ? -25.312 -18.062 -2.158 1 96.75 197 ALA B O 1
ATOM 3357 N N . MET B 1 198 ? -23.891 -17.688 -3.836 1 95.88 198 MET B N 1
ATOM 3358 C CA . MET B 1 198 ? -23.531 -19.078 -4.055 1 95.88 198 MET B CA 1
ATOM 3359 C C . MET B 1 198 ? -22.891 -19.688 -2.805 1 95.88 198 MET B C 1
ATOM 3361 O O . MET B 1 198 ? -23.125 -20.844 -2.475 1 95.88 198 MET B O 1
ATOM 3365 N N . HIS B 1 199 ? -22.156 -18.844 -2.055 1 95.5 199 HIS B N 1
ATOM 3366 C CA . HIS B 1 199 ? -21.359 -19.406 -0.967 1 95.5 199 HIS B CA 1
ATOM 3367 C C . HIS B 1 199 ? -21.859 -18.906 0.388 1 95.5 199 HIS B C 1
ATOM 3369 O O . HIS B 1 199 ? -21.219 -19.141 1.413 1 95.5 199 HIS B O 1
ATOM 3375 N N . GLY B 1 200 ? -23 -18.203 0.371 1 95 200 GLY B N 1
ATOM 3376 C CA . GLY B 1 200 ? -23.578 -17.719 1.616 1 95 200 GLY B CA 1
ATOM 3377 C C . GLY B 1 200 ? -22.734 -16.656 2.283 1 95 200 GLY B C 1
ATOM 3378 O O . GLY B 1 200 ? -22.516 -16.688 3.496 1 95 200 GLY B O 1
ATOM 3379 N N . LEU B 1 201 ? -22.172 -15.758 1.506 1 97 201 LEU B N 1
ATOM 3380 C CA . LEU B 1 201 ? -21.266 -14.734 2.006 1 97 201 LEU B CA 1
ATOM 3381 C C . LEU B 1 201 ? -21.906 -13.359 1.94 1 97 201 LEU B C 1
ATOM 3383 O O . LEU B 1 201 ? -21.203 -12.352 1.784 1 97 201 LEU B O 1
ATOM 3387 N N . GLU B 1 202 ? -23.219 -13.297 2.014 1 94.75 202 GLU B N 1
ATOM 3388 C CA . GLU B 1 202 ? -23.938 -12.031 1.888 1 94.75 202 GLU B CA 1
ATOM 3389 C C . GLU B 1 202 ? -23.578 -11.078 3.018 1 94.75 202 GLU B C 1
ATOM 3391 O O . GLU B 1 202 ? -23.625 -9.852 2.842 1 94.75 202 GLU B O 1
ATOM 3396 N N . ALA B 1 203 ? -23.172 -11.633 4.094 1 94.88 203 ALA B N 1
ATOM 3397 C CA . ALA B 1 203 ? -22.844 -10.812 5.254 1 94.88 203 ALA B CA 1
ATOM 3398 C C . ALA B 1 203 ? -21.344 -10.547 5.328 1 94.88 203 ALA B C 1
ATOM 3400 O O . ALA B 1 203 ? -20.828 -10.117 6.363 1 94.88 203 ALA B O 1
ATOM 3401 N N . PHE B 1 204 ? -20.594 -10.789 4.328 1 97.38 204 PHE B N 1
ATOM 3402 C CA . PHE B 1 204 ? -19.141 -10.617 4.316 1 97.38 204 PHE B CA 1
ATOM 3403 C C . PHE B 1 204 ? -18.766 -9.172 4.605 1 97.38 204 PHE B C 1
ATOM 3405 O O . PHE B 1 204 ? -17.797 -8.906 5.316 1 97.38 204 PHE B O 1
ATOM 3412 N N . GLY B 1 205 ? -19.594 -8.148 4.07 1 97.06 205 GLY B N 1
ATOM 3413 C CA . GLY B 1 205 ? -19.297 -6.734 4.219 1 97.06 205 GLY B CA 1
ATOM 3414 C C . GLY B 1 205 ? -18.266 -6.234 3.236 1 97.06 205 GLY B C 1
ATOM 3415 O O . GLY B 1 205 ? -17.938 -6.918 2.264 1 97.06 205 GLY B O 1
ATOM 3416 N N . PRO B 1 206 ? -17.781 -4.965 3.426 1 98.38 206 PRO B N 1
ATOM 3417 C CA . PRO B 1 206 ? -16.734 -4.41 2.561 1 98.38 206 PRO B CA 1
ATOM 3418 C C . PRO B 1 206 ? -15.453 -5.25 2.57 1 98.38 206 PRO B C 1
ATOM 3420 O O . PRO B 1 206 ? -15.055 -5.766 3.619 1 98.38 206 PRO B O 1
ATOM 3423 N N . ALA B 1 207 ? -14.93 -5.426 1.39 1 98.75 207 ALA B N 1
ATOM 3424 C CA . ALA B 1 207 ? -13.688 -6.176 1.238 1 98.75 207 ALA B CA 1
ATOM 3425 C C . ALA B 1 207 ? -12.578 -5.297 0.662 1 98.75 207 ALA B C 1
ATOM 3427 O O . ALA B 1 207 ? -12.836 -4.445 -0.192 1 98.75 207 ALA B O 1
ATOM 3428 N N . LEU B 1 208 ? -11.445 -5.48 1.173 1 98.25 208 LEU B N 1
ATOM 3429 C CA . LEU B 1 208 ? -10.234 -4.996 0.524 1 98.25 208 LEU B CA 1
ATOM 3430 C C . LEU B 1 208 ? -9.773 -5.965 -0.558 1 98.25 208 LEU B C 1
ATOM 3432 O O . LEU B 1 208 ? -9.25 -7.039 -0.252 1 98.25 208 LEU B O 1
ATOM 3436 N N . LEU B 1 209 ? -10.031 -5.566 -1.802 1 98.5 209 LEU B N 1
ATOM 3437 C CA . LEU B 1 209 ? -9.609 -6.41 -2.916 1 98.5 209 LEU B CA 1
ATOM 3438 C C . LEU B 1 209 ? -8.172 -6.098 -3.326 1 98.5 209 LEU B C 1
ATOM 3440 O O . LEU B 1 209 ? -7.855 -4.957 -3.666 1 98.5 209 LEU B O 1
ATOM 3444 N N . ILE B 1 210 ? -7.344 -7.078 -3.273 1 97.44 210 ILE B N 1
ATOM 3445 C CA . ILE B 1 210 ? -5.996 -6.992 -3.822 1 97.44 210 ILE B CA 1
ATOM 3446 C C . ILE B 1 210 ? -5.879 -7.887 -5.051 1 97.44 210 ILE B C 1
ATOM 3448 O O . ILE B 1 210 ? -5.98 -9.109 -4.945 1 97.44 210 ILE B O 1
ATOM 3452 N N . GLU B 1 211 ? -5.766 -7.266 -6.184 1 97.06 211 GLU B N 1
ATOM 3453 C CA . GLU B 1 211 ? -5.469 -7.926 -7.449 1 97.06 211 GLU B CA 1
ATOM 3454 C C . GLU B 1 211 ? -3.971 -7.906 -7.742 1 97.06 211 GLU B C 1
ATOM 3456 O O . GLU B 1 211 ? -3.371 -6.836 -7.859 1 97.06 211 GLU B O 1
ATOM 3461 N N . GLU B 1 212 ? -3.428 -9.109 -7.922 1 95.94 212 GLU B N 1
ATOM 3462 C CA . GLU B 1 212 ? -1.969 -9.094 -7.953 1 95.94 212 GLU B CA 1
ATOM 3463 C C . GLU B 1 212 ? -1.425 -10.102 -8.961 1 95.94 212 GLU B C 1
ATOM 3465 O O . GLU B 1 212 ? -2.039 -11.141 -9.195 1 95.94 212 GLU B O 1
ATOM 3470 N N . ILE B 1 213 ? -0.339 -9.711 -9.609 1 95.31 213 ILE B N 1
ATOM 3471 C CA . IL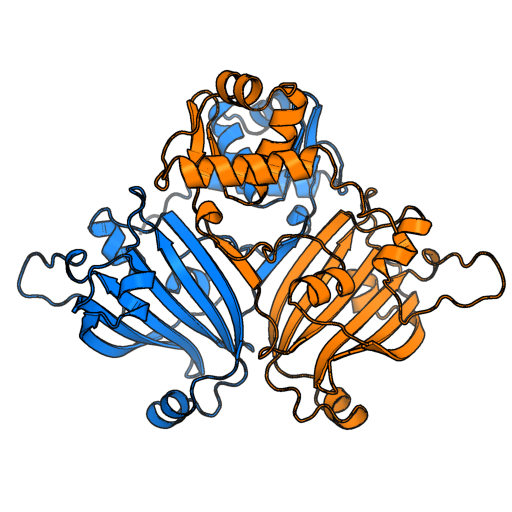E B 1 213 ? 0.482 -10.609 -10.422 1 95.31 213 ILE B CA 1
ATOM 3472 C C . ILE B 1 213 ? 1.79 -10.906 -9.695 1 95.31 213 ILE B C 1
ATOM 3474 O O . ILE B 1 213 ? 2.508 -9.992 -9.289 1 95.31 213 ILE B O 1
ATOM 3478 N N . CYS B 1 214 ? 2.053 -12.172 -9.523 1 95.31 214 CYS B N 1
ATOM 3479 C CA . CYS B 1 214 ? 3.26 -12.602 -8.828 1 95.31 214 CYS B CA 1
ATOM 3480 C C . CYS B 1 214 ? 4.312 -13.094 -9.812 1 95.31 214 CYS B C 1
ATOM 3482 O O . CYS B 1 214 ? 3.99 -13.781 -10.781 1 95.31 214 CYS B O 1
ATOM 3484 N N . TYR B 1 215 ? 5.559 -12.805 -9.484 1 91.38 215 TYR B N 1
ATOM 3485 C CA . TYR B 1 215 ? 6.672 -13.102 -10.383 1 91.38 215 TYR B CA 1
ATOM 3486 C C . TYR B 1 215 ? 7.668 -14.039 -9.711 1 91.38 215 TYR B C 1
ATOM 3488 O O . TYR B 1 215 ? 8.023 -13.852 -8.547 1 91.38 215 TYR B O 1
ATOM 3496 N N . ALA B 1 216 ? 8.086 -15.016 -10.516 1 89.75 216 ALA B N 1
ATOM 3497 C CA . ALA B 1 216 ? 9.219 -15.828 -10.086 1 89.75 216 ALA B CA 1
ATOM 3498 C C . ALA B 1 216 ? 10.547 -15.117 -10.352 1 89.75 216 ALA B C 1
ATOM 3500 O O . ALA B 1 216 ? 10.562 -14.023 -10.93 1 89.75 216 ALA B O 1
ATOM 3501 N N . ALA B 1 217 ? 11.617 -15.742 -9.922 1 82.31 217 ALA B N 1
ATOM 3502 C CA . ALA B 1 217 ? 12.938 -15.133 -10.016 1 82.31 217 ALA B CA 1
ATOM 3503 C C . ALA B 1 217 ? 13.344 -14.922 -11.469 1 82.31 217 ALA B C 1
ATOM 3505 O O . ALA B 1 217 ? 14.055 -13.969 -11.789 1 82.31 217 ALA B O 1
ATOM 3506 N N . ASP B 1 218 ? 12.812 -15.719 -12.344 1 81.19 218 ASP B N 1
ATOM 3507 C CA . ASP B 1 218 ? 13.211 -15.641 -13.742 1 81.19 218 ASP B CA 1
ATOM 3508 C C . ASP B 1 218 ? 12.312 -14.68 -14.516 1 81.19 218 ASP B C 1
ATOM 3510 O O . ASP B 1 218 ? 12.43 -14.547 -15.734 1 81.19 218 ASP B O 1
ATOM 3514 N N . GLY B 1 219 ? 11.391 -14.109 -13.797 1 83.5 219 GLY B N 1
ATOM 3515 C CA . GLY B 1 219 ? 10.547 -13.102 -14.422 1 83.5 219 GLY B CA 1
ATOM 3516 C C . GLY B 1 219 ? 9.211 -13.656 -14.891 1 83.5 219 GLY B C 1
ATOM 3517 O O . GLY B 1 219 ? 8.32 -12.898 -15.281 1 83.5 219 GLY B O 1
ATOM 3518 N N . SER B 1 220 ? 9.086 -14.938 -14.883 1 89.5 220 SER B N 1
ATOM 3519 C CA . SER B 1 220 ? 7.82 -15.523 -15.305 1 89.5 220 SER B CA 1
ATOM 3520 C C . SER B 1 220 ? 6.699 -15.156 -14.336 1 89.5 220 SER B C 1
ATOM 3522 O O . SER B 1 220 ? 6.93 -15.016 -13.133 1 89.5 220 SER B O 1
ATOM 3524 N N . ARG B 1 221 ? 5.547 -14.891 -14.914 1 94.25 221 ARG B N 1
ATOM 3525 C CA . ARG B 1 221 ? 4.355 -14.648 -14.109 1 94.25 221 ARG B CA 1
ATOM 3526 C C . ARG B 1 221 ? 3.713 -15.953 -13.664 1 94.25 221 ARG B C 1
ATOM 3528 O O . ARG B 1 221 ? 3.176 -16.703 -14.484 1 94.25 221 ARG B O 1
ATOM 3535 N N . VAL B 1 222 ? 3.666 -16.234 -12.375 1 95.88 222 VAL B N 1
ATOM 3536 C CA . VAL B 1 222 ? 3.387 -17.594 -11.922 1 95.88 222 VAL B CA 1
ATOM 3537 C C . VAL B 1 222 ? 2.01 -17.641 -11.266 1 95.88 222 VAL B C 1
ATOM 3539 O O . VAL B 1 222 ? 1.408 -18.703 -11.148 1 95.88 222 VAL B O 1
ATOM 3542 N N . ILE B 1 223 ? 1.525 -16.469 -10.773 1 97.56 223 ILE B N 1
ATOM 3543 C CA . ILE B 1 223 ? 0.202 -16.391 -10.164 1 97.56 223 ILE B CA 1
ATOM 3544 C C . ILE B 1 223 ? -0.472 -15.086 -10.555 1 97.56 223 ILE B C 1
ATOM 3546 O O . ILE B 1 223 ? 0.167 -14.031 -10.555 1 97.56 223 ILE B O 1
ATOM 3550 N N . TYR B 1 224 ? -1.67 -15.125 -10.961 1 97.69 224 TYR B N 1
ATOM 3551 C CA . TYR B 1 224 ? -2.604 -14.008 -10.906 1 97.69 224 TYR B CA 1
ATOM 3552 C C . TYR B 1 224 ? -3.668 -14.234 -9.844 1 97.69 224 TYR B C 1
ATOM 3554 O O . TYR B 1 224 ? -4.434 -15.203 -9.914 1 97.69 224 TYR B O 1
ATOM 3562 N N . ALA B 1 225 ? -3.697 -13.344 -8.875 1 98.12 225 ALA B N 1
ATOM 3563 C CA . ALA B 1 225 ? -4.539 -13.586 -7.707 1 98.12 225 ALA B CA 1
ATOM 3564 C C . ALA B 1 225 ? -5.516 -12.438 -7.484 1 98.12 225 ALA B C 1
ATOM 3566 O O . ALA B 1 225 ? -5.164 -11.266 -7.664 1 98.12 225 ALA B O 1
ATOM 3567 N N . LEU B 1 226 ? -6.676 -12.75 -7.141 1 98.19 226 LEU B N 1
ATOM 3568 C CA . LEU B 1 226 ? -7.684 -11.859 -6.574 1 98.19 226 LEU B CA 1
ATOM 3569 C C . LEU B 1 226 ? -8.023 -12.266 -5.145 1 98.19 226 LEU B C 1
ATOM 3571 O O . LEU B 1 226 ? -8.586 -13.344 -4.918 1 98.19 226 LEU B O 1
ATOM 3575 N N . ASP B 1 227 ? -7.695 -11.477 -4.211 1 98.31 227 ASP B N 1
ATOM 3576 C CA . ASP B 1 227 ? -7.977 -11.758 -2.805 1 98.31 227 ASP B CA 1
ATOM 3577 C C . ASP B 1 227 ? -8.898 -10.695 -2.209 1 98.31 227 ASP B C 1
ATOM 3579 O O . ASP B 1 227 ? -8.539 -9.523 -2.135 1 98.31 227 ASP B O 1
ATOM 3583 N N . TYR B 1 228 ? -10.078 -11.102 -1.816 1 98.62 228 TYR B N 1
ATOM 3584 C CA . TYR B 1 228 ? -11.023 -10.258 -1.094 1 98.62 228 TYR B CA 1
ATOM 3585 C C . TYR B 1 228 ? -10.852 -10.422 0.413 1 98.62 228 TYR B C 1
ATOM 3587 O O . TYR B 1 228 ? -11.359 -11.383 1 1 98.62 228 TYR B O 1
ATOM 3595 N N . HIS B 1 229 ? -10.203 -9.484 1.029 1 98.12 229 HIS B N 1
ATOM 3596 C CA . HIS B 1 229 ? -9.969 -9.508 2.469 1 98.12 229 HIS 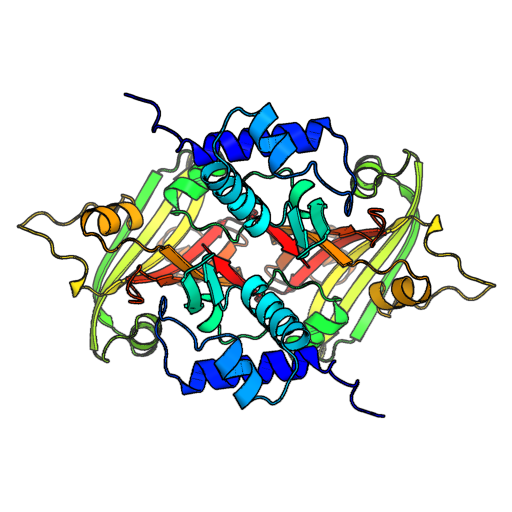B CA 1
ATOM 3597 C C . HIS B 1 229 ? -11.117 -8.836 3.221 1 98.12 229 HIS B C 1
ATOM 3599 O O . HIS B 1 229 ? -11.477 -7.695 2.92 1 98.12 229 HIS B O 1
ATOM 3605 N N . ARG B 1 230 ? -11.617 -9.531 4.191 1 97.75 230 ARG B N 1
ATOM 3606 C CA . ARG B 1 230 ? -12.688 -8.953 4.996 1 97.75 230 ARG B CA 1
ATOM 3607 C C . ARG B 1 230 ? -12.234 -7.652 5.648 1 97.75 230 ARG B C 1
ATOM 3609 O O . ARG B 1 230 ? -11.289 -7.645 6.441 1 97.75 230 ARG B O 1
ATOM 3616 N N . GLY B 1 231 ? -12.914 -6.621 5.316 1 96.94 231 GLY B N 1
ATOM 3617 C CA . GLY B 1 231 ? -12.5 -5.297 5.762 1 96.94 231 GLY B CA 1
ATOM 3618 C C . GLY B 1 231 ? -12.445 -5.164 7.27 1 96.94 231 GLY B C 1
ATOM 3619 O O . GLY B 1 231 ? -11.57 -4.484 7.809 1 96.94 231 GLY B O 1
ATOM 3620 N N . SER B 1 232 ? -13.367 -5.781 7.965 1 95 232 SER B N 1
ATOM 3621 C CA . SER B 1 232 ? -13.453 -5.676 9.422 1 95 232 SER B CA 1
ATOM 3622 C C . SER B 1 232 ? -12.344 -6.469 10.094 1 95 232 SER B C 1
ATOM 3624 O O . SER B 1 232 ? -12.109 -6.324 11.297 1 95 232 SER B O 1
ATOM 3626 N N . ALA B 1 233 ? -11.586 -7.266 9.305 1 94.75 233 ALA B N 1
ATOM 3627 C CA . ALA B 1 233 ? -10.594 -8.164 9.891 1 94.75 233 ALA B CA 1
ATOM 3628 C C . ALA B 1 233 ? -9.18 -7.762 9.477 1 94.75 233 ALA B C 1
ATOM 3630 O O . ALA B 1 233 ? -8.219 -8.023 10.203 1 94.75 233 ALA B O 1
ATOM 3631 N N . PHE B 1 234 ? -9.086 -7.125 8.367 1 94.75 234 PHE B N 1
ATOM 3632 C CA . PHE B 1 234 ? -7.738 -6.906 7.848 1 94.75 234 PHE B CA 1
ATOM 3633 C C . PHE B 1 234 ? -7.5 -5.43 7.555 1 94.75 234 PHE B C 1
ATOM 3635 O O . PHE B 1 234 ? -8.383 -4.746 7.027 1 94.75 234 PHE B O 1
ATOM 3642 N N . SER B 1 235 ? -6.363 -4.945 7.887 1 94.44 235 SER B N 1
ATOM 3643 C CA . SER B 1 235 ? -5.766 -3.682 7.473 1 94.44 235 SER B CA 1
ATOM 3644 C C . SER B 1 235 ? -4.277 -3.844 7.18 1 94.44 235 SER B C 1
ATOM 3646 O O . SER B 1 235 ? -3.65 -4.797 7.645 1 94.44 235 SER B O 1
ATOM 3648 N N . PHE B 1 236 ? -3.803 -2.988 6.355 1 93.31 236 PHE B N 1
ATOM 3649 C CA . PHE B 1 236 ? -2.389 -3.049 6.004 1 93.31 236 PHE B CA 1
ATOM 3650 C C . PHE B 1 236 ? -1.719 -1.697 6.215 1 93.31 236 PHE B C 1
ATOM 3652 O O . PHE B 1 236 ? -2.301 -0.655 5.902 1 93.31 236 PHE B O 1
ATOM 3659 N N . SER B 1 237 ? -0.491 -1.754 6.703 1 91.94 237 SER B N 1
ATOM 3660 C CA . SER B 1 237 ? 0.268 -0.526 6.918 1 91.94 237 SER B CA 1
ATOM 3661 C C . SER B 1 237 ? 1.185 -0.229 5.734 1 91.94 237 SER B C 1
ATOM 3663 O O . SER B 1 237 ? 1.545 -1.135 4.98 1 91.94 237 SER B O 1
ATOM 3665 N N . PHE B 1 238 ? 1.481 1.089 5.578 1 90.62 238 PHE B N 1
ATOM 3666 C CA . PHE B 1 238 ? 2.473 1.489 4.586 1 90.62 238 PHE B CA 1
ATOM 3667 C C . PHE B 1 238 ? 3.021 2.877 4.902 1 90.62 238 PHE B C 1
ATOM 3669 O O . PHE B 1 238 ? 2.48 3.588 5.75 1 90.62 238 PHE B O 1
ATOM 3676 N N . VAL B 1 239 ? 4.133 3.164 4.242 1 88.75 239 VAL B N 1
ATOM 3677 C CA . VAL B 1 239 ? 4.781 4.465 4.379 1 88.75 239 VAL B CA 1
ATOM 3678 C C . VAL B 1 239 ? 4.719 5.215 3.053 1 88.75 239 VAL B C 1
ATOM 3680 O O . VAL B 1 239 ? 4.91 4.621 1.987 1 88.75 239 VAL B O 1
ATOM 3683 N N . ARG B 1 240 ? 4.367 6.473 3.172 1 88.19 240 ARG B N 1
ATOM 3684 C CA . ARG B 1 240 ? 4.418 7.332 1.992 1 88.19 240 ARG B CA 1
ATOM 3685 C C . ARG B 1 240 ? 5.586 8.305 2.074 1 88.19 240 ARG B C 1
ATOM 3687 O O . ARG B 1 240 ? 5.891 8.836 3.146 1 88.19 240 ARG B O 1
ATOM 3694 N N . LYS B 1 241 ? 6.199 8.492 0.895 1 81.81 241 LYS B N 1
ATOM 3695 C CA . LYS B 1 241 ? 7.297 9.453 0.812 1 81.81 241 LYS B CA 1
ATOM 3696 C C . LYS B 1 241 ? 7.215 10.273 -0.473 1 81.81 241 LYS B C 1
ATOM 3698 O O . LYS B 1 241 ? 6.648 9.82 -1.47 1 81.81 241 LYS B O 1
#

Sequence (482 aa):
MEKPRESNIERLRTALLEMIRELNLSLGDRLPTEKEMAERFQVSRPTLREALKLLEQEAVIDVHQGKGRFLAAGASLSIARPITKFESVSQMVASHGYKAQTRVLGFATVPAPPEIAAKLDLAEGAAALRIERLRSSGGQPLIYSIDWLPRDLIVTDGETAPDWSGSIVGLLAKLDRNPVASTANVMATLLPPEVAAMHGLEAFGPALLIEEICYAADGSRVIYALDYHRGSAFSFSFVRKMEKPRESNIERLRTALLEMIRELNLSLGDRLPTEKEMAERFQVSRPTLREALKLLEQEAVIDVHQGKGRFLAAGASLSIARPITKFESVSQMVASHGYKAQTRVLGFATVPAPPEIAAKLDLAEGAAALRIERLRSSGGQPLIYSIDWLPRDLIVTDGETAPDWSGSIVGLLAKLDRNPVASTANVMATLLPPEVAAMHGLEAFGPALLIEEICYAADGSRVIYALDYHRGSAFSFSFVRK

Radius of gyration: 23.69 Å; Cα contacts (8 Å, |Δi|>4): 960; chains: 2; bounding box: 58×78×52 Å

Organism: Rhodobacter capsulatus (strain ATCC BAA-309 / NBRC 16581 / SB1003) (NCBI:txid272942)